Protein AF-A0A438M0E8-F1 (afdb_monomer)

Organism: NCBI:txid46176

Solvent-accessible surface area (backbone atoms only — not comparable to full-atom values): 34990 Å² total; per-residue (Å²): 133,82,90,84,87,80,88,85,82,85,85,87,90,79,85,89,84,90,87,81,90,87,91,83,86,88,83,90,83,87,83,81,90,84,86,83,81,85,85,90,82,91,85,81,89,84,82,94,84,82,87,83,80,81,88,82,72,80,78,76,78,75,78,83,73,73,77,76,74,76,78,77,66,95,75,76,71,76,74,88,83,77,76,70,82,75,74,72,55,97,69,57,57,37,76,45,75,80,34,91,56,68,47,74,46,80,45,88,57,69,82,40,67,82,70,52,55,55,62,56,74,54,65,74,49,78,40,77,68,61,96,48,29,26,39,25,48,35,38,32,30,87,41,48,47,34,54,75,42,32,35,41,28,40,44,34,26,32,30,36,31,51,36,65,59,55,51,63,68,60,50,88,88,49,70,86,57,59,61,25,57,76,45,15,60,63,42,23,48,74,69,40,37,68,85,40,57,77,44,101,75,16,61,70,58,29,52,49,25,36,49,51,5,48,51,49,15,45,70,22,31,74,14,24,39,58,44,36,80,47,81,42,78,49,59,32,38,32,74,39,30,34,42,34,38,37,40,28,36,39,31,28,42,33,41,34,42,38,41,31,30,54,98,38,56,82,46,38,38,40,38,42,32,41,40,34,43,39,36,39,38,39,36,42,30,37,31,51,29,80,80,10,34,40,37,36,33,28,44,60,21,39,76,74,44,74,41,60,42,53,38,31,34,35,33,41,36,39,39,38,40,32,38,32,32,46,38,36,36,37,35,31,41,67,81,80,55,82,67,68,88,69,67,74,91,63,88,79,69,56,97,74,78,63,50,45,70,75,45,76,48,72,52,73,76,43,79,75,52,75,51,74,51,65,47,69,69,38,37,46,42,45,50,44,83,91,52,67,74,48,68,77,47,76,51,74,54,80,61,68,68,53,66,66,56,50,54,40,71,76,60,75,71,63,82,69,88,71,83,63,74,70,62,63,90,78,58,82,60,69,96,40,21,45,5,78,40,83,92,36,34,26,62,41,68,37,26,76,38,80,73,55,39,42,70,42,42,30,26,69,46,45,100,84,64,46,68,44,79,44,45,50,62,62,50,44,76,54,99,89,41,70,42,17,31,54,93,44,67,83,50,58,51,44,71,42,41,31,64,56,54,83,88,77,55,25,53,58,51,48,40,49,54,39,55,76,49,57,31,36,36,49,39,65,88,74,72,47,78,40,70,82,55,73,62,30,46,39,52,63,28,42,37,52,46,60,29,62,64,39,47,54,23,38,45,58,35,57,42,71,61,48,58,38,12,56,51,47,46,33,60,40,72,31,64,30,6,92,45,86,93,41,75,56,42,77,40,36,46,62,75,49,68,74,66,28,20,28,22,28,69,45,66,37,77,55,124

Sequence (607 aa):
MHAHEHDSTAPHDQAGAARAVAHGRDGIASHGIDRAAMPRLQRLAGNRAVAGVVQRFQPTPAGGVAPPTAPVPPGAAVSPAEAAPVELPQAGPARITFSSAPRTWQLATPDLTALKIGKGSLSTGPVPAGKWLSVAAEVGADAPLRVAKTSLSILPINGEISASQVASARAPNTTAGAIGAAVGGIVGGGLATPALTAGPLGLPVVKWAAEQGGLAGGAVGEAVGGLFKGDTVLEAALTSGGVAGEILFAYSPWFALKLSATGFSWLADVEARLNTNLTLALTAAAKLADTAKVRLTFRDGRLLHTAFSVPLTLELSYIFDAMAQLIAGLTLLPVLDGSVFGAGDDPNLTREDKGVKAMEFVSAPFHLFDFRGGIRPFGVLDLAKGSPLEVRGSKFGLPDQFVQNMLPMALGGGTLPTRKDRPDSGGKGPANPTGLTPEDPIPMTWFKPLDMYPKAVTIPKDRKGNPITIRMFPHREVDGLDIGVDQYWPYVGRKIRKTQRPRGGGEKKFARDLEAHGCEVVFPTVGKRRQFDFTDIDHVLDLFWDGPDDETNLWPLERATNQLAGSRNLTQEVVWALRKGGQARPTPLGAVPRNRWFVIRDFQDPR

Nearest PDB structures (foldseek):
  6bpn-assembly1_A  TM=1.076E-01  e=3.286E-02  Escherichia coli K-12
  2grx-assembly2_B  TM=8.854E-02  e=4.999E+00  Escherichia coli
  6i97-assembly1_A  TM=7.140E-02  e=2.223E+00  Pseudomonas aeruginosa

Foldseek 3Di:
DDDDDDDDDDDDDDDDDDDDDDDDDDDDDDDDDDDDDDDDDDDDDDDDDDPPPPPPDDDDPDDDPDDPDDPDPPDPDPPLPDPDQQAADPFWKRKDWLFPAKDKDWDDWPFCVVVCAQADKDKPPWDDPDDWKTKMKIKGFPDAKTFPTKMKIKGTWMKIFGRVLVVVLVPPPQDDWFAAQFQLCPQQLAQQAPVCVVDPRRDVSNVVSNVSSCSRRVSRLVTQLRRDAAKDKTKMFTQWIWMKIKIKIKTKMKMKMKMATHVCNVFKIKIKMKIKIKMKMKMKMWMFDRRWMWMWIDHNSHTPDIWTFTWTFIKIKMKIWMKIKIKIWMFGAVPPPPPVVPDPDDPPPDPPPGGPRPDIDIDDIDTPDMDIDMDTGFWTFGADDDHSDDGPDIRGDGDPCCVVPPVCVVPPRDDDPDPPDQPPPPPCQDVFQALLDLSRAFEDAQQQDPLQFFQWKWQCQAPPGHIDTGGQPDFDADSNQGAHAHPQADDFFDKFFQAQDDAPCQLVVNLVSCVVSVIWTQGPVPRDIDRDDSQQKAFNRHSRGVGDSHRNRIGGGDNVQVVLSVVCQQQDWIWHANDPPGHTDTDRNVPRDGGGMYGHNYYDHSD

Mean predicted aligned error: 19.93 Å

Secondary structure (DSSP, 8-state):
-------------------------------------------------S-SSSSS--------PPPP-PPPPTT-PPPSTT----PPPSSSPEEEEEESS-EEEEPPPP--GGG-TT-SEEE---EE-SSSEEEEEEEEEEEEEEEEEEEEEEEEEEEEE-HHHHHHHT-TTS-------SSHHHHHTTS--HHHHTSTTSHHHHHHHHHHHHHHHHHHHHHHTTT--SEEEEEEEEEEEEEEEEEEEEEEEEEEEEEEETT-TTTEEEEEEEEEEEEEEEEEEEEEPTT-EEEEEEETTEEEEEEEE--EEEEEEEEEEEEEEEEEEEEE-S-SSTTGGG----TT--TTS--EEEEEEEPPPEEEEEEEEEE----EEEEETTSTTEEEEEE----HHHHHHHHHHHTTT-----------TTS---SS---SSTTSPEEEEESS-TTSS-SEEEESS-TTS--EEEESSS-EEETTEEE---TT---TT-EEE---PPP-SHHHHHHHHHHHTT-EEE-TTT--EEE--TTSEEESS-GGGT--SSGGGEEE--HHHHHHHHHHHHHSEEEE-SSTTSPPEEEEGGGSPSS-EEEEEEE----

Radius of gyration: 37.35 Å; Cα contacts (8 Å, |Δi|>4): 1157; chains: 1; bounding box: 128×69×107 Å

pLDDT: mean 70.05, std 23.03, range [24.8, 98.06]

Structure (mmCIF, N/CA/C/O backbone):
data_AF-A0A438M0E8-F1
#
_entry.id   AF-A0A438M0E8-F1
#
loop_
_atom_site.group_PDB
_atom_site.id
_atom_site.type_symbol
_atom_site.label_atom_id
_atom_site.label_alt_id
_atom_site.label_comp_id
_atom_site.label_asym_id
_atom_site.label_entity_id
_atom_site.label_seq_id
_atom_site.pdbx_PDB_ins_code
_atom_site.Cartn_x
_atom_site.Cartn_y
_atom_site.Cartn_z
_atom_site.occupancy
_atom_site.B_iso_or_equiv
_atom_site.auth_seq_id
_atom_site.auth_comp_id
_atom_site.auth_asym_id
_atom_site.auth_atom_id
_atom_site.pdbx_PDB_model_num
ATOM 1 N N . MET A 1 1 ? 73.812 27.202 7.488 1.00 36.34 1 MET A N 1
ATOM 2 C CA . MET A 1 1 ? 74.201 26.268 6.411 1.00 36.34 1 MET A CA 1
ATOM 3 C C . MET A 1 1 ? 73.019 26.165 5.454 1.00 36.34 1 MET A C 1
ATOM 5 O O . MET A 1 1 ? 71.985 25.699 5.901 1.00 36.34 1 MET A O 1
ATOM 9 N N . HIS A 1 2 ? 73.196 26.730 4.247 1.00 36.75 2 HIS A N 1
ATOM 10 C CA . HIS A 1 2 ? 72.394 26.709 2.995 1.00 36.75 2 HIS A CA 1
ATOM 11 C C . HIS A 1 2 ? 70.853 26.650 3.111 1.00 36.75 2 HIS A C 1
ATOM 13 O O . HIS A 1 2 ? 70.323 25.642 3.550 1.00 36.75 2 HIS A O 1
ATOM 19 N N . ALA A 1 3 ? 70.037 27.670 2.808 1.00 43.84 3 ALA A N 1
ATOM 20 C CA . ALA A 1 3 ? 69.984 28.666 1.718 1.00 43.84 3 ALA A CA 1
ATOM 21 C C . ALA A 1 3 ? 69.838 28.063 0.308 1.00 43.84 3 ALA A C 1
ATOM 23 O O . ALA A 1 3 ? 70.806 27.520 -0.215 1.00 43.84 3 ALA A O 1
ATOM 24 N N . HIS A 1 4 ? 68.654 28.232 -0.299 1.00 40.59 4 HIS A N 1
ATOM 25 C CA . HIS A 1 4 ? 68.533 28.763 -1.660 1.00 40.59 4 HIS A CA 1
ATOM 26 C C . HIS A 1 4 ? 67.139 29.354 -1.931 1.00 40.59 4 HIS A C 1
ATOM 28 O O . HIS A 1 4 ? 66.117 28.679 -1.834 1.00 40.59 4 HIS A O 1
ATOM 34 N N . GLU A 1 5 ? 67.165 30.643 -2.261 1.00 46.78 5 GLU A N 1
ATOM 35 C CA . GLU A 1 5 ? 66.161 31.429 -2.974 1.00 46.78 5 GLU A CA 1
ATOM 36 C C . GLU A 1 5 ? 66.120 31.040 -4.462 1.00 46.78 5 GLU A C 1
ATOM 38 O O . GLU A 1 5 ? 67.142 30.619 -5.008 1.00 46.78 5 GLU A O 1
ATOM 43 N N . HIS A 1 6 ? 64.977 31.266 -5.123 1.00 42.16 6 HIS A N 1
ATOM 44 C CA . HIS A 1 6 ? 64.915 32.131 -6.311 1.00 42.16 6 HIS A CA 1
ATOM 45 C C . HIS A 1 6 ? 63.459 32.497 -6.682 1.00 42.16 6 HIS A C 1
ATOM 47 O O . HIS A 1 6 ? 62.645 31.638 -7.014 1.00 42.16 6 HIS A O 1
ATOM 53 N N . ASP A 1 7 ? 63.179 33.803 -6.573 1.00 41.66 7 ASP A N 1
ATOM 54 C CA . ASP A 1 7 ? 62.447 34.706 -7.492 1.00 41.66 7 ASP A CA 1
ATOM 55 C C . ASP A 1 7 ? 62.250 34.195 -8.936 1.00 41.66 7 ASP A C 1
ATOM 57 O O . ASP A 1 7 ? 63.041 33.395 -9.417 1.00 41.66 7 ASP A O 1
ATOM 61 N N . SER A 1 8 ? 61.371 34.691 -9.809 1.00 37.56 8 SER A N 1
ATOM 62 C CA . SER A 1 8 ? 60.360 35.763 -9.904 1.00 37.56 8 SER A CA 1
ATOM 63 C C . SER A 1 8 ? 59.722 35.539 -11.301 1.00 37.56 8 SER A C 1
ATOM 65 O O . SER A 1 8 ? 60.349 34.953 -12.182 1.00 37.56 8 SER A O 1
ATOM 67 N N . THR A 1 9 ? 58.467 35.863 -11.607 1.00 34.53 9 THR A N 1
ATOM 68 C CA . THR A 1 9 ? 58.066 37.155 -12.190 1.00 34.53 9 THR A CA 1
ATOM 69 C C . THR A 1 9 ? 56.591 37.058 -12.615 1.00 34.53 9 THR A C 1
ATOM 71 O O . THR A 1 9 ? 56.174 36.100 -13.263 1.00 34.53 9 THR A O 1
ATOM 74 N N . ALA A 1 10 ? 55.803 38.068 -12.250 1.00 39.84 10 ALA A N 1
ATOM 75 C CA . ALA A 1 10 ? 54.567 38.460 -12.937 1.00 39.84 10 ALA A CA 1
ATOM 76 C C . ALA A 1 10 ? 54.946 39.338 -14.169 1.00 39.84 10 ALA A C 1
ATOM 78 O O . ALA A 1 10 ? 56.133 39.668 -14.274 1.00 39.84 10 ALA A O 1
ATOM 79 N N . PRO A 1 11 ? 54.030 39.788 -15.066 1.00 55.72 11 PRO A N 1
ATOM 80 C CA . PRO A 1 11 ? 53.051 40.807 -14.659 1.00 55.72 11 PRO A CA 1
ATOM 81 C C . PRO A 1 11 ? 51.716 40.918 -15.452 1.00 55.72 11 PRO A C 1
ATOM 83 O O . PRO A 1 11 ? 51.596 40.538 -16.608 1.00 55.72 11 PRO A O 1
ATOM 86 N N . HIS A 1 12 ? 50.759 41.542 -14.756 1.00 35.12 12 HIS A N 1
ATOM 87 C CA . HIS A 1 12 ? 49.868 42.645 -15.159 1.00 35.12 12 HIS A CA 1
ATOM 88 C C . HIS A 1 12 ? 48.741 42.546 -16.215 1.00 35.12 12 HIS A C 1
ATOM 90 O O . HIS A 1 12 ? 48.927 42.146 -17.357 1.00 35.12 12 HIS A O 1
ATOM 96 N N . ASP A 1 13 ? 47.636 43.179 -15.772 1.00 33.69 13 ASP A N 1
ATOM 97 C CA . ASP A 1 13 ? 46.674 44.038 -16.490 1.00 33.69 13 ASP A CA 1
ATOM 98 C C . ASP A 1 13 ? 45.566 43.400 -17.344 1.00 33.69 13 ASP A C 1
ATOM 100 O O . ASP A 1 13 ? 45.757 42.387 -17.997 1.00 33.69 13 ASP A O 1
ATOM 104 N N . GLN A 1 14 ? 44.357 43.957 -17.483 1.00 32.09 14 GLN A N 1
ATOM 105 C CA . GLN A 1 14 ? 43.500 44.926 -16.765 1.00 32.09 14 GLN A CA 1
ATOM 106 C C . GLN A 1 14 ? 42.148 44.853 -17.529 1.00 32.09 14 GLN A C 1
ATOM 108 O O . GLN A 1 14 ? 42.134 44.747 -18.749 1.00 32.09 14 GLN A O 1
ATOM 113 N N . ALA A 1 15 ? 41.010 44.661 -16.861 1.00 32.88 15 ALA A N 1
ATOM 114 C CA . ALA A 1 15 ? 39.987 45.687 -16.617 1.00 32.88 15 ALA A CA 1
ATOM 115 C C . ALA A 1 15 ? 39.126 46.118 -17.834 1.00 32.88 15 ALA A C 1
ATOM 117 O O . ALA A 1 15 ? 39.584 46.810 -18.730 1.00 32.88 15 ALA A O 1
ATOM 118 N N . GLY A 1 16 ? 37.821 45.814 -17.738 1.00 32.22 16 GLY A N 1
ATOM 119 C CA . GLY A 1 16 ? 36.721 46.751 -18.020 1.00 32.22 16 GLY A CA 1
ATOM 120 C C . GLY A 1 16 ? 36.246 46.954 -19.467 1.00 32.22 16 GLY A C 1
ATOM 121 O O . GLY A 1 16 ? 36.966 47.486 -20.296 1.00 32.22 16 GLY A O 1
ATOM 122 N N . ALA A 1 17 ? 34.958 46.691 -19.724 1.00 30.61 17 ALA A N 1
ATOM 123 C CA . ALA A 1 17 ? 33.948 47.739 -19.964 1.00 30.61 17 ALA A CA 1
ATOM 124 C C . ALA A 1 17 ? 32.652 47.171 -20.575 1.00 30.61 17 ALA A C 1
ATOM 126 O O . ALA A 1 17 ? 32.655 46.359 -21.495 1.00 30.61 17 ALA A O 1
ATOM 127 N N . ALA A 1 18 ? 31.527 47.669 -20.065 1.00 36.53 18 ALA A N 1
ATOM 128 C CA . ALA A 1 18 ? 30.189 47.505 -20.614 1.00 36.53 18 ALA A CA 1
ATOM 129 C C . ALA A 1 18 ? 29.953 48.410 -21.837 1.00 36.53 18 ALA A C 1
ATOM 131 O O . ALA A 1 18 ? 30.428 49.545 -21.844 1.00 36.53 18 ALA A O 1
ATOM 132 N N . ARG A 1 19 ? 29.103 47.983 -22.785 1.00 30.12 19 ARG A N 1
ATOM 133 C CA . ARG A 1 19 ? 28.069 48.831 -23.420 1.00 30.12 19 ARG A CA 1
ATOM 134 C C . ARG A 1 19 ? 27.137 48.033 -24.332 1.00 30.12 19 ARG A C 1
ATOM 136 O O . ARG A 1 19 ? 27.466 46.957 -24.811 1.00 30.12 19 ARG A O 1
ATOM 143 N N . ALA A 1 20 ? 25.949 48.597 -24.507 1.00 32.22 20 ALA A N 1
ATOM 144 C CA . ALA A 1 20 ? 24.751 47.992 -25.056 1.00 32.22 20 ALA A CA 1
ATOM 145 C C . ALA A 1 20 ? 24.350 48.587 -26.429 1.00 32.22 20 ALA A C 1
ATOM 147 O O . ALA A 1 20 ? 24.809 49.670 -26.775 1.00 32.22 20 ALA A O 1
ATOM 148 N N . VAL A 1 21 ? 23.392 47.908 -27.087 1.00 32.22 21 VAL A N 1
ATOM 149 C CA . VAL A 1 21 ? 22.385 48.402 -28.068 1.00 32.22 21 VAL A CA 1
ATOM 150 C C . VAL A 1 21 ? 22.866 48.747 -29.496 1.00 32.22 21 VAL A C 1
ATOM 152 O O . VAL A 1 21 ? 23.516 49.762 -29.700 1.00 32.22 21 VAL A O 1
ATOM 155 N N . ALA A 1 22 ? 22.439 47.969 -30.512 1.00 29.45 22 ALA A N 1
ATOM 156 C CA . ALA A 1 22 ? 21.348 48.322 -31.455 1.00 29.45 22 ALA A CA 1
ATOM 157 C C . ALA A 1 22 ? 21.352 47.529 -32.794 1.00 29.45 22 ALA A C 1
ATOM 159 O O . ALA A 1 22 ? 22.388 47.350 -33.417 1.00 29.45 22 ALA A O 1
ATOM 160 N N . HIS A 1 23 ? 20.129 47.229 -33.259 1.00 32.19 23 HIS A N 1
ATOM 161 C CA . HIS A 1 23 ? 19.636 47.056 -34.642 1.00 32.19 23 HIS A CA 1
ATOM 162 C C . HIS A 1 23 ? 19.993 45.834 -35.518 1.00 32.19 23 HIS A C 1
ATOM 164 O O . HIS A 1 23 ? 21.110 45.652 -35.978 1.00 32.19 23 HIS A O 1
ATOM 170 N N . GLY A 1 24 ? 18.926 45.117 -35.900 1.00 28.11 24 GLY A N 1
ATOM 171 C CA . GLY A 1 24 ? 18.826 44.268 -37.091 1.00 28.11 24 GLY A CA 1
ATOM 172 C C . GLY A 1 24 ? 17.390 43.757 -37.257 1.00 28.11 24 GLY A C 1
ATOM 173 O O . GLY A 1 24 ? 16.999 42.807 -36.589 1.00 28.11 24 GLY A O 1
ATOM 174 N N . ARG A 1 25 ? 16.587 44.470 -38.059 1.00 33.00 25 ARG A N 1
ATOM 175 C CA . ARG A 1 25 ? 15.234 44.099 -38.521 1.00 33.00 25 ARG A CA 1
ATOM 176 C C . ARG A 1 25 ? 15.330 43.097 -39.688 1.00 33.00 25 ARG A C 1
ATOM 178 O O . ARG A 1 25 ? 16.412 42.916 -40.228 1.00 33.00 25 ARG A O 1
ATOM 185 N N . ASP A 1 26 ? 14.159 42.567 -40.062 1.00 31.31 26 ASP A N 1
ATOM 186 C CA . ASP A 1 26 ? 13.789 41.802 -41.273 1.00 31.31 26 ASP A CA 1
ATOM 187 C C . ASP A 1 26 ? 13.576 40.307 -40.983 1.00 31.31 26 ASP A C 1
ATOM 189 O O . ASP A 1 26 ? 14.418 39.649 -40.393 1.00 31.31 26 ASP A O 1
ATOM 193 N N . GLY A 1 27 ? 12.462 39.662 -41.319 1.00 29.33 27 GLY A N 1
ATOM 194 C CA . GLY A 1 27 ? 11.243 40.065 -42.009 1.00 29.33 27 GLY A CA 1
ATOM 195 C C . GLY A 1 27 ? 10.336 38.830 -42.060 1.00 29.33 27 GLY A C 1
ATOM 196 O O . GLY A 1 27 ? 10.772 37.746 -42.436 1.00 29.33 27 GLY A O 1
ATOM 197 N N . ILE A 1 28 ? 9.093 38.981 -41.608 1.00 32.03 28 ILE A N 1
ATOM 198 C CA . ILE A 1 28 ? 8.049 37.952 -41.608 1.00 32.03 28 ILE A CA 1
ATOM 199 C C . ILE A 1 28 ? 7.387 37.958 -42.989 1.00 32.03 28 ILE A C 1
ATOM 201 O O . ILE A 1 28 ? 6.889 39.000 -43.411 1.00 32.03 28 ILE A O 1
ATOM 205 N N . ALA A 1 29 ? 7.319 36.805 -43.656 1.00 30.69 29 ALA A N 1
ATOM 206 C CA . ALA A 1 29 ? 6.419 36.584 -44.785 1.00 30.69 29 ALA A CA 1
ATOM 207 C C . ALA A 1 29 ? 5.498 35.398 -44.476 1.00 30.69 29 ALA A C 1
ATOM 209 O O . ALA A 1 29 ? 5.902 34.237 -44.457 1.00 30.69 29 ALA A O 1
ATOM 210 N N . SER A 1 30 ? 4.246 35.737 -44.192 1.00 32.16 30 SER A N 1
ATOM 211 C CA . SER A 1 30 ? 3.088 34.859 -44.133 1.00 32.16 30 SER A CA 1
ATOM 212 C C . SER A 1 30 ? 2.681 34.432 -45.546 1.00 32.16 30 SER A C 1
ATOM 214 O O . SER A 1 30 ? 2.563 35.266 -46.445 1.00 32.16 30 SER A O 1
ATOM 216 N N . HIS A 1 31 ? 2.407 33.144 -45.751 1.00 30.41 31 HIS A N 1
ATOM 217 C CA . HIS A 1 31 ? 1.640 32.678 -46.907 1.00 30.41 31 HIS A CA 1
ATOM 218 C C . HIS A 1 31 ? 0.298 32.118 -46.458 1.00 30.41 31 HIS A C 1
ATOM 220 O O . HIS A 1 31 ? 0.202 31.290 -45.553 1.00 30.41 31 HIS A O 1
ATOM 226 N N . GLY A 1 32 ? -0.730 32.726 -47.047 1.00 27.80 32 GLY A N 1
ATOM 227 C CA . GLY A 1 32 ? -2.123 32.605 -46.690 1.00 27.80 32 GLY A CA 1
ATOM 228 C C . GLY A 1 32 ? -2.749 31.294 -47.133 1.00 27.80 32 GLY A C 1
ATOM 229 O O . GLY A 1 32 ? -2.334 30.637 -48.083 1.00 27.80 32 GLY A O 1
ATOM 230 N N . ILE A 1 33 ? -3.793 30.968 -46.387 1.00 31.27 33 ILE A N 1
ATOM 231 C CA . ILE A 1 33 ? -4.796 29.962 -46.685 1.00 31.27 33 ILE A CA 1
ATOM 232 C C . ILE A 1 33 ? -5.715 30.568 -47.740 1.00 31.27 33 ILE A C 1
ATOM 234 O O . ILE A 1 33 ? -6.347 31.587 -47.460 1.00 31.27 33 ILE A O 1
ATOM 238 N N . ASP A 1 34 ? -5.827 29.925 -48.900 1.00 27.86 34 ASP A N 1
ATOM 239 C CA . ASP A 1 34 ? -6.895 30.224 -49.847 1.00 27.86 34 ASP A CA 1
ATOM 240 C C . ASP A 1 34 ? -7.899 29.066 -49.891 1.00 27.86 34 ASP A C 1
ATOM 242 O O . ASP A 1 34 ? -7.554 27.898 -50.094 1.00 27.86 34 ASP A O 1
ATOM 246 N N . ARG A 1 35 ? -9.158 29.407 -49.612 1.00 32.38 35 ARG A N 1
ATOM 247 C CA . ARG A 1 35 ? -10.333 28.534 -49.665 1.00 32.38 35 ARG A CA 1
ATOM 248 C C . ARG A 1 35 ? -11.103 28.907 -50.924 1.00 32.38 35 ARG A C 1
ATOM 250 O O . ARG A 1 35 ? -11.790 29.922 -50.904 1.00 32.38 35 ARG A O 1
ATOM 257 N N . ALA A 1 36 ? -11.130 28.040 -51.933 1.00 31.08 36 ALA A N 1
ATOM 258 C CA . ALA A 1 36 ? -12.243 28.007 -52.879 1.00 31.08 36 ALA A CA 1
ATOM 259 C C . ALA A 1 36 ? -12.303 26.702 -53.693 1.00 31.08 36 ALA A C 1
ATOM 261 O O . ALA A 1 36 ? -11.317 26.271 -54.275 1.00 31.08 36 ALA A O 1
ATOM 262 N N . ALA A 1 37 ? -13.529 26.176 -53.786 1.00 27.59 37 ALA A N 1
ATOM 263 C CA . ALA A 1 37 ? -14.099 25.405 -54.897 1.00 27.59 37 ALA A CA 1
ATOM 264 C C . ALA A 1 37 ? -13.776 23.896 -55.056 1.00 27.59 37 ALA A C 1
ATOM 266 O O . ALA A 1 37 ? -12.874 23.480 -55.771 1.00 27.59 37 ALA A O 1
ATOM 267 N N . MET A 1 38 ? -14.685 23.065 -54.530 1.00 27.27 38 MET A N 1
ATOM 268 C CA . MET A 1 38 ? -15.329 21.989 -55.316 1.00 27.27 38 MET A CA 1
ATOM 269 C C . MET A 1 38 ? -16.497 22.610 -56.125 1.00 27.27 38 MET A C 1
ATOM 271 O O . MET A 1 38 ? -17.032 23.601 -55.616 1.00 27.27 38 MET A O 1
ATOM 275 N N . PRO A 1 39 ? -16.975 22.080 -57.289 1.00 42.16 39 PRO A N 1
ATOM 276 C CA . PRO A 1 39 ? -17.263 20.648 -57.516 1.00 42.16 39 PRO A CA 1
ATOM 277 C C . PRO A 1 39 ? -17.142 20.090 -58.973 1.00 42.16 39 PRO A C 1
ATOM 279 O O . PRO A 1 39 ? -17.010 20.830 -59.939 1.00 42.16 39 PRO A O 1
ATOM 282 N N . ARG A 1 40 ? -17.380 18.764 -59.092 1.00 28.80 40 ARG A N 1
ATOM 283 C CA . ARG A 1 40 ? -17.756 17.938 -60.278 1.00 28.80 40 ARG A CA 1
ATOM 284 C C . ARG A 1 40 ? -16.640 17.388 -61.189 1.00 28.80 40 ARG A C 1
ATOM 286 O O . ARG A 1 40 ? -16.134 18.096 -62.042 1.00 28.80 40 ARG A O 1
ATOM 293 N N . LEU A 1 41 ? -16.467 16.057 -61.171 1.00 25.19 41 LEU A N 1
ATOM 294 C CA . LEU A 1 41 ? -16.991 15.156 -62.220 1.00 25.19 41 LEU A CA 1
ATOM 295 C C . LEU A 1 41 ? -16.766 13.670 -61.873 1.00 25.19 41 LEU A C 1
ATOM 297 O O . LEU A 1 41 ? -15.649 13.173 -61.819 1.00 25.19 41 LEU A O 1
ATOM 301 N N . GLN A 1 42 ? -17.879 12.959 -61.679 1.00 30.08 42 GLN A N 1
ATOM 302 C CA . GLN A 1 42 ? -17.990 11.516 -61.888 1.00 30.08 42 GLN A CA 1
ATOM 303 C C . GLN A 1 42 ? -17.907 11.220 -63.395 1.00 30.08 42 GLN A C 1
ATOM 305 O O . GLN A 1 42 ? -18.680 11.819 -64.143 1.00 30.08 42 GLN A O 1
ATOM 310 N N . ARG A 1 43 ? -17.073 10.254 -63.814 1.00 29.22 43 ARG A N 1
ATOM 311 C CA . ARG A 1 43 ? -17.379 9.122 -64.733 1.00 29.22 43 ARG A CA 1
ATOM 312 C C . ARG A 1 43 ? -16.108 8.529 -65.365 1.00 29.22 43 ARG A C 1
ATOM 314 O O . ARG A 1 43 ? -15.183 9.265 -65.668 1.00 29.22 43 ARG A O 1
ATOM 321 N N . LEU A 1 44 ? -16.215 7.221 -65.662 1.00 28.42 44 LEU A N 1
ATOM 322 C CA . LEU A 1 44 ? -15.300 6.279 -66.349 1.00 28.42 44 LEU A CA 1
ATOM 323 C C . LEU A 1 44 ? -14.385 5.515 -65.366 1.00 28.42 44 LEU A C 1
ATOM 325 O O . LEU A 1 44 ? -13.447 6.081 -64.832 1.00 28.42 44 LEU A O 1
ATOM 329 N N . ALA A 1 45 ? -14.751 4.318 -64.874 1.00 28.36 45 ALA A N 1
ATOM 330 C CA . ALA A 1 45 ? -14.797 2.999 -65.548 1.00 28.36 45 ALA A CA 1
ATOM 331 C C . ALA A 1 45 ? -13.426 2.613 -66.149 1.00 28.36 45 ALA A C 1
ATOM 333 O O . ALA A 1 45 ? -12.901 3.374 -66.944 1.00 28.36 45 ALA A O 1
ATOM 334 N N . GLY A 1 46 ? -12.791 1.473 -65.863 1.00 26.77 46 GLY A N 1
ATOM 335 C CA . GLY A 1 46 ? -13.169 0.258 -65.142 1.00 26.77 46 GLY A CA 1
ATOM 336 C C . GLY A 1 46 ? -11.992 -0.741 -65.137 1.00 26.77 46 GLY A C 1
ATOM 337 O O . GLY A 1 46 ? -10.858 -0.337 -65.367 1.00 26.77 46 GLY A O 1
ATOM 338 N N . ASN A 1 47 ? -12.317 -2.028 -64.935 1.00 30.06 47 ASN A N 1
ATOM 339 C CA . ASN A 1 47 ? -11.492 -3.263 -64.960 1.00 30.06 47 ASN A CA 1
ATOM 340 C C . ASN A 1 47 ? -11.253 -3.850 -63.553 1.00 30.06 47 ASN A C 1
ATOM 342 O O . ASN A 1 47 ? -10.444 -3.354 -62.787 1.00 30.06 47 ASN A O 1
ATOM 346 N N . ARG A 1 48 ? -12.066 -4.802 -63.054 1.00 35.78 48 ARG A N 1
ATOM 347 C CA . ARG A 1 48 ? -12.213 -6.228 -63.456 1.00 35.78 48 ARG A CA 1
ATOM 348 C C . ARG A 1 48 ? -10.871 -6.961 -63.594 1.00 35.78 48 ARG A C 1
ATOM 350 O O . ARG A 1 48 ? -10.498 -7.314 -64.701 1.00 35.78 48 ARG A O 1
ATOM 357 N N . ALA A 1 49 ? -10.206 -7.246 -62.467 1.00 31.62 49 ALA A N 1
ATOM 358 C CA . ALA A 1 49 ? -9.204 -8.320 -62.388 1.00 31.62 49 ALA A CA 1
ATOM 359 C C . ALA A 1 49 ? -8.833 -8.801 -60.959 1.00 31.62 49 ALA A C 1
ATOM 361 O O . ALA A 1 49 ? -7.716 -9.242 -60.775 1.00 31.62 49 ALA A O 1
ATOM 362 N N . VAL A 1 50 ? -9.699 -8.767 -59.928 1.00 33.56 50 VAL A N 1
ATOM 363 C CA . VAL A 1 50 ? -9.399 -9.469 -58.640 1.00 33.56 50 VAL A CA 1
ATOM 364 C C . VAL A 1 50 ? -10.663 -10.011 -57.945 1.00 33.56 50 VAL A C 1
ATOM 366 O O . VAL A 1 50 ? -10.801 -9.992 -56.728 1.00 33.56 50 VAL A O 1
ATOM 369 N N . ALA A 1 51 ? -11.640 -10.495 -58.716 1.00 29.50 51 ALA A N 1
ATOM 370 C CA . ALA A 1 51 ? -12.890 -11.051 -58.171 1.00 29.50 51 ALA A CA 1
ATOM 371 C C . ALA A 1 51 ? -12.897 -12.595 -58.066 1.00 29.50 51 ALA A C 1
ATOM 373 O O . ALA A 1 51 ? -13.953 -13.188 -57.878 1.00 29.50 51 ALA A O 1
ATOM 374 N N . GLY A 1 52 ? -11.744 -13.263 -58.204 1.00 32.28 52 GLY A N 1
ATOM 375 C CA . GLY A 1 52 ? -11.692 -14.718 -58.418 1.00 32.28 52 GLY A CA 1
ATOM 376 C C . GLY A 1 52 ? -11.350 -15.615 -57.222 1.00 32.28 52 GLY A C 1
ATOM 377 O O . GLY A 1 52 ? -11.567 -16.816 -57.328 1.00 32.28 52 GLY A O 1
ATOM 378 N N . VAL A 1 53 ? -10.815 -15.103 -56.102 1.00 32.84 53 VAL A N 1
ATOM 379 C CA . VAL A 1 53 ? -10.248 -15.982 -55.041 1.00 32.84 53 VAL A CA 1
ATOM 380 C C . VAL A 1 53 ? -10.730 -15.663 -53.611 1.00 32.84 53 VAL A C 1
ATOM 382 O O . VAL A 1 53 ? -10.503 -16.445 -52.697 1.00 32.84 53 VAL A O 1
ATOM 385 N N . VAL A 1 54 ? -11.517 -14.602 -53.393 1.00 31.53 54 VAL A N 1
ATOM 386 C CA . VAL A 1 54 ? -11.974 -14.201 -52.035 1.00 31.53 54 VAL A CA 1
ATOM 387 C C . VAL A 1 54 ? -13.396 -14.693 -51.686 1.00 31.53 54 VAL A C 1
ATOM 389 O O . VAL A 1 54 ? -13.940 -14.368 -50.638 1.00 31.53 54 VAL A O 1
ATOM 392 N N . GLN A 1 55 ? -14.021 -15.541 -52.511 1.00 31.22 55 GLN A N 1
ATOM 393 C CA . GLN A 1 55 ? -15.419 -15.966 -52.305 1.00 31.22 55 GLN A CA 1
ATOM 394 C C . GLN A 1 55 ? -15.615 -17.370 -51.698 1.00 31.22 55 GLN A C 1
ATOM 396 O O . GLN A 1 55 ? -16.670 -17.976 -51.875 1.00 31.22 55 GLN A O 1
ATOM 401 N N . ARG A 1 56 ? -14.633 -17.903 -50.956 1.00 31.97 56 ARG A N 1
ATOM 402 C CA . ARG A 1 56 ? -14.763 -19.210 -50.278 1.00 31.97 56 ARG A CA 1
ATOM 403 C C . ARG A 1 56 ? -14.346 -19.257 -48.811 1.00 31.97 56 ARG A C 1
ATOM 405 O O . ARG A 1 56 ? -14.059 -20.333 -48.331 1.00 31.97 56 ARG A O 1
ATOM 412 N N . PHE A 1 57 ? -14.398 -18.156 -48.070 1.00 31.20 57 PHE A N 1
ATOM 413 C CA . PHE A 1 57 ? -14.432 -18.222 -46.603 1.00 31.20 57 PHE A CA 1
ATOM 414 C C . PHE A 1 57 ? -15.246 -17.044 -46.065 1.00 31.20 57 PHE A C 1
ATOM 416 O O . PHE A 1 57 ? -14.699 -16.029 -45.651 1.00 31.20 57 PHE A O 1
ATOM 423 N N . GLN A 1 58 ? -16.577 -17.162 -46.100 1.00 28.72 58 GLN A N 1
ATOM 424 C CA . GLN A 1 58 ? -17.400 -16.406 -45.160 1.00 28.72 58 GLN A CA 1
ATOM 425 C C . GLN A 1 58 ? -17.283 -17.121 -43.808 1.00 28.72 58 GLN A C 1
ATOM 427 O O . GLN A 1 58 ? -17.721 -18.270 -43.715 1.00 28.72 58 GLN A O 1
ATOM 432 N N . PRO A 1 59 ? -16.677 -16.514 -42.774 1.00 30.31 59 PRO A N 1
ATOM 433 C CA . PRO A 1 59 ? -16.801 -17.051 -41.433 1.00 30.31 59 PRO A CA 1
ATOM 434 C C . PRO A 1 59 ? -18.282 -17.031 -41.052 1.00 30.31 59 PRO A C 1
ATOM 436 O O . PRO A 1 59 ? -18.970 -16.020 -41.211 1.00 30.31 59 PRO A O 1
ATOM 439 N N . THR A 1 60 ? -18.771 -18.170 -40.575 1.00 30.36 60 THR A N 1
ATOM 440 C CA . THR A 1 60 ? -20.075 -18.309 -39.931 1.00 30.36 60 THR A CA 1
ATOM 441 C C . THR A 1 60 ? -20.253 -17.167 -38.922 1.00 30.36 60 THR A C 1
ATOM 443 O O . THR A 1 60 ? -19.342 -16.953 -38.114 1.00 30.36 60 THR A O 1
ATOM 446 N N . PRO A 1 61 ? -21.375 -16.422 -38.927 1.00 28.42 61 PRO A N 1
ATOM 447 C CA . PRO A 1 61 ? -21.615 -15.435 -37.889 1.00 28.42 61 PRO A CA 1
ATOM 448 C C . PRO A 1 61 ? -21.632 -16.164 -36.546 1.00 28.42 61 PRO A C 1
ATOM 450 O O . PRO A 1 61 ? -22.426 -17.085 -36.342 1.00 28.42 61 PRO A O 1
ATOM 453 N N . ALA A 1 62 ? -20.741 -15.764 -35.637 1.00 31.22 62 ALA A N 1
ATOM 454 C CA . ALA A 1 62 ? -20.887 -16.091 -34.230 1.00 31.22 62 ALA A CA 1
ATOM 455 C C . ALA A 1 62 ? -22.298 -15.663 -33.800 1.00 31.22 62 ALA A C 1
ATOM 457 O O . ALA A 1 62 ? -22.751 -14.574 -34.161 1.00 31.22 62 ALA A O 1
ATOM 458 N N . GLY A 1 63 ? -23.001 -16.562 -33.106 1.00 27.62 63 GLY A N 1
ATOM 459 C CA . GLY A 1 63 ? -24.399 -16.406 -32.724 1.00 27.62 63 GLY A CA 1
ATOM 460 C C . GLY A 1 63 ? -24.707 -15.003 -32.209 1.00 27.62 63 GLY A C 1
ATOM 461 O O . GLY A 1 63 ? -23.980 -14.459 -31.378 1.00 27.62 63 GLY A O 1
ATOM 462 N N . GLY A 1 64 ? -25.784 -14.423 -32.740 1.00 24.80 64 GLY A N 1
ATOM 463 C CA . GLY A 1 64 ? -26.257 -13.103 -32.363 1.00 24.80 64 GLY A CA 1
ATOM 464 C C . GLY A 1 64 ? -26.484 -13.013 -30.860 1.00 24.80 64 GLY A C 1
ATOM 465 O O . GLY A 1 64 ? -27.464 -13.534 -30.333 1.00 24.80 64 GLY A O 1
ATOM 466 N N . VAL A 1 65 ? -25.596 -12.300 -30.175 1.00 29.28 65 VAL A N 1
ATOM 467 C CA . VAL A 1 65 ? -25.965 -11.590 -28.958 1.00 29.28 65 VAL A CA 1
ATOM 468 C C . VAL A 1 65 ? -26.863 -10.455 -29.432 1.00 29.28 65 VAL A C 1
ATOM 470 O O . VAL A 1 65 ? -26.442 -9.629 -30.245 1.00 29.28 65 VAL A O 1
ATOM 473 N N . ALA A 1 66 ? -28.123 -10.460 -28.992 1.00 29.59 66 ALA A N 1
ATOM 474 C CA . ALA A 1 66 ? -29.033 -9.350 -29.236 1.00 29.59 66 ALA A CA 1
ATOM 475 C C . ALA A 1 66 ? -28.330 -8.032 -28.862 1.00 29.59 66 ALA A C 1
ATOM 477 O O . ALA A 1 66 ? -27.594 -8.011 -27.868 1.00 29.59 66 ALA A O 1
ATOM 478 N N . PRO A 1 67 ? -28.516 -6.943 -29.632 1.00 30.45 67 PRO A N 1
ATOM 479 C CA . PRO A 1 67 ? -27.954 -5.655 -29.255 1.00 30.45 67 PRO A CA 1
ATOM 480 C C . PRO A 1 67 ? -28.356 -5.355 -27.805 1.00 30.45 67 PRO A C 1
ATOM 482 O O . PRO A 1 67 ? -29.503 -5.633 -27.435 1.00 30.45 67 PRO A O 1
ATOM 485 N N . PRO A 1 68 ? -27.441 -4.836 -26.964 1.00 34.22 68 PRO A N 1
ATOM 486 C CA . PRO A 1 68 ? -27.798 -4.453 -25.610 1.00 34.22 68 PRO A CA 1
ATOM 487 C C . PRO A 1 68 ? -29.005 -3.523 -25.691 1.00 34.22 68 PRO A C 1
ATOM 489 O O . PRO A 1 68 ? -28.991 -2.542 -26.439 1.00 34.22 68 PRO A O 1
ATOM 492 N N . THR A 1 69 ? -30.064 -3.863 -24.953 1.00 37.72 69 THR A N 1
ATOM 493 C CA . THR A 1 69 ? -31.199 -2.968 -24.721 1.00 37.72 69 THR A CA 1
ATOM 494 C C . THR A 1 69 ? -30.649 -1.582 -24.420 1.00 37.72 69 THR A C 1
ATOM 496 O O . THR A 1 69 ? -29.742 -1.455 -23.592 1.00 37.72 69 THR A O 1
ATOM 499 N N . ALA A 1 70 ? -31.158 -0.570 -25.129 1.00 37.34 70 ALA A N 1
ATOM 500 C CA . ALA A 1 70 ? -30.734 0.810 -24.948 1.00 37.34 70 ALA A CA 1
ATOM 501 C C . ALA A 1 70 ? -30.688 1.137 -23.443 1.00 37.34 70 ALA A C 1
ATOM 503 O O . ALA A 1 70 ? -31.606 0.736 -22.718 1.00 37.34 70 ALA A O 1
ATOM 504 N N . PRO A 1 71 ? -29.628 1.805 -22.953 1.00 38.28 71 PRO A N 1
ATOM 505 C CA . PRO A 1 71 ? -29.529 2.148 -21.545 1.00 38.28 71 PRO A CA 1
ATOM 506 C C . PRO A 1 71 ? -30.794 2.898 -21.135 1.00 38.28 71 PRO A C 1
ATOM 508 O O . PRO A 1 71 ? -31.164 3.892 -21.764 1.00 38.28 71 PRO A O 1
ATOM 511 N N . VAL A 1 72 ? -31.467 2.395 -20.097 1.00 40.47 72 VAL A N 1
ATOM 512 C CA . VAL A 1 72 ? -32.573 3.110 -19.460 1.00 40.47 72 VAL A CA 1
ATOM 513 C C . VAL A 1 72 ? -32.042 4.503 -19.111 1.00 40.47 72 VAL A C 1
ATOM 515 O O . VAL A 1 72 ? -31.006 4.588 -18.442 1.00 40.47 72 VAL A O 1
ATOM 518 N N . PRO A 1 73 ? -32.675 5.589 -19.591 1.00 42.03 73 PRO A N 1
ATOM 519 C CA . PRO A 1 73 ? -32.174 6.927 -19.342 1.00 42.03 73 PRO A CA 1
ATOM 520 C C . PRO A 1 73 ? -32.027 7.150 -17.830 1.00 42.03 73 PRO A C 1
ATOM 522 O O . PRO A 1 73 ? -32.925 6.770 -17.067 1.00 42.03 73 PRO A O 1
ATOM 525 N N . PRO A 1 74 ? -30.913 7.746 -17.369 1.00 35.97 74 PRO A N 1
ATOM 526 C CA . PRO A 1 74 ? -30.730 8.073 -15.964 1.00 35.97 74 PRO A CA 1
ATOM 527 C C . PRO A 1 74 ? -31.776 9.128 -15.594 1.00 35.97 74 PRO A C 1
ATOM 529 O O . PRO A 1 74 ? -31.614 10.304 -15.903 1.00 35.97 74 PRO A O 1
ATOM 532 N N . GLY A 1 75 ? -32.890 8.701 -14.997 1.00 42.41 75 GLY A N 1
ATOM 533 C CA . GLY A 1 75 ? -33.981 9.616 -14.656 1.00 42.41 75 GLY A CA 1
ATOM 534 C C . GLY A 1 75 ? -35.395 9.044 -14.656 1.00 42.41 75 GLY A C 1
ATOM 535 O O . GLY A 1 75 ? -36.303 9.764 -14.252 1.00 42.41 75 GLY A O 1
ATOM 536 N N . ALA A 1 76 ? -35.625 7.783 -15.043 1.00 38.81 76 ALA A N 1
ATOM 537 C CA . ALA A 1 76 ? -36.916 7.153 -14.766 1.00 38.81 76 ALA A CA 1
ATOM 538 C C . ALA A 1 76 ? -37.033 6.916 -13.250 1.00 38.81 76 ALA A C 1
ATOM 540 O O . ALA A 1 76 ? -36.578 5.899 -12.723 1.00 38.81 76 ALA A O 1
ATOM 541 N N . ALA A 1 77 ? -37.578 7.904 -12.537 1.00 41.53 77 ALA A N 1
ATOM 542 C CA . ALA A 1 77 ? -37.992 7.746 -11.156 1.00 41.53 77 ALA A CA 1
ATOM 543 C C . ALA A 1 77 ? -38.905 6.520 -11.091 1.00 41.53 77 ALA A C 1
ATOM 545 O O . ALA A 1 77 ? -39.922 6.453 -11.782 1.00 41.53 77 ALA A O 1
ATOM 546 N N . VAL A 1 78 ? -38.510 5.525 -10.298 1.00 41.12 78 VAL A N 1
ATOM 547 C CA . VAL A 1 78 ? -39.406 4.426 -9.951 1.00 41.12 78 VAL A CA 1
ATOM 548 C C . VAL A 1 78 ? -40.619 5.085 -9.304 1.00 41.12 78 VAL A C 1
ATOM 550 O O . VAL A 1 78 ? -40.461 5.807 -8.318 1.00 41.12 78 VAL A O 1
ATOM 553 N N . SER A 1 79 ? -41.796 4.918 -9.910 1.00 41.09 79 SER A N 1
ATOM 554 C CA . SER A 1 79 ? -43.037 5.457 -9.361 1.00 41.09 79 SER A CA 1
ATOM 555 C C . SER A 1 79 ? -43.154 4.999 -7.896 1.00 41.09 79 SER A C 1
ATOM 557 O O . SER A 1 79 ? -42.917 3.815 -7.647 1.00 41.09 79 SER A O 1
ATOM 559 N N . PRO A 1 80 ? -43.498 5.865 -6.920 1.00 43.69 80 PRO A N 1
ATOM 560 C CA . PRO A 1 80 ? -43.586 5.519 -5.489 1.00 43.69 80 PRO A CA 1
ATOM 561 C C . PRO A 1 80 ? -44.647 4.455 -5.138 1.00 43.69 80 PRO A C 1
ATOM 563 O O . PRO A 1 80 ? -44.995 4.279 -3.976 1.00 43.69 80 PRO A O 1
ATOM 566 N N . ALA A 1 81 ? -45.214 3.781 -6.133 1.00 37.84 81 ALA A N 1
ATOM 567 C CA . ALA A 1 81 ? -46.520 3.152 -6.086 1.00 37.84 81 ALA A CA 1
ATOM 568 C C . ALA A 1 81 ? -46.549 1.721 -5.523 1.00 37.84 81 ALA A C 1
ATOM 570 O O . ALA A 1 81 ? -47.559 1.052 -5.696 1.00 37.84 81 ALA A O 1
ATOM 571 N N . GLU A 1 82 ? -45.507 1.222 -4.851 1.00 40.81 82 GLU A N 1
ATOM 572 C CA . GLU A 1 82 ? -45.526 -0.190 -4.429 1.00 40.81 82 GLU A CA 1
ATOM 573 C C . GLU A 1 82 ? -44.796 -0.507 -3.117 1.00 40.81 82 GLU A C 1
ATOM 575 O O . GLU A 1 82 ? -44.226 -1.580 -2.947 1.00 40.81 82 GLU A O 1
ATOM 580 N N . ALA A 1 83 ? -44.840 0.399 -2.141 1.00 48.12 83 ALA A N 1
ATOM 581 C CA . ALA A 1 83 ? -44.621 0.003 -0.752 1.00 48.12 83 ALA A CA 1
ATOM 582 C C . ALA A 1 83 ? -45.989 -0.154 -0.080 1.00 48.12 83 ALA A C 1
ATOM 584 O O . ALA A 1 83 ? -46.472 0.759 0.587 1.00 48.12 83 ALA A O 1
ATOM 585 N N . ALA A 1 84 ? -46.642 -1.303 -0.288 1.00 50.72 84 ALA A N 1
ATOM 586 C CA . ALA A 1 84 ? -47.740 -1.697 0.588 1.00 50.72 84 ALA A CA 1
ATOM 587 C C . ALA A 1 84 ? -47.248 -1.620 2.050 1.00 50.72 84 ALA A C 1
ATOM 589 O O . ALA A 1 84 ? -46.084 -1.958 2.308 1.00 50.72 84 ALA A O 1
ATOM 590 N N . PRO A 1 85 ? -48.077 -1.152 3.000 1.00 54.03 85 PRO A N 1
ATOM 591 C CA . PRO A 1 85 ? -47.682 -1.088 4.400 1.00 54.03 85 PRO A CA 1
ATOM 592 C C . PRO A 1 85 ? -47.195 -2.469 4.851 1.00 54.03 85 PRO A C 1
ATOM 594 O O . PRO A 1 85 ? -47.856 -3.481 4.625 1.00 54.03 85 PRO A O 1
ATOM 597 N N . VAL A 1 86 ? -46.003 -2.517 5.446 1.00 56.25 86 VAL A N 1
ATOM 598 C CA . VAL A 1 86 ? -45.414 -3.769 5.930 1.00 56.25 86 VAL A CA 1
ATOM 599 C C . VAL A 1 86 ? -46.209 -4.218 7.155 1.00 56.25 86 VAL A C 1
ATOM 601 O O . VAL A 1 86 ? -45.985 -3.736 8.266 1.00 56.25 86 VAL A O 1
ATOM 604 N N . GLU A 1 87 ? -47.159 -5.131 6.965 1.00 61.09 87 GLU A N 1
ATOM 605 C CA . GLU A 1 87 ? -47.881 -5.741 8.078 1.00 61.09 87 GLU A CA 1
ATOM 606 C C . GLU A 1 87 ? -46.957 -6.699 8.843 1.00 61.09 87 GLU A C 1
ATOM 608 O O . GLU A 1 87 ? -46.392 -7.640 8.281 1.00 61.09 87 GLU A O 1
ATOM 613 N N . LEU A 1 88 ? -46.797 -6.478 10.155 1.00 63.66 88 LEU A N 1
ATOM 614 C CA . LEU A 1 88 ? -46.110 -7.448 11.006 1.00 63.66 88 LEU A CA 1
ATOM 615 C C . LEU A 1 88 ? -46.954 -8.733 11.065 1.00 63.66 88 LEU A C 1
ATOM 617 O O . LEU A 1 88 ? -48.138 -8.660 11.411 1.00 63.66 88 LEU A O 1
ATOM 621 N N . PRO A 1 89 ? -46.370 -9.916 10.825 1.00 76.94 89 PRO A N 1
ATOM 622 C CA . PRO A 1 89 ? -47.123 -11.165 10.824 1.00 76.94 89 PRO A CA 1
ATOM 623 C C . PRO A 1 89 ? -47.762 -11.414 12.197 1.00 76.94 89 PRO A C 1
ATOM 625 O O . PRO A 1 89 ? -47.202 -11.031 13.226 1.00 76.94 89 PRO A O 1
ATOM 628 N N . GLN A 1 90 ? -48.950 -12.029 12.248 1.00 75.62 90 GLN A N 1
ATOM 629 C CA . GLN A 1 90 ? -49.629 -12.335 13.521 1.00 75.62 90 GLN A CA 1
ATOM 630 C C . GLN A 1 90 ? -48.799 -13.258 14.432 1.00 75.62 90 GLN A C 1
ATOM 632 O O . GLN A 1 90 ? -48.812 -13.091 15.650 1.00 75.62 90 GLN A O 1
ATOM 637 N N . ALA A 1 91 ? -48.009 -14.152 13.839 1.00 81.19 91 ALA A N 1
ATOM 638 C CA . ALA A 1 91 ? -47.031 -14.990 14.518 1.00 81.19 91 ALA A CA 1
ATOM 639 C C . ALA A 1 91 ? -45.766 -15.144 13.657 1.00 81.19 91 ALA A C 1
ATOM 641 O O . ALA A 1 91 ? -45.840 -15.100 12.430 1.00 81.19 91 ALA A O 1
ATOM 642 N N . GLY A 1 92 ? -44.617 -15.363 14.301 1.00 87.06 92 GLY A N 1
ATOM 643 C CA . GLY A 1 92 ? -43.334 -15.571 13.624 1.00 87.06 92 GLY A CA 1
ATOM 644 C C . GLY A 1 92 ? -42.492 -14.298 13.448 1.00 87.06 92 GLY A C 1
ATOM 645 O O . GLY A 1 92 ? -42.886 -13.218 13.896 1.00 87.06 92 GLY A O 1
ATOM 646 N N . PRO A 1 93 ? -41.286 -14.430 12.869 1.00 85.62 93 PRO A N 1
ATOM 647 C CA . PRO A 1 93 ? -40.390 -13.304 12.652 1.00 85.62 93 PRO A CA 1
ATOM 648 C C . PRO A 1 93 ? -40.908 -12.385 11.544 1.00 85.62 93 PRO A C 1
ATOM 650 O O . PRO A 1 93 ? -41.476 -12.841 10.551 1.00 85.62 93 PRO A O 1
ATOM 653 N N . ALA A 1 94 ? -40.675 -11.083 11.689 1.00 83.94 94 ALA A N 1
ATOM 654 C CA . ALA A 1 94 ? -41.018 -10.109 10.662 1.00 83.94 94 ALA A CA 1
ATOM 655 C C . ALA A 1 94 ? -39.839 -9.910 9.712 1.00 83.94 94 ALA A C 1
ATOM 657 O O . ALA A 1 94 ? -38.781 -9.434 10.126 1.00 83.94 94 ALA A O 1
ATOM 658 N N . ARG A 1 95 ? -40.023 -10.266 8.440 1.00 84.19 95 ARG A N 1
ATOM 659 C CA . ARG A 1 95 ? -39.013 -10.085 7.394 1.00 84.19 95 ARG A CA 1
ATOM 660 C C . ARG A 1 95 ? -39.212 -8.746 6.702 1.00 84.19 95 ARG A C 1
ATOM 662 O O . ARG A 1 95 ? -40.328 -8.395 6.335 1.00 84.19 95 ARG A O 1
ATOM 669 N N . ILE A 1 96 ? -38.122 -8.016 6.525 1.00 79.06 96 ILE A N 1
ATOM 670 C CA . ILE A 1 96 ? -38.106 -6.681 5.93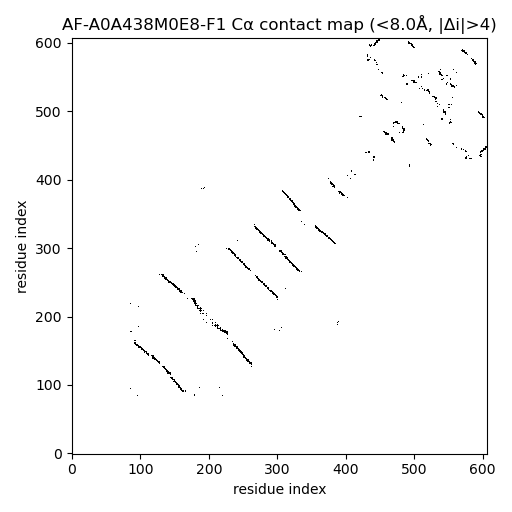8 1.00 79.06 96 ILE A CA 1
ATOM 671 C C . ILE A 1 96 ? -37.137 -6.706 4.763 1.00 79.06 96 ILE A C 1
ATOM 673 O O . ILE A 1 96 ? -35.942 -6.950 4.939 1.00 79.06 96 ILE A O 1
ATOM 677 N N . THR A 1 97 ? -37.642 -6.432 3.565 1.00 78.38 97 THR A N 1
ATOM 678 C CA . THR A 1 97 ? -36.813 -6.244 2.373 1.00 78.38 97 THR A CA 1
ATOM 679 C C . THR A 1 97 ? -36.597 -4.754 2.160 1.00 78.38 97 THR A C 1
ATOM 681 O O . THR A 1 97 ? -37.532 -4.012 1.880 1.00 78.38 97 THR A O 1
ATOM 684 N N . PHE A 1 98 ? -35.351 -4.316 2.305 1.00 73.12 98 PHE A N 1
ATOM 685 C CA . PHE A 1 98 ? -34.941 -2.921 2.131 1.00 73.12 98 PHE A CA 1
ATOM 686 C C . PHE A 1 98 ? -34.617 -2.614 0.668 1.00 73.12 98 PHE A C 1
ATOM 688 O O . PHE A 1 98 ? -34.855 -1.513 0.185 1.00 73.12 98 PHE A O 1
ATOM 695 N N . SER A 1 99 ? -34.058 -3.600 -0.036 1.00 80.62 99 SER A N 1
ATOM 696 C CA . SER A 1 99 ? -33.844 -3.569 -1.480 1.00 80.62 99 SER A CA 1
ATOM 697 C C . SER A 1 99 ? -33.985 -4.984 -2.013 1.00 80.62 99 SER A C 1
ATOM 699 O O . SER A 1 99 ? -33.253 -5.873 -1.580 1.00 80.62 99 SER A O 1
ATOM 701 N N . SER A 1 100 ? -34.914 -5.198 -2.942 1.00 82.50 100 SER A N 1
ATOM 702 C CA . SER A 1 100 ? -35.213 -6.516 -3.516 1.00 82.50 100 SER A CA 1
ATOM 703 C C . SER A 1 100 ? -34.277 -6.908 -4.661 1.00 82.50 100 SER A C 1
ATOM 705 O O . SER A 1 100 ? -34.099 -8.093 -4.932 1.00 82.50 100 SER A O 1
ATOM 707 N N . ALA A 1 101 ? -33.646 -5.929 -5.310 1.00 85.50 101 ALA A N 1
ATOM 708 C CA . ALA A 1 101 ? -32.748 -6.139 -6.439 1.00 85.50 101 ALA A CA 1
ATOM 709 C C . ALA A 1 101 ? -31.397 -5.439 -6.218 1.00 85.50 101 ALA A C 1
ATOM 711 O O . ALA A 1 101 ? -31.345 -4.415 -5.522 1.00 85.50 101 ALA A O 1
ATOM 712 N N . PRO A 1 102 ? -30.302 -5.961 -6.806 1.00 86.19 102 PRO A N 1
ATOM 713 C CA . PRO A 1 102 ? -29.051 -5.230 -6.866 1.00 86.19 102 PRO A CA 1
ATOM 714 C C . PRO A 1 102 ? -29.243 -3.913 -7.620 1.00 86.19 102 PRO A C 1
ATOM 716 O O . PRO A 1 102 ? -29.918 -3.871 -8.651 1.00 86.19 102 PRO A O 1
ATOM 719 N N . ARG A 1 103 ? -28.611 -2.842 -7.144 1.00 84.06 103 ARG A N 1
ATOM 720 C CA . ARG A 1 103 ? -28.491 -1.595 -7.908 1.00 84.06 103 ARG A CA 1
ATOM 721 C C . ARG A 1 103 ? -27.046 -1.361 -8.269 1.00 84.06 103 ARG A C 1
ATOM 723 O O . ARG A 1 103 ? -26.215 -1.312 -7.371 1.00 84.06 103 ARG A O 1
ATOM 730 N N . THR A 1 104 ? -26.773 -1.196 -9.557 1.00 86.88 104 THR A N 1
ATOM 731 C CA . THR A 1 104 ? -25.421 -1.015 -10.088 1.00 86.88 104 THR A CA 1
ATOM 732 C C . TH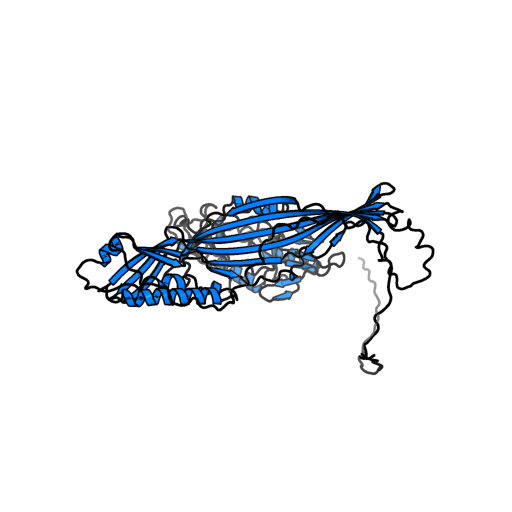R A 1 104 ? -25.266 0.374 -10.689 1.00 86.88 104 THR A C 1
ATOM 734 O O . THR A 1 104 ? -26.043 0.782 -11.550 1.00 86.88 104 THR A O 1
ATOM 737 N N . TRP A 1 105 ? -24.222 1.077 -10.274 1.00 88.19 105 TRP A N 1
ATOM 738 C CA . TRP A 1 105 ? -23.764 2.328 -10.857 1.00 88.19 105 TRP A CA 1
ATOM 739 C C . TRP A 1 105 ? -22.502 2.060 -11.666 1.00 88.19 105 TRP A C 1
ATOM 741 O O . TRP A 1 105 ? -21.556 1.455 -11.161 1.00 88.19 105 TRP A O 1
ATOM 751 N N . GLN A 1 106 ? -22.473 2.522 -12.915 1.00 88.44 106 GLN A N 1
ATOM 752 C CA . GLN A 1 106 ? -21.225 2.597 -13.670 1.00 88.44 106 GLN A CA 1
ATOM 753 C C . GLN A 1 106 ? -20.445 3.812 -13.176 1.00 88.44 106 GLN A C 1
ATOM 755 O O . GLN A 1 106 ? -20.984 4.918 -13.103 1.00 88.44 106 GLN A O 1
ATOM 760 N N . LEU A 1 107 ? -19.193 3.596 -12.796 1.00 82.31 107 LEU A N 1
ATOM 761 C CA . LEU A 1 107 ? -18.302 4.647 -12.328 1.00 82.31 107 LEU A CA 1
ATOM 762 C C . LEU A 1 107 ? -17.461 5.146 -13.501 1.00 82.31 107 LEU A C 1
ATOM 764 O O . LEU A 1 107 ? -17.091 4.370 -14.382 1.00 82.31 107 LEU A O 1
ATOM 768 N N . ALA A 1 108 ? -17.127 6.436 -13.493 1.00 82.94 108 ALA A N 1
ATOM 769 C CA . ALA A 1 108 ? -16.201 6.984 -14.473 1.00 82.94 108 ALA A CA 1
ATOM 770 C C . ALA A 1 108 ? -14.857 6.245 -14.376 1.00 82.94 108 ALA A C 1
ATOM 772 O O . ALA A 1 108 ? -14.240 6.168 -13.311 1.00 82.94 108 ALA A O 1
ATOM 773 N N . THR A 1 109 ? -14.421 5.671 -15.492 1.00 80.81 109 THR A N 1
ATOM 774 C CA . THR A 1 109 ? -13.139 4.981 -15.598 1.00 80.81 109 THR A CA 1
ATOM 775 C C . THR A 1 109 ? -12.027 6.025 -15.688 1.00 80.81 109 THR A C 1
ATOM 777 O O . THR A 1 109 ? -12.104 6.890 -16.565 1.00 80.81 109 THR A O 1
ATOM 780 N N . PRO A 1 110 ? -10.994 5.979 -14.829 1.00 76.94 110 PRO A N 1
ATOM 781 C CA . PRO A 1 110 ? -9.845 6.853 -15.003 1.00 76.94 110 PRO A CA 1
ATOM 782 C C . PRO A 1 110 ? -9.182 6.557 -16.351 1.00 76.94 110 PRO A C 1
ATOM 784 O O . PRO A 1 110 ? -9.032 5.395 -16.739 1.00 76.94 110 PRO A O 1
ATOM 787 N N . ASP A 1 111 ? -8.783 7.610 -17.059 1.00 78.81 111 ASP A N 1
ATOM 788 C CA . ASP A 1 111 ? -8.040 7.459 -18.302 1.00 78.81 111 ASP A CA 1
ATOM 789 C C . ASP A 1 111 ? -6.604 7.015 -17.990 1.00 78.81 111 ASP A C 1
ATOM 791 O O . ASP A 1 111 ? -5.766 7.792 -17.529 1.00 78.81 111 ASP A O 1
ATOM 795 N N . LEU A 1 112 ? -6.328 5.732 -18.222 1.00 78.38 112 LEU A N 1
ATOM 796 C CA . LEU A 1 112 ? -5.000 5.151 -18.041 1.00 78.38 112 LEU A CA 1
ATOM 797 C C . LEU A 1 112 ? -4.115 5.286 -19.284 1.00 78.38 112 LEU A C 1
ATOM 799 O O . LEU A 1 112 ? -2.961 4.855 -19.249 1.00 78.38 112 LEU A O 1
ATOM 803 N N . THR A 1 113 ? -4.588 5.902 -20.371 1.00 69.81 113 THR A N 1
ATOM 804 C CA . THR A 1 113 ? -3.788 6.049 -21.600 1.00 69.81 113 THR A CA 1
ATOM 805 C C . THR A 1 113 ? -2.499 6.844 -21.368 1.00 69.81 113 THR A C 1
ATOM 807 O O . THR A 1 113 ? -1.499 6.616 -22.057 1.00 69.81 113 THR A O 1
ATOM 810 N N . ALA A 1 114 ? -2.475 7.707 -20.346 1.00 72.06 114 ALA A N 1
ATOM 811 C CA . ALA A 1 114 ? -1.294 8.453 -19.919 1.00 72.06 114 ALA A CA 1
ATOM 812 C C . ALA A 1 114 ? -0.167 7.565 -19.365 1.00 72.06 114 ALA A C 1
ATOM 814 O O . ALA A 1 114 ? 1.000 7.948 -19.461 1.00 72.06 114 ALA A O 1
ATOM 815 N N . LEU A 1 115 ? -0.473 6.376 -18.829 1.00 65.25 115 LEU A N 1
ATOM 816 C CA . LEU A 1 115 ? 0.539 5.497 -18.235 1.00 65.25 115 LEU A CA 1
ATOM 817 C C . LEU A 1 115 ? 1.529 4.944 -19.273 1.00 65.25 115 LEU A C 1
ATOM 819 O O . LEU A 1 115 ? 2.567 4.427 -18.876 1.00 65.25 115 LEU A O 1
ATOM 823 N N . LYS A 1 116 ? 1.255 5.065 -20.586 1.00 64.94 116 LYS A N 1
ATOM 824 C CA . LYS A 1 116 ? 2.087 4.556 -21.702 1.00 64.94 116 LYS A CA 1
ATOM 825 C C . LYS A 1 116 ? 2.579 3.107 -21.524 1.00 64.94 116 LYS A C 1
ATOM 827 O O . LYS A 1 116 ? 3.478 2.675 -22.241 1.00 64.94 116 LYS A O 1
ATOM 832 N N . ILE A 1 117 ? 1.983 2.336 -20.615 1.00 62.19 117 ILE A N 1
ATOM 833 C CA . ILE A 1 117 ? 2.318 0.931 -20.405 1.00 62.19 117 ILE A CA 1
ATOM 834 C C . ILE A 1 117 ? 1.916 0.196 -21.683 1.00 62.19 117 ILE A C 1
ATOM 836 O O . ILE A 1 117 ? 0.742 0.189 -22.056 1.00 62.19 117 ILE A O 1
ATOM 840 N N . GLY A 1 118 ? 2.910 -0.357 -22.378 1.00 58.97 118 GLY A N 1
ATOM 841 C CA . GLY A 1 118 ? 2.706 -1.106 -23.617 1.00 58.97 118 GLY A CA 1
ATOM 842 C C . GLY A 1 118 ? 2.504 -0.268 -24.881 1.00 58.97 118 GLY A C 1
ATOM 843 O O . GLY A 1 118 ? 2.250 -0.841 -25.933 1.00 58.97 118 GLY A O 1
ATOM 844 N N . LYS A 1 119 ? 2.609 1.070 -24.835 1.00 57.69 119 LYS A N 1
ATOM 845 C CA . LYS A 1 119 ? 2.477 1.888 -26.053 1.00 57.69 119 LYS A CA 1
ATOM 846 C C . LYS A 1 119 ? 3.816 1.973 -26.789 1.00 57.69 119 LYS A C 1
ATOM 848 O O . LYS A 1 119 ? 4.705 2.708 -26.367 1.00 57.69 119 LYS A O 1
ATOM 853 N N . GLY A 1 120 ? 3.918 1.263 -27.908 1.00 65.31 120 GLY A N 1
ATOM 854 C CA . GLY A 1 120 ? 5.091 1.231 -28.783 1.00 65.31 120 GLY A CA 1
ATOM 855 C C . GLY A 1 120 ? 5.444 -0.195 -29.194 1.00 65.31 120 GLY A C 1
ATOM 856 O O . GLY A 1 120 ? 4.835 -1.148 -28.715 1.00 65.31 120 GLY A O 1
ATOM 857 N N . SER A 1 121 ? 6.423 -0.329 -30.081 1.00 80.12 121 SER A N 1
ATOM 858 C CA . SER A 1 121 ? 7.018 -1.613 -30.441 1.00 80.12 121 SER A CA 1
ATOM 859 C C . SER A 1 121 ? 8.480 -1.631 -30.015 1.00 80.12 121 SER A C 1
ATOM 861 O O . SER A 1 121 ? 9.219 -0.688 -30.304 1.00 80.12 121 SER A O 1
ATOM 863 N N . LEU A 1 122 ? 8.911 -2.701 -29.360 1.00 80.19 122 LEU A N 1
ATOM 864 C CA . LEU A 1 122 ? 10.324 -3.018 -29.193 1.00 80.19 122 LEU A CA 1
ATOM 865 C C . LEU A 1 122 ? 10.672 -4.080 -30.225 1.00 80.19 122 LEU A C 1
ATOM 867 O O . LEU A 1 122 ? 10.001 -5.105 -30.294 1.00 80.19 122 LEU A O 1
ATOM 871 N N . SER A 1 123 ? 11.703 -3.822 -31.021 1.00 84.50 123 SER A N 1
ATOM 872 C CA . SER A 1 123 ? 12.218 -4.761 -32.013 1.00 84.50 123 SER A CA 1
ATOM 873 C C . SER A 1 123 ? 13.634 -5.157 -31.633 1.00 84.50 123 SER A C 1
ATOM 875 O O . SER A 1 123 ? 14.423 -4.307 -31.217 1.00 84.50 123 SER A O 1
ATOM 877 N N . THR A 1 124 ? 13.982 -6.424 -31.821 1.00 83.69 124 THR A N 1
ATOM 878 C CA . THR A 1 124 ? 15.382 -6.867 -31.763 1.00 83.69 124 THR A CA 1
ATOM 879 C C . THR A 1 124 ? 16.205 -6.335 -32.938 1.00 83.69 124 THR A C 1
ATOM 881 O O . THR A 1 124 ? 17.428 -6.453 -32.926 1.00 83.69 124 THR A O 1
ATOM 884 N N . GLY A 1 125 ? 15.548 -5.797 -33.974 1.00 86.00 125 GLY A N 1
ATOM 885 C CA . GLY A 1 125 ? 16.138 -5.666 -35.300 1.00 86.00 125 GLY A CA 1
ATOM 886 C C . GLY A 1 125 ? 16.381 -7.040 -35.947 1.00 86.00 125 GLY A C 1
ATOM 887 O O . GLY A 1 125 ? 16.131 -8.077 -35.321 1.00 86.00 125 GLY A O 1
ATOM 888 N N . PRO A 1 126 ? 16.840 -7.070 -37.209 1.00 84.06 126 PRO A N 1
ATOM 889 C CA . PRO A 1 126 ? 17.169 -8.312 -37.893 1.00 84.06 126 PRO A CA 1
ATOM 890 C C . PRO A 1 126 ? 18.426 -8.948 -37.286 1.00 84.06 126 PRO A C 1
ATOM 892 O O . PRO A 1 126 ? 19.512 -8.370 -37.304 1.00 84.06 126 PRO A O 1
ATOM 895 N N . VAL A 1 127 ? 18.280 -10.170 -36.784 1.00 85.56 127 VAL A N 1
ATOM 896 C CA . VAL A 1 127 ? 19.362 -11.019 -36.284 1.00 85.56 127 VAL A CA 1
ATOM 897 C C . VAL A 1 127 ? 19.629 -12.121 -37.313 1.00 85.56 127 VAL A C 1
ATOM 899 O O . VAL A 1 127 ? 18.695 -12.832 -37.688 1.00 85.56 127 VAL A O 1
ATOM 902 N N . PRO A 1 128 ? 20.870 -12.302 -37.796 1.00 85.50 128 PRO A N 1
ATOM 903 C CA . PRO A 1 128 ? 21.192 -13.388 -38.718 1.00 85.50 128 PRO A CA 1
ATOM 904 C C . PRO A 1 128 ? 20.894 -14.765 -38.102 1.00 85.50 128 PRO A C 1
ATOM 906 O O . PRO A 1 128 ? 21.400 -15.093 -37.032 1.00 85.50 128 PRO A O 1
ATOM 909 N N . ALA A 1 129 ? 20.123 -15.594 -38.804 1.00 83.69 129 ALA A N 1
ATOM 910 C CA . ALA A 1 129 ? 19.798 -16.976 -38.438 1.00 83.69 129 ALA A CA 1
ATOM 911 C C . ALA A 1 129 ? 20.271 -17.946 -39.531 1.00 83.69 129 ALA A C 1
ATOM 913 O O . ALA A 1 129 ? 19.522 -18.774 -40.046 1.00 83.69 129 ALA A O 1
ATOM 914 N N . GLY A 1 130 ? 21.534 -17.794 -39.926 1.00 86.56 130 GLY A N 1
ATOM 915 C CA . GLY A 1 130 ? 22.156 -18.523 -41.026 1.00 86.56 130 GLY A CA 1
ATOM 916 C C . GLY A 1 130 ? 22.619 -17.596 -42.148 1.00 86.56 130 GLY A C 1
ATOM 917 O O . GLY A 1 130 ? 22.556 -16.374 -42.045 1.00 86.56 130 GLY A O 1
ATOM 918 N N . LYS A 1 131 ? 23.115 -18.192 -43.237 1.00 86.62 131 LYS A N 1
ATOM 919 C CA . LYS A 1 131 ? 23.750 -17.452 -44.341 1.00 86.62 131 LYS A CA 1
ATOM 920 C C . LYS A 1 131 ? 22.769 -16.582 -45.140 1.00 86.62 131 LYS A C 1
ATOM 922 O O . LYS A 1 131 ? 23.167 -15.557 -45.677 1.00 86.62 131 LYS A O 1
ATOM 927 N N . TRP A 1 132 ? 21.505 -16.993 -45.203 1.00 84.56 132 TRP A N 1
ATOM 928 C CA . TRP A 1 132 ? 20.483 -16.396 -46.071 1.00 84.56 132 TRP A CA 1
ATOM 929 C C . TRP A 1 132 ? 19.188 -16.075 -45.335 1.00 84.56 132 TRP A C 1
ATOM 931 O O . TRP A 1 132 ? 18.164 -15.882 -45.974 1.00 84.56 132 TRP A O 1
ATOM 941 N N . LEU A 1 133 ? 19.199 -16.066 -44.005 1.00 82.94 133 LEU A N 1
ATOM 942 C CA . LEU A 1 133 ? 18.002 -15.867 -43.198 1.00 82.94 133 LEU A CA 1
ATOM 943 C C . LEU A 1 133 ? 18.305 -14.865 -42.095 1.00 82.94 133 LEU A C 1
ATOM 945 O O . LEU A 1 133 ? 19.341 -14.956 -41.433 1.00 82.94 133 LEU A O 1
ATOM 949 N N . SER A 1 134 ? 17.385 -13.938 -41.881 1.00 85.62 134 SER A N 1
ATOM 950 C CA . SER A 1 134 ? 17.370 -13.057 -40.729 1.00 85.62 134 SER A CA 1
ATOM 951 C C . SER A 1 134 ? 16.025 -13.146 -40.020 1.00 85.62 134 SER A C 1
ATOM 953 O O . SER A 1 134 ? 14.990 -13.421 -40.631 1.00 85.62 134 SER A O 1
ATOM 955 N N . VAL A 1 135 ? 16.069 -12.970 -38.707 1.00 85.56 135 VAL A N 1
ATOM 956 C CA . VAL A 1 135 ? 14.931 -13.090 -37.805 1.00 85.56 135 VAL A CA 1
ATOM 957 C C . VAL A 1 135 ? 14.846 -11.806 -37.004 1.00 85.56 135 VAL A C 1
ATOM 959 O O . VAL A 1 135 ? 15.830 -11.404 -36.391 1.00 85.56 135 VAL A O 1
ATOM 962 N N . ALA A 1 136 ? 13.682 -11.176 -36.970 1.00 87.19 136 ALA A N 1
ATOM 963 C CA . ALA A 1 136 ? 13.397 -10.095 -36.041 1.00 87.19 136 ALA A CA 1
ATOM 964 C C . ALA A 1 136 ? 12.224 -10.497 -35.151 1.00 87.19 136 ALA A C 1
ATOM 966 O O . ALA A 1 136 ? 11.215 -11.009 -35.635 1.00 87.19 136 ALA A O 1
ATOM 967 N N . ALA A 1 137 ? 12.357 -10.265 -33.850 1.00 86.12 137 ALA A N 1
ATOM 968 C CA . ALA A 1 137 ? 11.250 -10.363 -32.916 1.00 86.12 137 ALA A CA 1
ATOM 969 C C . ALA A 1 137 ? 10.792 -8.953 -32.548 1.00 86.12 137 ALA A C 1
ATOM 971 O O . ALA A 1 137 ? 11.606 -8.077 -32.248 1.00 86.12 137 ALA A O 1
ATOM 972 N N . GLU A 1 138 ? 9.485 -8.745 -32.564 1.00 87.94 138 GLU A N 1
ATOM 973 C CA . GLU A 1 138 ? 8.840 -7.507 -32.171 1.00 87.94 138 GLU A CA 1
ATOM 974 C C . GLU A 1 138 ? 7.803 -7.785 -31.090 1.00 87.94 138 GLU A C 1
ATOM 976 O O . GLU A 1 138 ? 7.049 -8.753 -31.157 1.00 87.94 138 GLU A O 1
ATOM 981 N N . VAL A 1 139 ? 7.749 -6.918 -30.089 1.00 85.75 139 VAL A N 1
ATOM 982 C CA . VAL A 1 139 ? 6.692 -6.915 -29.078 1.00 85.75 139 VAL A CA 1
ATOM 983 C C . VAL A 1 139 ? 6.073 -5.539 -29.009 1.00 85.75 139 VAL A C 1
ATOM 985 O O . VAL A 1 139 ? 6.784 -4.535 -29.042 1.00 85.75 139 VAL A O 1
ATOM 988 N N . GLY A 1 140 ? 4.759 -5.480 -28.870 1.00 87.56 140 GLY A N 1
ATOM 989 C CA . GLY A 1 140 ? 4.046 -4.225 -28.692 1.00 87.56 140 GLY A CA 1
ATOM 990 C C . GLY A 1 140 ? 2.644 -4.441 -28.150 1.00 87.56 140 GLY A C 1
ATOM 991 O O . GLY A 1 140 ? 2.324 -5.509 -27.629 1.00 87.56 140 GLY A O 1
ATOM 992 N N . ALA A 1 141 ? 1.803 -3.419 -28.261 1.00 85.69 141 ALA A N 1
ATOM 993 C CA . ALA A 1 141 ? 0.376 -3.543 -27.999 1.00 85.69 141 ALA A CA 1
ATOM 994 C C . ALA A 1 141 ? -0.437 -2.703 -28.978 1.00 85.69 141 ALA A C 1
ATOM 996 O O . ALA A 1 141 ? -0.050 -1.586 -29.326 1.00 85.69 141 ALA A O 1
ATOM 997 N N . ASP A 1 142 ? -1.582 -3.238 -29.399 1.00 81.75 142 ASP A N 1
ATOM 998 C CA . ASP A 1 142 ? -2.521 -2.525 -30.274 1.00 81.75 142 ASP A CA 1
ATOM 999 C C . ASP A 1 142 ? -3.360 -1.520 -29.487 1.00 81.75 142 ASP A C 1
ATOM 1001 O O . ASP A 1 142 ? -3.779 -0.485 -30.005 1.00 81.75 142 ASP A O 1
ATOM 1005 N N . ALA A 1 143 ? -3.575 -1.808 -28.203 1.00 81.50 143 ALA A N 1
ATOM 1006 C CA . ALA A 1 143 ? -4.254 -0.924 -27.277 1.00 81.50 143 ALA A CA 1
ATOM 1007 C C . ALA A 1 143 ? -3.462 -0.827 -25.966 1.00 81.50 143 ALA A C 1
ATOM 1009 O O . ALA A 1 143 ? -3.039 -1.859 -25.433 1.00 81.50 143 ALA A O 1
ATOM 1010 N N . PRO A 1 144 ? -3.290 0.387 -25.410 1.00 81.88 144 PRO A N 1
ATOM 1011 C CA . PRO A 1 144 ? -2.712 0.536 -24.084 1.00 81.88 144 PRO A CA 1
ATOM 1012 C C . PRO A 1 144 ? -3.622 -0.117 -23.040 1.00 81.88 144 PRO A C 1
ATOM 1014 O O . PRO A 1 144 ? -4.827 -0.288 -23.258 1.00 81.88 144 PRO A O 1
ATOM 1017 N N . LEU A 1 145 ? -3.042 -0.435 -21.883 1.00 85.44 145 LEU A N 1
ATOM 1018 C CA . LEU A 1 145 ? -3.805 -0.857 -20.714 1.00 85.44 145 LEU A CA 1
ATOM 1019 C C . LEU A 1 145 ? -4.898 0.176 -20.410 1.00 85.44 145 LEU A C 1
ATOM 1021 O O . LEU A 1 145 ? -4.611 1.363 -20.238 1.00 85.44 145 LEU A O 1
ATOM 1025 N N . ARG A 1 146 ? -6.146 -0.281 -20.318 1.00 87.12 146 ARG A N 1
ATOM 1026 C CA . ARG A 1 146 ? -7.293 0.567 -19.979 1.00 87.12 146 ARG A CA 1
ATOM 1027 C C . ARG A 1 146 ? -8.168 -0.078 -18.918 1.00 87.12 146 ARG A C 1
ATOM 1029 O O . ARG A 1 146 ? -8.246 -1.302 -18.830 1.00 87.12 146 ARG A O 1
ATOM 1036 N N . VAL A 1 147 ? -8.884 0.755 -18.167 1.00 88.56 147 VAL A N 1
ATOM 1037 C CA . VAL A 1 147 ? -10.021 0.295 -17.366 1.00 88.56 147 VAL A CA 1
ATOM 1038 C C . VAL A 1 147 ? -11.229 0.232 -18.293 1.00 88.56 147 VAL A C 1
ATOM 1040 O O . VAL A 1 147 ? -11.751 1.260 -18.710 1.00 88.56 147 VAL A O 1
ATOM 1043 N N . ALA A 1 148 ? -11.624 -0.975 -18.682 1.00 87.31 148 ALA A N 1
ATOM 1044 C CA . ALA A 1 148 ? -12.729 -1.215 -19.604 1.00 87.31 148 ALA A CA 1
ATOM 1045 C C . ALA A 1 148 ? -14.098 -1.038 -18.936 1.00 87.31 148 ALA A C 1
ATOM 1047 O O . ALA A 1 148 ? -15.061 -0.660 -19.600 1.00 87.31 148 ALA A O 1
ATOM 1048 N N . LYS A 1 149 ? -14.191 -1.318 -17.633 1.00 90.81 149 LYS A N 1
ATOM 1049 C CA . LYS A 1 149 ? -15.428 -1.200 -16.859 1.00 90.81 149 LYS A CA 1
ATOM 1050 C C . LYS A 1 149 ? -15.091 -0.921 -15.403 1.00 90.81 149 LYS A C 1
ATOM 1052 O O . LYS A 1 149 ? -14.220 -1.577 -14.841 1.00 90.81 149 LYS A O 1
ATOM 1057 N N . THR A 1 150 ? -15.827 -0.007 -14.788 1.00 88.75 150 THR A N 1
ATOM 1058 C CA . THR A 1 150 ? -15.818 0.182 -13.339 1.00 88.75 150 THR A CA 1
ATOM 1059 C C . THR A 1 150 ? -17.261 0.254 -12.888 1.00 88.75 150 THR A C 1
ATOM 1061 O O . THR A 1 150 ? -18.019 1.080 -13.392 1.00 88.75 150 THR A O 1
ATOM 1064 N N . SER A 1 151 ? -17.665 -0.586 -11.946 1.00 90.12 151 SER A N 1
ATOM 1065 C CA . SER A 1 151 ? -19.016 -0.533 -11.405 1.00 90.12 151 SER A CA 1
ATOM 1066 C C . SER A 1 151 ? -19.030 -0.698 -9.898 1.00 90.12 151 SER A C 1
ATOM 1068 O O . SER A 1 151 ? -18.134 -1.304 -9.316 1.00 90.12 151 SER A O 1
ATOM 1070 N N . LEU A 1 152 ? -20.053 -0.134 -9.272 1.00 88.44 152 LEU A N 1
ATOM 1071 C CA . LEU A 1 152 ? -20.364 -0.303 -7.863 1.00 88.44 152 LEU A CA 1
ATOM 1072 C C . LEU A 1 152 ? -21.793 -0.804 -7.769 1.00 88.44 152 LEU A C 1
ATOM 1074 O O . LEU A 1 152 ? -22.680 -0.233 -8.390 1.00 88.44 152 LEU A O 1
ATOM 1078 N N . SER A 1 153 ? -22.024 -1.850 -6.997 1.00 86.56 153 SER A N 1
ATOM 1079 C CA . SER A 1 153 ? -23.325 -2.471 -6.825 1.00 86.56 153 SER A CA 1
ATOM 1080 C C . SER A 1 153 ? -23.677 -2.551 -5.352 1.00 86.56 153 SER A C 1
ATOM 1082 O O . SER A 1 153 ? -22.879 -3.036 -4.556 1.00 86.56 153 SER A O 1
ATOM 1084 N N . ILE A 1 154 ? -24.874 -2.118 -4.980 1.00 84.88 154 ILE A N 1
ATOM 1085 C CA . ILE A 1 154 ? -25.455 -2.445 -3.677 1.00 84.88 154 ILE A CA 1
ATOM 1086 C C . ILE A 1 154 ? -26.260 -3.725 -3.863 1.00 84.88 154 ILE A C 1
ATOM 1088 O O . ILE A 1 154 ? -27.134 -3.787 -4.727 1.00 84.88 154 ILE A O 1
ATOM 1092 N N . LEU A 1 155 ? -25.922 -4.755 -3.092 1.00 88.31 155 LEU A N 1
ATOM 1093 C CA . LEU A 1 155 ? -26.609 -6.043 -3.107 1.00 88.31 155 LEU A CA 1
ATOM 1094 C C . LEU A 1 155 ? -27.957 -5.929 -2.374 1.00 88.31 155 LEU A C 1
ATOM 1096 O O . LEU A 1 155 ? -28.084 -5.070 -1.500 1.00 88.31 155 LEU A O 1
ATOM 1100 N N . PRO A 1 156 ? -28.947 -6.788 -2.689 1.00 87.50 156 PRO A N 1
ATOM 1101 C CA . PRO A 1 156 ? -30.223 -6.829 -1.981 1.00 87.50 156 PRO A CA 1
ATOM 1102 C C . PRO A 1 156 ? -30.024 -6.873 -0.468 1.00 87.50 156 PRO A C 1
ATOM 1104 O O . PRO A 1 156 ? -29.251 -7.692 0.028 1.00 87.50 156 PRO A O 1
ATOM 1107 N N . ILE A 1 157 ? -30.714 -5.987 0.248 1.00 83.38 157 ILE A N 1
ATOM 1108 C CA . ILE A 1 157 ? -30.613 -5.879 1.703 1.00 83.38 157 ILE A CA 1
ATOM 1109 C C . ILE A 1 157 ? -31.908 -6.421 2.293 1.00 83.38 157 ILE A C 1
ATOM 1111 O O . ILE A 1 157 ? -32.988 -5.891 2.018 1.00 83.38 157 ILE A O 1
ATOM 1115 N N . ASN A 1 158 ? -31.796 -7.454 3.122 1.00 85.00 158 ASN A N 1
ATOM 1116 C CA . ASN A 1 158 ? -32.917 -8.012 3.871 1.00 85.00 158 ASN A CA 1
ATOM 1117 C C . ASN A 1 158 ? -32.578 -8.043 5.357 1.00 85.00 158 ASN A C 1
ATOM 1119 O O . ASN A 1 158 ? -31.424 -8.235 5.743 1.00 85.00 158 ASN A O 1
ATOM 1123 N N . GLY A 1 159 ? -33.595 -7.877 6.190 1.00 86.25 159 GLY A N 1
ATOM 1124 C CA . GLY A 1 159 ? -33.478 -8.030 7.627 1.00 86.25 159 GLY A CA 1
ATOM 1125 C C . GLY A 1 159 ? -34.671 -8.747 8.227 1.00 86.25 159 GLY A C 1
ATOM 1126 O O . GLY A 1 159 ? -35.693 -8.966 7.579 1.00 86.25 159 GLY A O 1
ATOM 1127 N N . GLU A 1 160 ? -34.513 -9.134 9.479 1.00 87.81 160 GLU A N 1
ATOM 1128 C CA . GLU A 1 160 ? -35.475 -9.915 10.229 1.00 87.81 160 GLU A CA 1
ATOM 1129 C C . GLU A 1 160 ? -35.555 -9.401 11.669 1.00 87.81 160 GLU A C 1
ATOM 1131 O O . GLU A 1 160 ? -34.535 -9.197 12.331 1.00 87.81 160 GLU A O 1
ATOM 1136 N N . ILE A 1 161 ? -36.774 -9.193 12.164 1.00 84.88 161 ILE A N 1
ATOM 1137 C CA . ILE A 1 161 ? -37.051 -8.944 13.582 1.00 84.88 161 ILE A CA 1
ATOM 1138 C C . ILE A 1 161 ? -37.556 -10.251 14.185 1.00 84.88 161 ILE A C 1
ATOM 1140 O O . ILE A 1 161 ? -38.484 -10.868 13.657 1.00 84.88 161 ILE A O 1
ATOM 1144 N N . SER A 1 162 ? -36.959 -10.666 15.301 1.00 87.12 162 SER A N 1
ATOM 1145 C CA . SER A 1 162 ? -37.293 -11.946 15.928 1.00 87.12 162 SER A CA 1
ATOM 1146 C C . SER A 1 162 ? -38.754 -12.010 16.392 1.00 87.12 162 SER A C 1
ATOM 1148 O O . SER A 1 162 ? -39.332 -11.021 16.849 1.00 87.12 162 SER A O 1
ATOM 1150 N N . ALA A 1 163 ? -39.348 -13.206 16.330 1.00 84.31 163 ALA A N 1
ATOM 1151 C CA . ALA A 1 163 ? -40.731 -13.439 16.753 1.00 84.31 163 ALA A CA 1
ATOM 1152 C C . ALA A 1 163 ? -40.985 -13.037 18.218 1.00 84.31 163 ALA A C 1
ATOM 1154 O O . ALA A 1 163 ? -42.055 -12.528 18.543 1.00 84.31 163 ALA A O 1
ATOM 1155 N N . SER A 1 164 ? -39.998 -13.229 19.101 1.00 83.50 164 SER A N 1
ATOM 1156 C CA . SER A 1 164 ? -40.095 -12.838 20.510 1.00 83.50 164 SER A CA 1
ATOM 1157 C C . SER A 1 164 ? -40.178 -11.323 20.675 1.00 83.50 164 SER A C 1
ATOM 1159 O O . SER A 1 164 ? -40.999 -10.850 21.451 1.00 83.50 164 SER A O 1
ATOM 1161 N N . GLN A 1 165 ? -39.409 -10.550 19.905 1.00 80.75 165 GLN A N 1
ATOM 1162 C CA . GLN A 1 165 ? -39.492 -9.088 19.927 1.00 80.75 165 GLN A CA 1
ATOM 1163 C C . GLN A 1 165 ? -40.813 -8.577 19.350 1.00 80.75 165 GLN A C 1
ATOM 1165 O O . GLN A 1 165 ? -41.388 -7.640 19.901 1.00 80.75 165 GLN A O 1
ATOM 1170 N N . VAL A 1 166 ? -41.329 -9.216 18.294 1.00 76.44 166 VAL A N 1
ATOM 1171 C CA . VAL A 1 166 ? -42.663 -8.912 17.749 1.00 76.44 166 VAL A CA 1
ATOM 1172 C C . VAL A 1 166 ? -43.755 -9.210 18.785 1.00 76.44 166 VAL A C 1
ATOM 1174 O O . VAL A 1 166 ? -44.656 -8.395 18.974 1.00 76.44 166 VAL A O 1
ATOM 1177 N N . ALA A 1 167 ? -43.666 -10.338 19.496 1.00 79.06 167 ALA A N 1
ATOM 1178 C CA . ALA A 1 167 ? -44.622 -10.714 20.537 1.00 79.06 167 ALA A CA 1
ATOM 1179 C C . ALA A 1 167 ? -44.550 -9.787 21.764 1.00 79.06 167 ALA A C 1
ATOM 1181 O O . ALA A 1 167 ? -45.585 -9.326 22.242 1.00 79.06 167 ALA A O 1
ATOM 1182 N N . SER A 1 168 ? -43.345 -9.455 22.243 1.00 75.25 168 SER A N 1
ATOM 1183 C CA . SER A 1 168 ? -43.148 -8.520 23.359 1.00 75.25 168 SER A CA 1
ATOM 1184 C C . SER A 1 168 ? -43.657 -7.115 23.038 1.00 75.25 168 SER A C 1
ATOM 1186 O O . SER A 1 168 ? -44.250 -6.476 23.902 1.00 75.25 168 SER A O 1
ATOM 1188 N N . ALA A 1 169 ? -43.493 -6.654 21.795 1.00 67.19 169 ALA A N 1
ATOM 1189 C CA . ALA A 1 169 ? -44.025 -5.370 21.338 1.00 67.19 169 ALA A CA 1
ATOM 1190 C C . ALA A 1 169 ? -45.567 -5.322 21.277 1.00 67.19 169 ALA A C 1
ATOM 1192 O O . ALA A 1 169 ? -46.136 -4.234 21.231 1.00 67.19 169 ALA A O 1
ATOM 1193 N N . ARG A 1 170 ? -46.246 -6.478 21.274 1.00 69.00 170 ARG A N 1
ATOM 1194 C CA . ARG A 1 170 ? -47.712 -6.607 21.176 1.00 69.00 170 ARG A CA 1
ATOM 1195 C C . ARG A 1 170 ? -48.423 -6.855 22.508 1.00 69.00 170 ARG A C 1
ATOM 1197 O O . ARG A 1 170 ? -49.638 -7.040 22.506 1.00 69.00 170 ARG A O 1
ATOM 1204 N N . ALA A 1 171 ? -47.703 -6.911 23.628 1.00 62.72 171 ALA A N 1
ATOM 1205 C CA . ALA A 1 171 ? -48.309 -7.228 24.917 1.00 62.72 171 ALA A CA 1
ATOM 1206 C C . ALA A 1 171 ? -49.450 -6.232 25.274 1.00 62.72 171 ALA A C 1
ATOM 1208 O O . ALA A 1 171 ? -49.284 -5.026 25.104 1.00 62.72 171 ALA A O 1
ATOM 1209 N N . PRO A 1 172 ? -50.600 -6.714 25.790 1.00 50.84 172 PRO A N 1
ATOM 1210 C CA . PRO A 1 172 ? -51.926 -6.069 25.711 1.00 50.84 172 PRO A CA 1
ATOM 1211 C C . PRO A 1 172 ? -52.153 -4.756 26.493 1.00 50.84 172 PRO A C 1
ATOM 1213 O O . PRO A 1 172 ? -53.284 -4.279 26.551 1.00 50.84 172 PRO A O 1
ATOM 1216 N N . ASN A 1 173 ? -51.113 -4.126 27.050 1.00 47.69 173 ASN A N 1
ATOM 1217 C CA . ASN A 1 173 ? -51.215 -2.815 27.714 1.00 47.69 173 ASN A CA 1
ATOM 1218 C C . ASN A 1 173 ? -50.881 -1.619 26.799 1.00 47.69 173 ASN A C 1
ATOM 1220 O O . ASN A 1 173 ? -50.827 -0.479 27.265 1.00 47.69 173 ASN A O 1
ATOM 1224 N N . THR A 1 174 ? -50.694 -1.843 25.499 1.00 44.38 174 THR A N 1
ATOM 1225 C CA . THR A 1 174 ? -50.534 -0.789 24.489 1.00 44.38 174 THR A CA 1
ATOM 1226 C C . THR A 1 174 ? -51.702 -0.841 23.501 1.00 44.38 174 THR A C 1
ATOM 1228 O O . THR A 1 174 ? -51.858 -1.772 22.717 1.00 44.38 174 THR A O 1
ATOM 1231 N N . THR A 1 175 ? -52.591 0.152 23.590 1.00 38.81 175 THR A N 1
ATOM 1232 C CA . THR A 1 175 ? -53.754 0.309 22.706 1.00 38.81 175 THR A CA 1
ATOM 1233 C C . THR A 1 175 ? -53.304 0.456 21.245 1.00 38.81 175 THR A C 1
ATOM 1235 O O . THR A 1 175 ? -52.295 1.094 20.960 1.00 38.81 175 THR A O 1
ATOM 1238 N N . ALA A 1 176 ? -54.045 -0.184 20.342 1.00 35.56 176 ALA A N 1
ATOM 1239 C CA . ALA A 1 176 ? -53.640 -0.549 18.989 1.00 35.56 176 ALA A CA 1
ATOM 1240 C C . ALA A 1 176 ? -53.492 0.604 17.969 1.00 35.56 176 ALA A C 1
ATOM 1242 O O . ALA A 1 176 ? -54.337 1.493 17.901 1.00 35.56 176 ALA A O 1
ATOM 1243 N N . GLY A 1 177 ? -52.482 0.446 17.094 1.00 36.22 177 GLY A N 1
ATOM 1244 C CA . GLY A 1 177 ? -52.387 0.971 15.717 1.00 36.22 177 GLY A CA 1
ATOM 1245 C C . GLY A 1 177 ? -51.156 1.864 15.444 1.00 36.22 177 GLY A C 1
ATOM 1246 O O . GLY A 1 177 ? -50.920 2.789 16.211 1.00 36.22 177 GLY A O 1
ATOM 1247 N N . ALA A 1 178 ? -50.330 1.711 14.393 1.00 37.00 178 ALA A N 1
ATOM 1248 C CA . ALA A 1 178 ? -50.042 0.658 13.392 1.00 37.00 178 ALA A CA 1
ATOM 1249 C C . ALA A 1 178 ? -48.839 1.138 12.542 1.00 37.00 178 ALA A C 1
ATOM 1251 O O . ALA A 1 178 ? -49.001 2.238 12.046 1.00 37.00 178 ALA A O 1
ATOM 1252 N N . ILE A 1 179 ? -47.822 0.298 12.192 1.00 54.28 179 ILE A N 1
ATOM 1253 C CA . ILE A 1 179 ? -46.351 0.249 12.530 1.00 54.28 179 ILE A CA 1
ATOM 1254 C C . ILE A 1 179 ? -45.239 0.780 11.568 1.00 54.28 179 ILE A C 1
ATOM 1256 O O . ILE A 1 179 ? -45.234 0.456 10.391 1.00 54.28 179 ILE A O 1
ATOM 1260 N N . GLY A 1 180 ? -44.158 1.359 12.127 1.00 45.66 180 GLY A N 1
ATOM 1261 C CA . GLY A 1 180 ? -42.839 1.604 11.532 1.00 45.66 180 GLY A CA 1
ATOM 1262 C C . GLY A 1 180 ? -42.037 2.855 12.035 1.00 45.66 180 GLY A C 1
ATOM 1263 O O . GLY A 1 180 ? -42.593 3.890 12.341 1.00 45.66 180 GLY A O 1
ATOM 1264 N N . ALA A 1 181 ? -40.728 2.727 12.289 1.00 34.66 181 ALA A N 1
ATOM 1265 C CA . ALA A 1 181 ? -39.686 3.777 12.197 1.00 34.66 181 ALA A CA 1
ATOM 1266 C C . ALA A 1 181 ? -38.288 3.135 12.130 1.00 34.66 181 ALA A C 1
ATOM 1268 O O . ALA A 1 181 ? -37.266 3.725 12.456 1.00 34.66 181 ALA A O 1
ATOM 1269 N N . ALA A 1 182 ? -38.238 1.864 11.745 1.00 40.09 182 ALA A N 1
ATOM 1270 C CA . ALA A 1 182 ? -37.072 1.025 11.930 1.00 40.09 182 ALA A CA 1
ATOM 1271 C C . ALA A 1 182 ? -36.048 1.140 10.795 1.00 40.09 182 ALA A C 1
ATOM 1273 O O . ALA A 1 182 ? -34.892 0.767 10.945 1.00 40.09 182 ALA A O 1
ATOM 1274 N N . VAL A 1 183 ? -36.476 1.633 9.638 1.00 44.53 183 VAL A N 1
ATOM 1275 C CA . VAL A 1 183 ? -35.845 1.252 8.375 1.00 44.53 183 VAL A CA 1
ATOM 1276 C C . VAL A 1 183 ? -35.026 2.386 7.747 1.00 44.53 183 VAL A C 1
ATOM 1278 O O . VAL A 1 183 ? -34.055 2.133 7.035 1.00 44.53 183 VAL A O 1
ATOM 1281 N N . GLY A 1 184 ? -35.312 3.642 8.090 1.00 40.47 184 GLY A N 1
ATOM 1282 C CA . GLY A 1 184 ? -34.698 4.774 7.401 1.00 40.47 184 GLY A CA 1
ATOM 1283 C C . GLY A 1 184 ? -33.283 5.135 7.794 1.00 40.47 184 GLY A C 1
ATOM 1284 O O . GLY A 1 184 ? -32.484 5.544 6.951 1.00 40.47 184 GLY A O 1
ATOM 1285 N N . GLY A 1 185 ? -32.932 4.907 9.059 1.00 44.53 185 GLY A N 1
ATOM 1286 C CA . GLY A 1 185 ? -31.549 5.051 9.498 1.00 44.53 185 GLY A CA 1
ATOM 1287 C C . GLY A 1 185 ? -30.624 4.038 8.817 1.00 44.53 185 GLY A C 1
ATOM 1288 O O . GLY A 1 185 ? -29.433 4.310 8.684 1.00 44.53 185 GLY A O 1
ATOM 1289 N N . ILE A 1 186 ? -31.166 2.884 8.391 1.00 44.94 186 ILE A N 1
ATOM 1290 C CA . ILE A 1 186 ? -30.403 1.698 7.968 1.00 44.94 186 ILE A CA 1
ATOM 1291 C C . ILE A 1 186 ? -29.726 1.886 6.625 1.00 44.94 186 ILE A C 1
ATOM 1293 O O . ILE A 1 186 ? -28.566 1.511 6.462 1.00 44.94 186 ILE A O 1
ATOM 1297 N N . VAL A 1 187 ? -30.426 2.505 5.682 1.00 44.09 187 VAL A N 1
ATOM 1298 C CA . VAL A 1 187 ? -29.913 2.662 4.322 1.00 44.09 187 VAL A CA 1
ATOM 1299 C C . VAL A 1 187 ? -29.209 4.012 4.164 1.00 44.09 187 VAL A C 1
ATOM 1301 O O . VAL A 1 187 ? -28.133 4.052 3.577 1.00 44.09 187 VAL A O 1
ATOM 1304 N N . GLY A 1 188 ? -29.726 5.091 4.768 1.00 41.41 188 GLY A N 1
ATOM 1305 C CA . GLY A 1 188 ? -29.200 6.452 4.582 1.00 41.41 188 GLY A CA 1
ATOM 1306 C C . GLY A 1 188 ? -28.008 6.849 5.455 1.00 41.41 188 GLY A C 1
ATOM 1307 O O . GLY A 1 188 ? -27.173 7.631 5.009 1.00 41.41 188 GLY A O 1
ATOM 1308 N N . GLY A 1 189 ? -27.893 6.315 6.678 1.00 42.44 189 GLY A N 1
ATOM 1309 C CA . GLY A 1 189 ? -26.846 6.721 7.629 1.00 42.44 189 GLY A CA 1
ATOM 1310 C C . GLY A 1 189 ? -25.554 5.900 7.564 1.00 42.44 189 GLY A C 1
ATOM 1311 O O . GLY A 1 189 ? -24.498 6.393 7.951 1.00 42.44 189 GLY A O 1
ATOM 1312 N N . GLY A 1 190 ? -25.622 4.653 7.080 1.00 43.88 190 GLY A N 1
ATOM 1313 C CA . GLY A 1 190 ? -24.483 3.724 7.073 1.00 43.88 190 GLY A CA 1
ATOM 1314 C C . GLY A 1 190 ? -23.603 3.775 5.819 1.00 43.88 190 GLY A C 1
ATOM 1315 O O . GLY A 1 190 ? -22.426 3.431 5.889 1.00 43.88 190 GLY A O 1
ATOM 1316 N N . LEU A 1 191 ? -24.148 4.212 4.677 1.00 41.94 191 LEU A N 1
ATOM 1317 C CA . LEU A 1 191 ? -23.452 4.205 3.379 1.00 41.94 191 LEU A CA 1
ATOM 1318 C C . LEU A 1 191 ? -23.021 5.599 2.899 1.00 41.94 191 LEU A C 1
ATOM 1320 O O . LEU A 1 191 ? -22.306 5.708 1.903 1.00 41.94 191 LEU A O 1
ATOM 1324 N N . ALA A 1 192 ? -23.413 6.658 3.615 1.00 42.59 192 ALA A N 1
ATOM 1325 C CA . ALA A 1 192 ? -23.051 8.029 3.298 1.00 42.59 192 ALA A CA 1
ATOM 1326 C C . ALA A 1 192 ? -21.934 8.554 4.202 1.00 42.59 192 ALA A C 1
ATOM 1328 O O . ALA A 1 192 ? -22.167 8.963 5.335 1.00 42.59 192 ALA A O 1
ATOM 1329 N N . THR A 1 193 ? -20.701 8.509 3.700 1.00 44.44 193 THR A N 1
ATOM 1330 C CA . THR A 1 193 ? -19.483 8.779 4.472 1.00 44.44 193 THR A CA 1
ATOM 1331 C C . THR A 1 193 ? -18.716 9.981 3.904 1.00 44.44 193 THR A C 1
ATOM 1333 O O . THR A 1 193 ? -18.710 10.144 2.681 1.00 44.44 193 THR A O 1
ATOM 1336 N N . PRO A 1 194 ? -17.972 10.752 4.728 1.00 38.44 194 PRO A N 1
ATOM 1337 C CA . PRO A 1 194 ? -17.011 11.760 4.261 1.00 38.44 194 PRO A CA 1
ATOM 1338 C C . PRO A 1 194 ? -15.975 11.208 3.263 1.00 38.44 194 PRO A C 1
ATOM 1340 O O . PRO A 1 194 ? -15.561 11.901 2.335 1.00 38.44 194 PRO A O 1
ATOM 1343 N N . ALA A 1 195 ? -15.586 9.935 3.427 1.00 37.16 195 ALA A N 1
ATOM 1344 C CA . ALA A 1 195 ? -14.608 9.248 2.582 1.00 37.16 195 ALA A CA 1
ATOM 1345 C C . ALA A 1 195 ? -15.149 8.886 1.184 1.00 37.16 195 ALA A C 1
ATOM 1347 O O . ALA A 1 195 ? -14.374 8.817 0.234 1.00 37.16 195 ALA A O 1
ATOM 1348 N N . LEU A 1 196 ? -16.466 8.693 1.038 1.00 39.00 196 LEU A N 1
ATOM 1349 C CA . LEU A 1 196 ? -17.127 8.565 -0.264 1.00 39.00 196 LEU A CA 1
ATOM 1350 C C . LEU A 1 196 ? -17.483 9.943 -0.842 1.00 39.00 196 LEU A C 1
ATOM 1352 O O . LEU A 1 196 ? -17.347 10.138 -2.047 1.00 39.00 196 LEU A O 1
ATOM 1356 N N . THR A 1 197 ? -17.876 10.924 -0.019 1.00 39.72 197 THR A N 1
ATOM 1357 C CA . THR A 1 197 ? -18.271 12.271 -0.483 1.00 39.72 197 THR A CA 1
ATOM 1358 C C . THR A 1 197 ? -17.110 13.162 -0.927 1.00 39.72 197 THR A C 1
ATOM 1360 O O . THR A 1 197 ? -17.348 14.105 -1.675 1.00 39.72 197 THR A O 1
ATOM 1363 N N . ALA A 1 198 ? -15.871 12.898 -0.494 1.00 38.25 198 ALA A N 1
ATOM 1364 C CA . ALA A 1 198 ? -14.703 13.705 -0.874 1.00 38.25 198 ALA A CA 1
ATOM 1365 C C . ALA A 1 198 ? -14.190 13.432 -2.304 1.00 38.25 198 ALA A C 1
ATOM 1367 O O . ALA A 1 198 ? -13.291 14.125 -2.777 1.00 38.25 198 ALA A O 1
ATOM 1368 N N . GLY A 1 199 ? -14.755 12.444 -3.005 1.00 44.88 199 GLY A N 1
ATOM 1369 C CA . GLY A 1 199 ? -14.445 12.151 -4.402 1.00 44.88 199 GLY A CA 1
ATOM 1370 C C . GLY A 1 199 ? -15.678 12.244 -5.307 1.00 44.88 199 GLY A C 1
ATOM 1371 O O . GLY A 1 199 ? -16.809 12.163 -4.824 1.00 44.88 199 GLY A O 1
ATOM 1372 N N . PRO A 1 200 ? -15.494 12.315 -6.639 1.00 45.94 200 PRO A N 1
ATOM 1373 C CA . PRO A 1 200 ? -16.587 12.341 -7.623 1.00 45.94 200 PRO A CA 1
ATOM 1374 C C . PRO A 1 200 ? -17.500 11.091 -7.600 1.00 45.94 200 PRO A C 1
ATOM 1376 O O . PRO A 1 200 ? -18.464 11.016 -8.353 1.00 45.94 200 PRO A O 1
ATOM 1379 N N . LEU A 1 201 ? -17.205 10.112 -6.735 1.00 49.06 201 LEU A N 1
ATOM 1380 C CA . LEU A 1 201 ? -17.847 8.802 -6.633 1.00 49.06 201 LEU A CA 1
ATOM 1381 C C . LEU A 1 201 ? -18.982 8.730 -5.586 1.00 49.06 201 LEU A C 1
ATOM 1383 O O . LEU A 1 201 ? -19.822 7.839 -5.682 1.00 49.06 201 LEU A O 1
ATOM 1387 N N . GLY A 1 202 ? -19.035 9.620 -4.585 1.00 52.44 202 GLY A N 1
ATOM 1388 C CA . GLY A 1 202 ? -19.948 9.449 -3.439 1.00 52.44 202 GLY A CA 1
ATOM 1389 C C . GLY A 1 202 ? -21.365 9.974 -3.622 1.00 52.44 202 GLY A C 1
ATOM 1390 O O . GLY A 1 202 ? -22.314 9.363 -3.140 1.00 52.44 202 GLY A O 1
ATOM 1391 N N . LEU A 1 203 ? -21.532 11.101 -4.314 1.00 56.25 203 LEU A N 1
ATOM 1392 C CA . LEU A 1 203 ? -22.798 11.848 -4.346 1.00 56.25 203 LEU A CA 1
ATOM 1393 C C . LEU A 1 203 ? -24.030 11.029 -4.795 1.00 56.25 203 LEU A C 1
ATOM 1395 O O . LEU A 1 203 ? -25.061 11.132 -4.127 1.00 56.25 203 LEU A O 1
ATOM 1399 N N . PRO A 1 204 ? -23.973 10.189 -5.851 1.00 59.59 204 PRO A N 1
ATOM 1400 C CA . PRO A 1 204 ? -25.143 9.428 -6.303 1.00 59.59 204 PRO A CA 1
ATOM 1401 C C . PRO A 1 204 ? -25.558 8.326 -5.321 1.00 59.59 204 PRO A C 1
ATOM 1403 O O . PRO A 1 204 ? -26.746 8.120 -5.084 1.00 59.59 204 PRO A O 1
ATOM 1406 N N . VAL A 1 205 ? -24.575 7.640 -4.730 1.00 57.00 205 VAL A N 1
ATOM 1407 C CA . VAL A 1 205 ? -24.794 6.548 -3.770 1.00 57.00 205 VAL A CA 1
ATOM 1408 C C . VAL A 1 205 ? -25.356 7.104 -2.469 1.00 57.00 205 VAL A C 1
ATOM 1410 O O . VAL A 1 205 ? -26.331 6.576 -1.947 1.00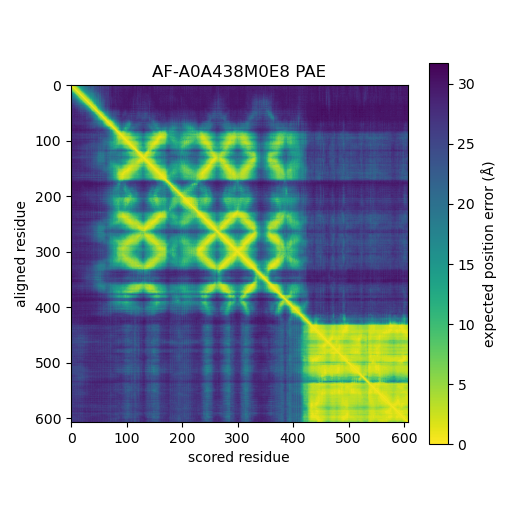 57.00 205 VAL A O 1
ATOM 1413 N N . VAL A 1 206 ? -24.785 8.214 -1.992 1.00 57.81 206 VAL A N 1
ATOM 1414 C CA . VAL A 1 206 ? -25.234 8.941 -0.799 1.00 57.81 206 VAL A CA 1
ATOM 1415 C C . VAL A 1 206 ? -26.666 9.427 -0.957 1.00 57.81 206 VAL A C 1
ATOM 1417 O O . VAL A 1 206 ? -27.490 9.207 -0.074 1.00 57.81 206 VAL A O 1
ATOM 1420 N N . LYS A 1 207 ? -26.973 10.064 -2.092 1.00 61.41 207 LYS A N 1
ATOM 1421 C CA . LYS A 1 207 ? -28.308 10.589 -2.371 1.00 61.41 207 LYS A CA 1
ATOM 1422 C C . LYS A 1 207 ? -29.342 9.468 -2.433 1.00 61.41 207 LYS A C 1
ATOM 1424 O O . LYS A 1 207 ? -30.362 9.560 -1.764 1.00 61.41 207 LYS A O 1
ATOM 1429 N N . TRP A 1 208 ? -29.051 8.383 -3.152 1.00 63.16 208 TRP A N 1
ATOM 1430 C CA . TRP A 1 208 ? -29.947 7.228 -3.219 1.00 63.16 208 TRP A CA 1
ATOM 1431 C C . TRP A 1 208 ? -30.155 6.574 -1.849 1.00 63.16 208 TRP A C 1
ATOM 1433 O O . TRP A 1 208 ? -31.284 6.284 -1.464 1.00 63.16 208 TRP A O 1
ATOM 1443 N N . ALA A 1 209 ? -29.072 6.372 -1.099 1.00 58.44 209 ALA A N 1
ATOM 1444 C CA . ALA A 1 209 ? -29.112 5.806 0.240 1.00 58.44 209 ALA A CA 1
ATOM 1445 C C . ALA A 1 209 ? -29.975 6.658 1.184 1.00 58.44 209 ALA A C 1
ATOM 1447 O O . ALA A 1 209 ? -30.820 6.125 1.906 1.00 58.44 209 ALA A O 1
ATOM 1448 N N . ALA A 1 210 ? -29.804 7.982 1.141 1.00 56.19 210 ALA A N 1
ATOM 1449 C CA . ALA A 1 210 ? -30.591 8.938 1.910 1.00 56.19 210 ALA A CA 1
ATOM 1450 C C . ALA A 1 210 ? -32.061 8.988 1.464 1.00 56.19 210 ALA A C 1
ATOM 1452 O O . ALA A 1 210 ? -32.938 9.074 2.315 1.00 56.19 210 ALA A O 1
ATOM 1453 N N . GLU A 1 211 ? -32.353 8.887 0.166 1.00 60.94 211 GLU A N 1
ATOM 1454 C CA . GLU A 1 211 ? -33.720 8.855 -0.371 1.00 60.94 211 GLU A CA 1
ATOM 1455 C C . GLU A 1 211 ? -34.452 7.561 -0.002 1.00 60.94 211 GLU A C 1
ATOM 1457 O O . GLU A 1 211 ? -35.589 7.614 0.456 1.00 60.94 211 GLU A O 1
ATOM 1462 N N . GLN A 1 212 ? -33.813 6.395 -0.143 1.00 59.38 212 GLN A N 1
ATOM 1463 C CA . GLN A 1 212 ? -34.416 5.115 0.248 1.00 59.38 212 GLN A CA 1
ATOM 1464 C C . GLN A 1 212 ? -34.526 4.983 1.764 1.00 59.38 212 GLN A C 1
ATOM 1466 O O . GLN A 1 212 ? -35.539 4.503 2.266 1.00 59.38 212 GLN A O 1
ATOM 1471 N N . GLY A 1 213 ? -33.526 5.472 2.501 1.00 54.53 213 GLY A N 1
ATOM 1472 C CA . GLY A 1 213 ? -33.616 5.633 3.946 1.00 54.53 213 GLY A CA 1
ATOM 1473 C C . GLY A 1 213 ? -34.757 6.579 4.335 1.00 54.53 213 GLY A C 1
ATOM 1474 O O . GLY A 1 213 ? -35.559 6.264 5.200 1.00 54.53 213 GLY A O 1
ATOM 1475 N N . GLY A 1 214 ? -34.918 7.710 3.660 1.00 50.19 214 GLY A N 1
ATOM 1476 C CA . GLY A 1 214 ? -36.015 8.644 3.914 1.00 50.19 214 GLY A CA 1
ATOM 1477 C C . GLY A 1 214 ? -37.390 8.039 3.623 1.00 50.19 214 GLY A C 1
ATOM 1478 O O . GLY A 1 214 ? -38.272 8.106 4.470 1.00 50.19 214 GLY A O 1
ATOM 1479 N N . LEU A 1 215 ? -37.565 7.396 2.466 1.00 53.75 215 LEU A N 1
ATOM 1480 C CA . LEU A 1 215 ? -38.836 6.802 2.033 1.00 53.75 215 LEU A CA 1
ATOM 1481 C C . LEU A 1 215 ? -39.230 5.601 2.892 1.00 53.75 215 LEU A C 1
ATOM 1483 O O . LEU A 1 215 ? -40.321 5.568 3.458 1.00 53.75 215 LEU A O 1
ATOM 1487 N N . ALA A 1 216 ? -38.322 4.639 3.048 1.00 49.62 216 ALA A N 1
ATOM 1488 C CA . ALA A 1 216 ? -38.575 3.455 3.853 1.00 49.62 216 ALA A CA 1
ATOM 1489 C C . ALA A 1 216 ? -38.532 3.778 5.358 1.00 49.62 216 ALA A C 1
ATOM 1491 O O . ALA A 1 216 ? -39.110 3.063 6.160 1.00 49.62 216 ALA A O 1
ATOM 1492 N N . GLY A 1 217 ? -37.891 4.874 5.765 1.00 48.25 217 GLY A N 1
ATOM 1493 C CA . GLY A 1 217 ? -37.925 5.409 7.123 1.00 48.25 217 GLY A CA 1
ATOM 1494 C C . GLY A 1 217 ? -39.171 6.195 7.469 1.00 48.25 217 GLY A C 1
ATOM 1495 O O . GLY A 1 217 ? -39.601 6.102 8.610 1.00 48.25 217 GLY A O 1
ATOM 1496 N N . GLY A 1 218 ? -39.727 6.943 6.517 1.00 42.44 218 GLY A N 1
ATOM 1497 C CA . GLY A 1 218 ? -40.916 7.779 6.676 1.00 42.44 218 GLY A CA 1
ATOM 1498 C C . GLY A 1 218 ? -42.209 6.974 6.596 1.00 42.44 218 GLY A C 1
ATOM 1499 O O . GLY A 1 218 ? -43.010 7.045 7.520 1.00 42.44 218 GLY A O 1
ATOM 1500 N N . ALA A 1 219 ? -42.361 6.125 5.572 1.00 44.75 219 ALA A N 1
ATOM 1501 C CA . ALA A 1 219 ? -43.542 5.265 5.414 1.00 44.75 219 ALA A CA 1
ATOM 1502 C C . ALA A 1 219 ? -43.671 4.236 6.544 1.00 44.75 219 ALA A C 1
ATOM 1504 O O . ALA A 1 219 ? -44.764 3.890 6.976 1.00 44.75 219 ALA A O 1
ATOM 1505 N N . VAL A 1 220 ? -42.525 3.763 7.040 1.00 45.62 220 VAL A N 1
ATOM 1506 C CA . VAL A 1 220 ? -42.455 2.950 8.246 1.00 45.62 220 VAL A CA 1
ATOM 1507 C C . VAL A 1 220 ? -42.697 3.943 9.397 1.00 45.62 220 VAL A C 1
ATOM 1509 O O . VAL A 1 220 ? -43.722 3.814 10.034 1.00 45.62 220 VAL A O 1
ATOM 1512 N N . GLY A 1 221 ? -41.871 4.977 9.605 1.00 43.53 221 GLY A N 1
ATOM 1513 C CA . GLY A 1 221 ? -41.922 6.037 10.651 1.00 43.53 221 GLY A CA 1
ATOM 1514 C C . GLY A 1 221 ? -43.284 6.521 11.155 1.00 43.53 221 GLY A C 1
ATOM 1515 O O . GLY A 1 221 ? -43.513 6.626 12.365 1.00 43.53 221 GLY A O 1
ATOM 1516 N N . GLU A 1 222 ? -44.178 6.837 10.228 1.00 43.94 222 GLU A N 1
ATOM 1517 C CA . GLU A 1 222 ? -45.523 7.332 10.536 1.00 43.94 222 GLU A CA 1
ATOM 1518 C C . GLU A 1 222 ? -46.422 6.271 11.163 1.00 43.94 222 GLU A C 1
ATOM 1520 O O . GLU A 1 222 ? -47.431 6.591 11.788 1.00 43.94 222 GLU A O 1
ATOM 1525 N N . ALA A 1 223 ? -46.021 5.012 11.076 1.00 46.16 223 ALA A N 1
ATOM 1526 C CA . ALA A 1 223 ? -46.835 3.904 11.475 1.00 46.16 223 ALA A CA 1
ATOM 1527 C C . ALA A 1 223 ? -46.519 3.429 12.947 1.00 46.16 223 ALA A C 1
ATOM 1529 O O . ALA A 1 223 ? -47.429 3.217 13.749 1.00 46.16 223 ALA A O 1
ATOM 1530 N N . VAL A 1 224 ? -45.280 3.355 13.493 1.00 46.28 224 VAL A N 1
ATOM 1531 C CA . VAL A 1 224 ? -45.096 2.829 14.904 1.00 46.28 224 VAL A CA 1
ATOM 1532 C C . VAL A 1 224 ? -45.255 3.908 15.954 1.00 46.28 224 VAL A C 1
ATOM 1534 O O . VAL A 1 224 ? -45.322 3.571 17.138 1.00 46.28 224 VAL A O 1
ATOM 1537 N N . GLY A 1 225 ? -45.377 5.172 15.555 1.00 45.47 225 GLY A N 1
ATOM 1538 C CA . GLY A 1 225 ? -45.511 6.301 16.472 1.00 45.47 225 GLY A CA 1
ATOM 1539 C C . GLY A 1 225 ? -46.559 6.116 17.580 1.00 45.47 225 GLY A C 1
ATOM 1540 O O . GLY A 1 225 ? -46.403 6.678 18.656 1.00 45.47 225 GLY A O 1
ATOM 1541 N N . GLY A 1 226 ? -47.599 5.304 17.365 1.00 50.56 226 GLY A N 1
ATOM 1542 C CA . GLY A 1 226 ? -48.648 5.040 18.359 1.00 50.56 226 GLY A CA 1
ATOM 1543 C C . GLY A 1 226 ? -48.418 3.860 19.319 1.00 50.56 226 GLY A C 1
ATOM 1544 O O . GLY A 1 226 ? -49.091 3.786 20.344 1.00 50.56 226 GLY A O 1
ATOM 1545 N N . LEU A 1 227 ? -47.491 2.936 19.030 1.00 51.31 227 LEU A N 1
ATOM 1546 C CA . LEU A 1 227 ? -47.441 1.610 19.682 1.00 51.31 227 LEU A CA 1
ATOM 1547 C C . LEU A 1 227 ? -46.507 1.500 20.887 1.00 51.31 227 LEU A C 1
ATOM 1549 O O . LEU A 1 227 ? -46.689 0.620 21.727 1.00 51.31 227 LEU A O 1
ATOM 1553 N N . PHE A 1 228 ? -45.508 2.373 20.985 1.00 56.28 228 PHE A N 1
ATOM 1554 C CA . PHE A 1 228 ? -44.489 2.292 22.028 1.00 56.28 228 PHE A CA 1
ATOM 1555 C C . PHE A 1 228 ? -44.700 3.392 23.060 1.00 56.28 228 PHE A C 1
ATOM 1557 O O . PHE A 1 228 ? -44.234 4.506 22.872 1.00 56.28 228 PHE A O 1
ATOM 1564 N N . LYS A 1 229 ? -45.384 3.105 24.169 1.00 60.50 229 LYS A N 1
ATOM 1565 C CA . LYS A 1 229 ? -45.340 3.996 25.339 1.00 60.50 229 LYS A CA 1
ATOM 1566 C C . LYS A 1 229 ? -44.088 3.687 26.157 1.00 60.50 229 LYS A C 1
ATOM 1568 O O . LYS A 1 229 ? -43.822 2.521 26.443 1.00 60.50 229 LYS A O 1
ATOM 1573 N N . GLY A 1 230 ? -43.337 4.719 26.536 1.00 71.56 230 GLY A N 1
ATOM 1574 C CA . GLY A 1 230 ? -42.064 4.570 27.236 1.00 71.56 230 GLY A CA 1
ATOM 1575 C C . GLY A 1 230 ? -40.895 4.159 26.336 1.00 71.56 230 GLY A C 1
ATOM 1576 O O . GLY A 1 230 ? -40.977 4.188 25.105 1.00 71.56 230 GLY A O 1
ATOM 1577 N N . ASP A 1 231 ? -39.779 3.807 26.974 1.00 78.69 231 ASP A N 1
ATOM 1578 C CA . ASP A 1 231 ? -38.520 3.499 26.297 1.00 78.69 231 ASP A CA 1
ATOM 1579 C C . ASP A 1 231 ? -38.533 2.057 25.758 1.00 78.69 231 ASP A C 1
ATOM 1581 O O . ASP A 1 231 ? -38.480 1.097 26.527 1.00 78.69 231 ASP A O 1
ATOM 1585 N N . THR A 1 232 ? -38.595 1.886 24.433 1.00 77.56 232 THR A N 1
ATOM 1586 C CA . THR A 1 232 ? -38.594 0.564 23.772 1.00 77.56 232 THR A CA 1
ATOM 1587 C C . THR A 1 232 ? -37.382 0.395 22.866 1.00 77.56 232 THR A C 1
ATOM 1589 O O . THR A 1 232 ? -36.986 1.321 22.163 1.00 77.56 232 THR A O 1
ATOM 1592 N N . VAL A 1 233 ? -36.798 -0.805 22.843 1.00 79.25 233 VAL A N 1
ATOM 1593 C CA . VAL A 1 233 ? -35.673 -1.145 21.965 1.00 79.25 233 VAL A CA 1
ATOM 1594 C C . VAL A 1 233 ? -36.060 -2.295 21.038 1.00 79.25 233 VAL A C 1
ATOM 1596 O O . VAL A 1 233 ? -36.360 -3.392 21.501 1.00 79.25 233 VAL A O 1
ATOM 1599 N N . LEU A 1 234 ? -36.002 -2.057 19.730 1.00 79.38 234 LEU A N 1
ATOM 1600 C CA . LEU A 1 234 ? -36.120 -3.084 18.696 1.00 79.38 234 LEU A CA 1
ATOM 1601 C C . LEU A 1 234 ? -34.740 -3.413 18.134 1.00 79.38 234 LEU A C 1
ATOM 1603 O O . LEU A 1 234 ? -33.917 -2.522 17.941 1.00 79.38 234 LEU A O 1
ATOM 1607 N N . GLU A 1 235 ? -34.487 -4.685 17.846 1.00 83.69 235 GLU A N 1
ATOM 1608 C CA . GLU A 1 235 ? -33.273 -5.128 17.159 1.00 83.69 235 GLU A CA 1
ATOM 1609 C C . GLU A 1 235 ? -33.684 -5.918 15.913 1.00 83.69 235 GLU A C 1
ATOM 1611 O O . GLU A 1 235 ? -34.448 -6.872 16.013 1.00 83.69 235 GLU A O 1
ATOM 1616 N N . ALA A 1 236 ? -33.214 -5.499 14.743 1.00 82.94 236 ALA A N 1
ATOM 1617 C CA . ALA A 1 236 ? -33.389 -6.209 13.484 1.00 82.94 236 ALA A CA 1
ATOM 1618 C C . ALA A 1 236 ? -32.040 -6.801 13.071 1.00 82.94 236 ALA A C 1
ATOM 1620 O O . ALA A 1 236 ? -31.059 -6.064 12.961 1.00 82.94 236 ALA A O 1
ATOM 1621 N N . ALA A 1 237 ? -31.973 -8.109 12.846 1.00 87.56 237 ALA A N 1
ATOM 1622 C CA . ALA A 1 237 ? -30.805 -8.737 12.240 1.00 87.56 237 ALA A CA 1
ATOM 1623 C C . ALA A 1 237 ? -30.837 -8.487 10.728 1.00 87.56 237 ALA A C 1
ATOM 1625 O O . ALA A 1 237 ? -31.866 -8.698 10.098 1.00 87.56 237 ALA A O 1
ATOM 1626 N N . LEU A 1 238 ? -29.740 -8.035 10.130 1.00 85.19 238 LEU A N 1
ATOM 1627 C CA . LEU A 1 238 ? -29.603 -7.949 8.679 1.00 85.19 238 LEU A CA 1
ATOM 1628 C C . LEU A 1 238 ? -29.122 -9.313 8.181 1.00 85.19 238 LEU A C 1
ATOM 1630 O O . LEU A 1 238 ? -28.011 -9.730 8.487 1.00 85.19 238 LEU A O 1
ATOM 1634 N N . THR A 1 239 ? -29.974 -10.018 7.444 1.00 86.00 239 THR A N 1
ATOM 1635 C CA . THR A 1 239 ? -29.726 -11.398 6.996 1.00 86.00 239 THR A CA 1
ATOM 1636 C C . THR A 1 239 ? -29.023 -11.458 5.645 1.00 86.00 239 THR A C 1
ATOM 1638 O O . THR A 1 239 ? -28.473 -12.488 5.271 1.00 86.00 239 THR A O 1
ATOM 1641 N N . SER A 1 240 ? -29.057 -10.368 4.880 1.00 86.88 240 SER A N 1
ATOM 1642 C CA . SER A 1 240 ? -28.316 -10.231 3.626 1.00 86.88 240 SER A CA 1
ATOM 1643 C C . SER A 1 240 ? -28.138 -8.763 3.269 1.00 86.88 240 SER A C 1
ATOM 1645 O O . SER A 1 240 ? -28.890 -7.899 3.723 1.00 86.88 240 SER A O 1
ATOM 1647 N N . GLY A 1 241 ? -27.122 -8.485 2.463 1.00 85.06 241 GLY A N 1
ATOM 1648 C CA . GLY A 1 241 ? -26.778 -7.147 2.005 1.00 85.06 241 GLY A CA 1
ATOM 1649 C C . GLY A 1 241 ? -25.287 -7.024 1.763 1.00 85.06 241 GLY A C 1
ATOM 1650 O O . GLY A 1 241 ? -24.497 -7.887 2.150 1.00 85.06 241 GLY A O 1
ATOM 1651 N N . GLY A 1 242 ? -24.886 -5.942 1.114 1.00 87.00 242 GLY A N 1
ATOM 1652 C CA . GLY A 1 242 ? -23.480 -5.655 0.885 1.00 87.00 242 GLY A CA 1
ATOM 1653 C C . GLY A 1 242 ? -23.258 -4.655 -0.232 1.00 87.00 242 GLY A C 1
ATOM 1654 O O . GLY A 1 242 ? -24.195 -4.203 -0.888 1.00 87.00 242 GLY A O 1
ATOM 1655 N N . VAL A 1 243 ? -21.993 -4.339 -0.456 1.00 82.06 243 VAL A N 1
ATOM 1656 C CA . VAL A 1 243 ? -21.525 -3.477 -1.537 1.00 82.06 243 VAL A CA 1
ATOM 1657 C C . VAL A 1 243 ? -20.486 -4.252 -2.334 1.00 82.06 243 VAL A C 1
ATOM 1659 O O . VAL A 1 243 ? -19.563 -4.799 -1.749 1.00 82.06 243 VAL A O 1
ATOM 1662 N N . ALA A 1 244 ? -20.609 -4.314 -3.653 1.00 87.69 244 ALA A N 1
ATOM 1663 C CA . ALA A 1 244 ? -19.650 -4.960 -4.539 1.00 87.69 244 ALA A CA 1
ATOM 1664 C C . ALA A 1 244 ? -19.158 -3.974 -5.599 1.00 87.69 244 ALA A C 1
ATOM 1666 O O . ALA A 1 244 ? -19.948 -3.431 -6.358 1.00 87.69 244 ALA A O 1
ATOM 1667 N N . GLY A 1 245 ? -17.856 -3.732 -5.646 1.00 87.06 245 GLY A N 1
ATOM 1668 C CA . GLY A 1 245 ? -17.176 -3.035 -6.725 1.00 87.06 245 GLY A CA 1
ATOM 1669 C C . GLY A 1 245 ? -16.573 -4.021 -7.722 1.00 87.06 245 GLY A C 1
ATOM 1670 O O . GLY A 1 245 ? -15.980 -5.023 -7.331 1.00 87.06 245 GLY A O 1
ATOM 1671 N N . GLU A 1 246 ? -16.682 -3.720 -9.007 1.00 89.69 246 GLU A N 1
ATOM 1672 C CA . GLU A 1 246 ? -16.020 -4.448 -10.089 1.00 89.69 246 GLU A CA 1
ATOM 1673 C C . GLU A 1 246 ? -15.154 -3.472 -10.883 1.00 89.69 246 GLU A C 1
ATOM 1675 O O . GLU A 1 246 ? -15.621 -2.400 -11.269 1.00 89.69 246 GLU A O 1
ATOM 1680 N N . ILE A 1 247 ? -13.906 -3.848 -11.142 1.00 85.62 247 ILE A N 1
ATOM 1681 C CA . ILE A 1 247 ? -12.983 -3.130 -12.016 1.00 85.62 247 ILE A CA 1
ATOM 1682 C C . ILE A 1 247 ? -12.450 -4.121 -13.045 1.00 85.62 247 ILE A C 1
ATOM 1684 O O . ILE A 1 247 ? -11.834 -5.119 -12.687 1.00 85.62 247 ILE A O 1
ATOM 1688 N N . LEU A 1 248 ? -12.669 -3.838 -14.322 1.00 89.44 248 LEU A N 1
ATOM 1689 C CA . LEU A 1 248 ? -12.192 -4.639 -15.439 1.00 89.44 248 LEU A CA 1
ATOM 1690 C C . LEU A 1 248 ? -11.054 -3.905 -16.137 1.00 89.44 248 LEU A C 1
ATOM 1692 O O . LEU A 1 248 ? -11.259 -2.828 -16.697 1.00 89.44 248 LEU A O 1
ATOM 1696 N N . PHE A 1 249 ? -9.875 -4.505 -16.152 1.00 87.62 249 PHE A N 1
ATOM 1697 C CA . PHE A 1 249 ? -8.745 -4.064 -16.953 1.00 87.62 249 PHE A CA 1
ATOM 1698 C C . PHE A 1 249 ? -8.683 -4.881 -18.238 1.00 87.62 249 PHE A C 1
ATOM 1700 O O . PHE A 1 249 ? -8.835 -6.100 -18.209 1.00 87.62 249 PHE A O 1
ATOM 1707 N N . ALA A 1 250 ? -8.433 -4.207 -19.354 1.00 88.31 250 ALA A N 1
ATOM 1708 C CA . ALA A 1 250 ? -8.214 -4.844 -20.645 1.00 88.31 250 ALA A CA 1
ATOM 1709 C C . ALA A 1 250 ? -6.899 -4.349 -21.246 1.00 88.31 250 ALA A C 1
ATOM 1711 O O . ALA A 1 250 ? -6.595 -3.150 -21.199 1.00 88.31 250 ALA A O 1
ATOM 1712 N N . TYR A 1 251 ? -6.134 -5.271 -21.819 1.00 87.12 251 TYR A N 1
ATOM 1713 C CA . TYR A 1 251 ? -4.863 -4.998 -22.472 1.00 87.12 251 TYR A CA 1
ATOM 1714 C C . TYR A 1 251 ? -4.677 -5.939 -23.661 1.00 87.12 251 TYR A C 1
ATOM 1716 O O . TYR A 1 251 ? -4.967 -7.126 -23.558 1.00 87.12 251 TYR A O 1
ATOM 1724 N N . SER A 1 252 ? -4.196 -5.430 -24.795 1.00 86.62 252 SER A N 1
ATOM 1725 C CA . SER A 1 252 ? -4.066 -6.229 -26.021 1.00 86.62 252 SER A CA 1
ATOM 1726 C C . SER A 1 252 ? -2.633 -6.195 -26.555 1.00 86.62 252 SER A C 1
ATOM 1728 O O . SER A 1 252 ? -2.360 -5.472 -27.522 1.00 86.62 252 SER A O 1
ATOM 1730 N N . PRO A 1 253 ? -1.691 -6.901 -25.899 1.00 86.38 253 PRO A N 1
ATOM 1731 C CA . PRO A 1 253 ? -0.331 -7.000 -26.392 1.00 86.38 253 PRO A CA 1
ATOM 1732 C C . PRO A 1 253 ? -0.245 -7.919 -27.611 1.00 86.38 253 PRO A C 1
ATOM 1734 O O . PRO A 1 253 ? -1.078 -8.802 -27.820 1.00 86.38 253 PRO A O 1
ATOM 1737 N N . TRP A 1 254 ? 0.806 -7.750 -28.397 1.00 87.69 254 TRP A N 1
ATOM 1738 C CA . TRP A 1 254 ? 1.139 -8.632 -29.503 1.00 87.69 254 TRP A CA 1
ATOM 1739 C C . TRP A 1 254 ? 2.633 -8.945 -29.509 1.00 87.69 254 TRP A C 1
ATOM 1741 O O . TRP A 1 254 ? 3.467 -8.157 -29.057 1.00 87.69 254 TRP A O 1
ATOM 1751 N N . PHE A 1 255 ? 2.953 -10.117 -30.040 1.00 86.06 255 PHE A N 1
ATOM 1752 C CA . PHE A 1 255 ? 4.305 -10.567 -30.340 1.00 86.06 255 PHE A CA 1
ATOM 1753 C C . PHE A 1 255 ? 4.358 -10.918 -31.824 1.00 86.06 255 PHE A C 1
ATOM 1755 O O . PHE A 1 255 ? 3.506 -11.664 -32.298 1.00 86.06 255 PHE A O 1
ATOM 1762 N N . ALA A 1 256 ? 5.331 -10.405 -32.565 1.00 87.75 256 ALA A N 1
ATOM 1763 C CA . ALA A 1 256 ? 5.536 -10.733 -33.968 1.00 87.75 256 ALA A CA 1
ATOM 1764 C C . ALA A 1 256 ? 6.943 -11.285 -34.192 1.00 87.75 256 ALA A C 1
ATOM 1766 O O . ALA A 1 256 ? 7.929 -10.748 -33.696 1.00 87.75 256 ALA A O 1
ATOM 1767 N N . LEU A 1 257 ? 7.028 -12.357 -34.967 1.00 85.69 257 LEU A N 1
ATOM 1768 C CA . LEU A 1 257 ? 8.259 -12.919 -35.490 1.00 85.69 257 LEU A CA 1
ATOM 1769 C C . LEU A 1 257 ? 8.286 -12.666 -36.995 1.00 85.69 257 LEU A C 1
ATOM 1771 O O . LEU A 1 257 ? 7.409 -13.133 -37.723 1.00 85.69 257 LEU A O 1
ATOM 1775 N N . LYS A 1 258 ? 9.295 -11.937 -37.458 1.00 86.19 258 LYS A N 1
ATOM 1776 C CA . LYS A 1 258 ? 9.525 -11.643 -38.871 1.00 86.19 258 LYS A CA 1
ATOM 1777 C C . LYS A 1 258 ? 10.729 -12.438 -39.346 1.00 86.19 258 LYS A C 1
ATOM 1779 O O . LYS A 1 258 ? 11.811 -12.329 -38.772 1.00 86.19 258 LYS A O 1
ATOM 1784 N N . LEU A 1 259 ? 10.530 -13.244 -40.376 1.00 82.50 259 LEU A N 1
ATOM 1785 C CA . LEU A 1 259 ? 11.566 -14.005 -41.056 1.00 82.50 259 LEU A CA 1
ATOM 1786 C C . LEU A 1 259 ? 11.747 -13.397 -42.444 1.00 82.50 259 LEU A C 1
ATOM 1788 O O . LEU A 1 259 ? 10.798 -13.354 -43.227 1.00 82.50 259 LEU A O 1
ATOM 1792 N N . SER A 1 260 ? 12.963 -12.961 -42.753 1.00 81.56 260 SER A N 1
ATOM 1793 C CA . SER A 1 260 ? 13.302 -12.429 -44.072 1.00 81.56 260 SER A CA 1
ATOM 1794 C C . SER A 1 260 ? 14.560 -13.097 -44.605 1.00 81.56 260 SER A C 1
ATOM 1796 O O . SER A 1 260 ? 15.504 -13.386 -43.864 1.00 81.56 260 SER A O 1
ATOM 1798 N N . ALA A 1 261 ? 14.581 -13.385 -45.903 1.00 77.31 261 ALA A N 1
ATOM 1799 C CA . ALA A 1 261 ? 15.744 -13.995 -46.528 1.00 77.31 261 ALA A CA 1
ATOM 1800 C C . ALA A 1 261 ? 16.835 -12.935 -46.770 1.00 77.31 261 ALA A C 1
ATOM 1802 O O . ALA A 1 261 ? 16.632 -11.980 -47.515 1.00 77.31 261 ALA A O 1
ATOM 1803 N N . THR A 1 262 ? 18.014 -13.074 -46.168 1.00 70.31 262 THR A N 1
ATOM 1804 C CA . THR A 1 262 ? 19.125 -12.121 -46.328 1.00 70.31 262 THR A CA 1
ATOM 1805 C C . THR A 1 262 ? 19.550 -12.035 -47.800 1.00 70.31 262 THR A C 1
ATOM 1807 O O . THR A 1 262 ? 19.920 -13.042 -48.400 1.00 70.31 262 THR A O 1
ATOM 1810 N N . GLY A 1 263 ? 19.491 -10.837 -48.393 1.00 67.31 263 GLY A N 1
ATOM 1811 C CA . GLY A 1 263 ? 19.758 -10.603 -49.825 1.00 67.31 263 GLY A CA 1
ATOM 1812 C C . GLY A 1 263 ? 18.546 -10.792 -50.751 1.00 67.31 263 GLY A C 1
ATOM 1813 O O . GLY A 1 263 ? 18.588 -10.364 -51.903 1.00 67.31 263 GLY A O 1
ATOM 1814 N N . PHE A 1 264 ? 17.450 -11.353 -50.231 1.00 68.81 264 PHE A N 1
ATOM 1815 C CA . PHE A 1 264 ? 16.165 -11.557 -50.911 1.00 68.81 264 PHE A CA 1
ATOM 1816 C C . PHE A 1 264 ? 14.980 -11.061 -50.067 1.00 68.81 264 PHE A C 1
ATOM 1818 O O . PHE A 1 264 ? 13.845 -11.461 -50.297 1.00 68.81 264 PHE A O 1
ATOM 1825 N N . SER A 1 265 ? 15.215 -10.173 -49.096 1.00 62.34 265 SER A N 1
ATOM 1826 C CA . SER A 1 265 ? 14.153 -9.575 -48.272 1.00 62.34 265 SER A CA 1
ATOM 1827 C C . SER A 1 265 ? 13.212 -8.706 -49.113 1.00 62.34 265 SER A C 1
ATOM 1829 O O . SER A 1 265 ? 12.097 -8.413 -48.723 1.00 62.34 265 SER A O 1
ATOM 1831 N N . TRP A 1 266 ? 13.656 -8.316 -50.309 1.00 62.50 266 TRP A N 1
ATOM 1832 C CA . TRP A 1 266 ? 12.836 -7.702 -51.350 1.00 62.50 266 TRP A CA 1
ATOM 1833 C C . TRP A 1 266 ? 12.010 -8.718 -52.158 1.00 62.50 266 TRP A C 1
ATOM 1835 O O . TRP A 1 266 ? 11.336 -8.324 -53.093 1.00 62.50 266 TRP A O 1
ATOM 1845 N N . LEU A 1 267 ? 12.084 -10.021 -51.900 1.00 71.38 267 LEU A N 1
ATOM 1846 C CA . LEU A 1 267 ? 11.377 -11.035 -52.690 1.00 71.38 267 LEU A CA 1
ATOM 1847 C C . LEU A 1 267 ? 10.265 -11.697 -51.880 1.00 71.38 267 LEU A C 1
ATOM 1849 O O . LEU A 1 267 ? 9.150 -11.849 -52.380 1.00 71.38 267 LEU A O 1
ATOM 1853 N N . ALA A 1 268 ? 10.573 -12.083 -50.642 1.00 72.50 268 ALA A N 1
ATOM 1854 C CA . ALA A 1 268 ? 9.649 -12.784 -49.768 1.00 72.50 268 ALA A CA 1
ATOM 1855 C C . ALA A 1 268 ? 9.902 -12.439 -48.299 1.00 72.50 268 ALA A C 1
ATOM 1857 O O . ALA A 1 268 ? 11.030 -12.568 -47.819 1.00 72.50 268 ALA A O 1
ATOM 1858 N N . ASP A 1 269 ? 8.823 -12.103 -47.596 1.00 78.38 269 ASP A N 1
ATOM 1859 C CA . ASP A 1 269 ? 8.806 -11.919 -46.148 1.00 78.38 269 ASP A CA 1
ATOM 1860 C C . ASP A 1 269 ? 7.721 -12.801 -45.527 1.00 78.38 269 ASP A C 1
ATOM 1862 O O . ASP A 1 269 ? 6.574 -12.835 -45.991 1.00 78.38 269 ASP A O 1
ATOM 1866 N N . VAL A 1 270 ? 8.088 -13.511 -44.461 1.00 82.94 270 VAL A N 1
ATOM 1867 C CA . VAL A 1 270 ? 7.156 -14.278 -43.632 1.00 82.94 270 VAL A CA 1
ATOM 1868 C C . VAL A 1 270 ? 7.016 -13.568 -42.296 1.00 82.94 270 VAL A C 1
ATOM 1870 O O . VAL A 1 270 ? 7.992 -13.379 -41.573 1.00 82.94 270 VAL A O 1
ATOM 1873 N N . GLU A 1 271 ? 5.791 -13.211 -41.939 1.00 87.25 271 GLU A N 1
ATOM 1874 C CA . GLU A 1 271 ? 5.471 -12.627 -40.642 1.00 87.25 271 GLU A CA 1
ATOM 1875 C C . GLU A 1 271 ? 4.496 -13.539 -39.908 1.00 87.25 271 GLU A C 1
ATOM 1877 O O . GLU A 1 271 ? 3.440 -13.879 -40.432 1.00 87.25 271 GLU A O 1
ATOM 1882 N N . ALA A 1 272 ? 4.835 -13.923 -38.682 1.00 85.94 272 ALA A N 1
ATOM 1883 C CA . ALA A 1 272 ? 3.935 -14.610 -37.770 1.00 85.94 272 ALA A CA 1
ATOM 1884 C C . ALA A 1 272 ? 3.709 -13.727 -36.545 1.00 85.94 272 ALA A C 1
ATOM 1886 O O . ALA A 1 272 ? 4.617 -13.499 -35.750 1.00 85.94 272 ALA A O 1
ATOM 1887 N N . ARG A 1 273 ? 2.487 -13.234 -36.381 1.00 89.31 273 ARG A N 1
ATOM 1888 C CA . ARG A 1 273 ? 2.074 -12.339 -35.309 1.00 89.31 273 ARG A CA 1
ATOM 1889 C C . ARG A 1 273 ? 1.047 -13.011 -34.408 1.00 89.31 273 ARG A C 1
ATOM 1891 O O . ARG A 1 273 ? -0.049 -13.359 -34.833 1.00 89.31 273 ARG A O 1
ATOM 1898 N N . LEU A 1 274 ? 1.405 -13.177 -33.144 1.00 86.75 274 LEU A N 1
ATOM 1899 C CA . LEU A 1 274 ? 0.525 -13.612 -32.074 1.00 86.75 274 LEU A CA 1
ATOM 1900 C C . LEU A 1 274 ? -0.086 -12.380 -31.401 1.00 86.75 274 LEU A C 1
ATOM 1902 O O . LEU A 1 274 ? 0.569 -11.694 -30.615 1.00 86.75 274 LEU A O 1
ATOM 1906 N N . ASN A 1 275 ? -1.350 -12.108 -31.702 1.00 87.62 275 ASN A N 1
ATOM 1907 C CA . ASN A 1 275 ? -2.129 -11.101 -30.995 1.00 87.62 275 ASN A CA 1
ATOM 1908 C C . ASN A 1 275 ? -2.716 -11.726 -29.739 1.00 87.62 275 ASN A C 1
ATOM 1910 O O . ASN A 1 275 ? -3.294 -12.808 -29.800 1.00 87.62 275 ASN A O 1
ATOM 1914 N N . THR A 1 276 ? -2.603 -11.042 -28.609 1.00 86.81 276 THR A N 1
ATOM 1915 C CA . THR A 1 276 ? -3.168 -11.502 -27.341 1.00 86.81 276 THR A CA 1
ATOM 1916 C C . THR A 1 276 ? -4.148 -10.475 -26.797 1.00 86.81 276 THR A C 1
ATOM 1918 O O . THR A 1 276 ? -4.010 -9.273 -27.013 1.00 86.81 276 THR A O 1
ATOM 1921 N N . ASN A 1 277 ? -5.169 -10.954 -26.103 1.00 88.44 277 ASN A N 1
ATOM 1922 C CA . ASN A 1 277 ? -6.128 -10.144 -25.380 1.00 88.44 277 ASN A CA 1
ATOM 1923 C C . ASN A 1 277 ? -6.137 -10.621 -23.931 1.00 88.44 277 ASN A C 1
ATOM 1925 O O . ASN A 1 277 ? -6.556 -11.739 -23.639 1.00 88.44 277 ASN A O 1
ATOM 1929 N N . LEU A 1 278 ? -5.617 -9.774 -23.053 1.00 88.00 278 LEU A N 1
ATOM 1930 C CA . LEU A 1 278 ? -5.479 -10.013 -21.630 1.00 88.00 278 LEU A CA 1
ATOM 1931 C C . LEU A 1 278 ? -6.547 -9.206 -20.899 1.00 88.00 278 LEU A C 1
ATOM 1933 O O . LEU A 1 278 ? -6.600 -7.976 -21.001 1.00 88.00 278 LEU A O 1
ATOM 1937 N N . THR A 1 279 ? -7.379 -9.895 -20.133 1.00 88.81 279 THR A N 1
ATOM 1938 C CA . THR A 1 279 ? -8.456 -9.292 -19.353 1.00 88.81 279 THR A CA 1
ATOM 1939 C C . THR A 1 279 ? -8.267 -9.636 -17.885 1.00 88.81 279 THR A C 1
ATOM 1941 O O . THR A 1 279 ? -8.210 -10.806 -17.530 1.00 88.81 279 THR A O 1
ATOM 1944 N N . LEU A 1 280 ? -8.183 -8.627 -17.017 1.00 88.00 280 LEU A N 1
ATOM 1945 C CA . LEU A 1 280 ? -8.170 -8.805 -15.565 1.00 88.00 280 LEU A CA 1
ATOM 1946 C C . LEU A 1 280 ? -9.432 -8.180 -14.974 1.00 88.00 280 LEU A C 1
ATOM 1948 O O . LEU A 1 280 ? -9.540 -6.959 -14.888 1.00 88.00 280 LEU A O 1
ATOM 1952 N N . ALA A 1 281 ? -10.372 -9.005 -14.532 1.00 88.44 281 ALA A N 1
ATOM 1953 C CA . ALA A 1 281 ? -11.493 -8.567 -13.716 1.00 88.44 281 ALA A CA 1
ATOM 1954 C C . ALA A 1 281 ? -11.103 -8.660 -12.239 1.00 88.44 281 ALA A C 1
ATOM 1956 O O . ALA A 1 281 ? -10.722 -9.727 -11.766 1.00 88.44 281 ALA A O 1
ATOM 1957 N N . LEU A 1 282 ? -11.208 -7.556 -11.507 1.00 86.88 282 LEU A N 1
ATOM 1958 C CA . LEU A 1 282 ? -11.113 -7.507 -10.053 1.00 86.88 282 LEU A CA 1
ATOM 1959 C C . LEU A 1 282 ? -12.498 -7.202 -9.493 1.00 86.88 282 LEU A C 1
ATOM 1961 O O . LEU A 1 282 ? -13.118 -6.206 -9.861 1.00 86.88 282 LEU A O 1
ATOM 1965 N N . THR A 1 283 ? -12.982 -8.023 -8.572 1.00 88.19 283 THR A N 1
ATOM 1966 C CA . THR A 1 283 ? -14.260 -7.800 -7.896 1.00 88.19 283 THR A CA 1
ATOM 1967 C C . THR A 1 283 ? -14.032 -7.762 -6.396 1.00 88.19 283 THR A C 1
ATOM 1969 O O . THR A 1 283 ? -13.730 -8.779 -5.776 1.00 88.19 283 THR A O 1
ATOM 1972 N N . ALA A 1 284 ? -14.179 -6.581 -5.805 1.00 84.56 284 ALA A N 1
ATOM 1973 C CA . ALA A 1 284 ? -14.127 -6.381 -4.365 1.00 84.56 284 ALA A CA 1
ATOM 1974 C C . ALA A 1 284 ? -15.555 -6.316 -3.819 1.00 84.56 284 ALA A C 1
ATOM 1976 O O . ALA A 1 284 ? -16.329 -5.464 -4.232 1.00 84.56 284 ALA A O 1
ATOM 1977 N N . ALA A 1 285 ? -15.921 -7.174 -2.878 1.00 85.88 285 ALA A N 1
ATOM 1978 C CA . ALA A 1 285 ? -17.221 -7.162 -2.228 1.00 85.88 285 ALA A CA 1
ATOM 1979 C C . ALA A 1 285 ? -17.077 -7.020 -0.712 1.00 85.88 285 ALA A C 1
ATOM 1981 O O . ALA A 1 285 ? -16.239 -7.650 -0.090 1.00 85.88 285 ALA A O 1
ATOM 1982 N N . ALA A 1 286 ? -17.921 -6.203 -0.105 1.00 82.00 286 ALA A N 1
ATOM 1983 C CA . ALA A 1 286 ? -18.139 -6.107 1.324 1.00 82.00 286 ALA A CA 1
ATOM 1984 C C . ALA A 1 286 ? -19.552 -6.619 1.604 1.00 82.00 286 ALA A C 1
ATOM 1986 O O . ALA A 1 286 ? -20.532 -5.911 1.374 1.00 82.00 286 ALA A O 1
ATOM 1987 N N . LYS A 1 287 ? -19.672 -7.868 2.044 1.00 86.00 287 LYS A N 1
ATOM 1988 C CA . LYS A 1 287 ? -20.955 -8.494 2.385 1.00 86.00 287 LYS A CA 1
ATOM 1989 C C . LYS A 1 287 ? -21.271 -8.256 3.855 1.00 86.00 287 LYS A C 1
ATOM 1991 O O . LYS A 1 287 ? -20.364 -8.246 4.682 1.00 86.00 287 LYS A O 1
ATOM 1996 N N . LEU A 1 288 ? -22.540 -8.077 4.194 1.00 82.88 288 LEU A N 1
ATOM 1997 C CA . LEU A 1 288 ? -22.977 -8.107 5.586 1.00 82.88 288 LEU A CA 1
ATOM 1998 C C . LEU A 1 288 ? -22.677 -9.491 6.163 1.00 82.88 288 LEU A C 1
ATOM 2000 O O . LEU A 1 288 ? -22.987 -10.495 5.526 1.00 82.88 288 LEU A O 1
ATOM 2004 N N . ALA A 1 289 ? -22.043 -9.549 7.332 1.00 81.69 289 ALA A N 1
ATOM 2005 C CA . ALA A 1 289 ? -21.952 -10.797 8.074 1.00 81.69 289 ALA A CA 1
ATOM 2006 C C . ALA A 1 289 ? -23.301 -11.106 8.737 1.00 81.69 289 ALA A C 1
ATOM 2008 O O . ALA A 1 289 ? -24.052 -10.194 9.080 1.00 81.69 289 ALA A O 1
ATOM 2009 N N . ASP A 1 290 ? -23.562 -12.386 8.994 1.00 79.12 290 ASP A N 1
ATOM 2010 C CA . ASP A 1 290 ? -24.824 -12.879 9.573 1.00 79.12 290 ASP A CA 1
ATOM 2011 C C . ASP A 1 290 ? -25.126 -12.306 10.972 1.00 79.12 290 ASP A C 1
ATOM 2013 O O . ASP A 1 290 ? -26.235 -12.412 11.491 1.00 79.12 290 ASP A O 1
ATOM 2017 N N . THR A 1 291 ? -24.127 -11.691 11.608 1.00 80.56 291 THR A N 1
ATOM 2018 C CA . THR A 1 291 ? -24.235 -11.022 12.907 1.00 80.56 291 THR A CA 1
ATOM 2019 C C . THR A 1 291 ? -24.586 -9.538 12.801 1.00 80.56 291 THR A C 1
ATOM 2021 O O . THR A 1 291 ? -24.667 -8.864 13.832 1.00 80.56 291 THR A O 1
ATOM 2024 N N . ALA A 1 292 ? -24.805 -9.017 11.591 1.00 84.19 292 ALA A N 1
ATOM 2025 C CA . ALA A 1 292 ? -25.183 -7.631 11.386 1.00 84.19 292 ALA A CA 1
ATOM 2026 C C . ALA A 1 292 ? -26.560 -7.330 11.968 1.00 84.19 292 ALA A C 1
ATOM 2028 O O . ALA A 1 292 ? -27.523 -8.069 11.788 1.00 84.19 292 ALA A O 1
ATOM 2029 N N . LYS A 1 293 ? -26.643 -6.234 12.716 1.00 84.56 293 LYS A N 1
ATOM 2030 C CA . LYS A 1 293 ? -27.802 -5.851 13.510 1.00 84.56 293 LYS A CA 1
ATOM 2031 C C . LYS A 1 293 ? -28.018 -4.353 13.450 1.00 84.56 293 LYS A C 1
ATOM 2033 O O . LYS A 1 293 ? -27.076 -3.559 13.484 1.00 84.56 293 LYS A O 1
ATOM 2038 N N . VAL A 1 294 ? -29.283 -3.972 13.460 1.00 80.00 294 VAL A N 1
ATOM 2039 C CA . VAL A 1 294 ? -29.718 -2.601 13.680 1.00 80.00 294 VAL A CA 1
ATOM 2040 C C . VAL A 1 294 ? -30.550 -2.563 14.937 1.00 80.00 294 VAL A C 1
ATOM 2042 O O . VAL A 1 294 ? -31.541 -3.274 15.059 1.00 80.00 294 VAL A O 1
ATOM 2045 N N . ARG A 1 295 ? -30.159 -1.701 15.865 1.00 78.88 295 ARG A N 1
ATOM 2046 C CA . ARG A 1 295 ? -30.903 -1.424 17.082 1.00 78.88 295 ARG A CA 1
ATOM 2047 C C . ARG A 1 295 ? -31.589 -0.072 16.979 1.00 78.88 295 ARG A C 1
ATOM 2049 O O . ARG A 1 295 ? -30.958 0.928 16.661 1.00 78.88 295 ARG A O 1
ATOM 2056 N N . LEU A 1 296 ? -32.866 -0.037 17.310 1.00 74.00 296 LEU A N 1
ATOM 2057 C CA . LEU A 1 296 ? -33.727 1.131 17.225 1.00 74.00 296 LEU A CA 1
ATOM 2058 C C . LEU A 1 296 ? -34.308 1.381 18.603 1.00 74.00 296 LEU A C 1
ATOM 2060 O O . LEU A 1 296 ? -34.903 0.487 19.196 1.00 74.00 296 LEU A O 1
ATOM 2064 N N . THR A 1 297 ? -34.108 2.575 19.133 1.00 75.56 297 THR A N 1
ATOM 2065 C CA . THR A 1 297 ? -34.617 2.981 20.440 1.00 75.56 297 THR A CA 1
ATOM 2066 C C . THR A 1 297 ? -35.701 4.018 20.242 1.00 75.56 297 THR A C 1
ATOM 2068 O O . THR A 1 297 ? -35.477 5.042 19.597 1.00 75.56 297 THR A O 1
ATOM 2071 N N . PHE A 1 298 ? -36.854 3.752 20.829 1.00 75.88 298 PHE A N 1
ATOM 2072 C CA . PHE A 1 298 ? -38.031 4.597 20.832 1.00 75.88 298 PHE A CA 1
ATOM 2073 C C . PHE A 1 298 ? -38.270 5.130 22.240 1.00 75.88 298 PHE A C 1
ATOM 2075 O O . PHE A 1 298 ? -37.963 4.434 23.204 1.00 75.88 298 PHE A O 1
ATOM 2082 N N . ARG A 1 299 ? -38.846 6.326 22.345 1.00 79.88 299 ARG A N 1
ATOM 2083 C CA . ARG A 1 299 ? -39.445 6.867 23.569 1.00 79.88 299 ARG A CA 1
ATOM 2084 C C . ARG A 1 299 ? -40.768 7.492 23.201 1.00 79.88 299 ARG A C 1
ATOM 2086 O O . ARG A 1 299 ? -40.798 8.391 22.360 1.00 79.88 299 ARG A O 1
ATOM 2093 N N . ASP A 1 300 ? -41.835 6.994 23.810 1.00 77.88 300 ASP A N 1
ATOM 2094 C CA . ASP A 1 300 ? -43.196 7.494 23.587 1.00 77.88 300 ASP A CA 1
ATOM 2095 C C . ASP A 1 300 ? -43.536 7.559 22.089 1.00 77.88 300 ASP A C 1
ATOM 2097 O O . ASP A 1 300 ? -43.983 8.575 21.557 1.00 77.88 300 ASP A O 1
ATOM 2101 N N . GLY A 1 301 ? -43.207 6.475 21.384 1.00 66.88 301 GLY A N 1
ATOM 2102 C CA . GLY A 1 301 ? -43.502 6.280 19.973 1.00 66.88 301 GLY A CA 1
ATOM 2103 C C . GLY A 1 301 ? -42.509 6.939 19.028 1.00 66.88 301 GLY A C 1
ATOM 2104 O O . GLY A 1 301 ? -42.421 6.571 17.860 1.00 66.88 301 GLY A O 1
ATOM 2105 N N . ARG A 1 302 ? -41.695 7.873 19.518 1.00 68.00 302 ARG A N 1
ATOM 2106 C CA . ARG A 1 302 ? -40.714 8.578 18.695 1.00 68.00 302 ARG A CA 1
ATOM 2107 C C . ARG A 1 302 ? -39.411 7.803 18.656 1.00 68.00 302 ARG A C 1
ATOM 2109 O O . ARG A 1 302 ? -38.858 7.466 19.701 1.00 68.00 302 ARG A O 1
ATOM 2116 N N . LEU A 1 303 ? -38.892 7.559 17.455 1.00 67.06 303 LEU A N 1
ATOM 2117 C CA . LEU A 1 303 ? -37.542 7.034 17.281 1.00 67.06 303 LEU A CA 1
ATOM 2118 C C . LEU A 1 303 ? -36.543 8.052 17.844 1.00 67.06 303 LEU A C 1
ATOM 2120 O O . LEU A 1 303 ? -36.327 9.113 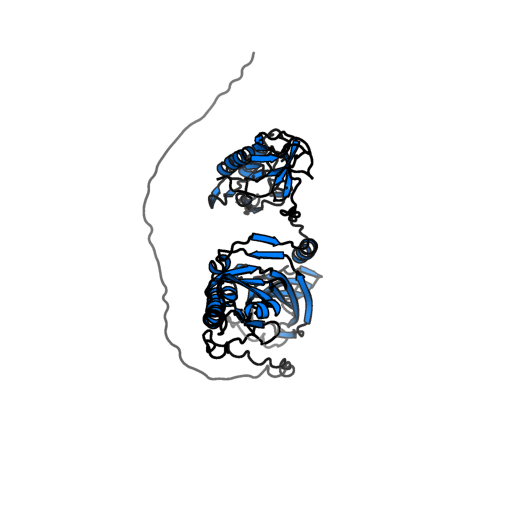17.266 1.00 67.06 303 LEU A O 1
ATOM 2124 N N . LEU A 1 304 ? -35.927 7.721 18.972 1.00 70.12 304 LEU A N 1
ATOM 2125 C CA . LEU A 1 304 ? -34.865 8.526 19.564 1.00 70.12 304 LEU A CA 1
ATOM 2126 C C . LEU A 1 304 ? -33.512 8.216 18.944 1.00 70.12 304 LEU A C 1
ATOM 2128 O O . LEU A 1 304 ? -32.652 9.091 18.847 1.00 70.12 304 LEU A O 1
ATOM 2132 N N . HIS A 1 305 ? -33.273 6.944 18.625 1.00 69.94 305 HIS A N 1
ATOM 2133 C CA . HIS A 1 305 ? -31.930 6.500 18.316 1.00 69.94 305 HIS A CA 1
ATOM 2134 C C . HIS A 1 305 ? -31.893 5.289 17.388 1.00 69.94 305 HIS A C 1
ATOM 2136 O O . HIS A 1 305 ? -32.627 4.329 17.585 1.00 69.94 305 HIS A O 1
ATOM 2142 N N . THR A 1 306 ? -30.967 5.305 16.429 1.00 65.44 306 THR A N 1
ATOM 2143 C CA . THR A 1 306 ? -30.616 4.141 15.607 1.00 65.44 306 THR A CA 1
ATOM 2144 C C . THR A 1 306 ? -29.135 3.825 15.794 1.00 65.44 306 THR A C 1
ATOM 2146 O O . THR A 1 306 ? -28.292 4.711 15.648 1.00 65.44 306 THR A O 1
ATOM 2149 N N . ALA A 1 307 ? -28.816 2.576 16.117 1.00 65.88 307 ALA A N 1
ATOM 2150 C CA . ALA A 1 307 ? -27.460 2.061 16.242 1.00 65.88 307 ALA A CA 1
ATOM 2151 C C . ALA A 1 307 ? -27.235 0.903 15.269 1.00 65.88 307 ALA A C 1
ATOM 2153 O O . ALA A 1 307 ? -28.070 0.012 15.131 1.00 65.88 307 ALA A O 1
ATOM 2154 N N . PHE A 1 308 ? -26.061 0.907 14.651 1.00 71.56 308 PHE A N 1
ATOM 2155 C CA . PHE A 1 308 ? -25.612 -0.087 13.688 1.00 71.56 308 PHE A CA 1
ATOM 2156 C C . PHE A 1 308 ? -24.515 -0.936 14.305 1.00 71.56 308 PHE A C 1
ATOM 2158 O O . PHE A 1 308 ? -23.563 -0.403 14.864 1.00 71.56 308 PHE A O 1
ATOM 2165 N N . SER A 1 309 ? -24.633 -2.249 14.181 1.00 75.25 309 SER A N 1
ATOM 2166 C CA . SER A 1 309 ? -23.526 -3.178 14.367 1.00 75.25 309 SER A CA 1
ATOM 2167 C C . SER A 1 309 ? -23.439 -3.969 13.077 1.00 75.25 309 SER A C 1
ATOM 2169 O O . SER A 1 309 ? -24.228 -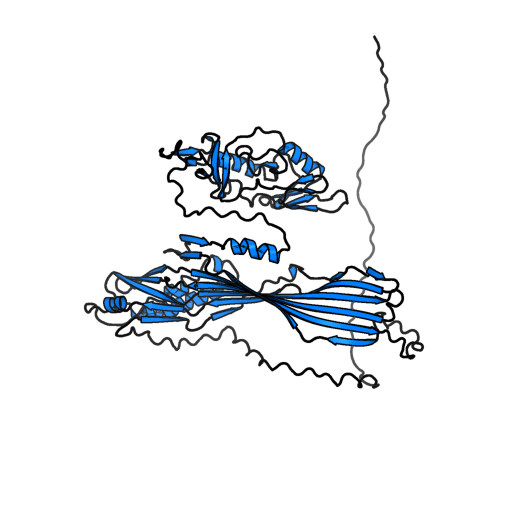4.876 12.852 1.00 75.25 309 SER A O 1
ATOM 2171 N N . VAL A 1 310 ? -22.571 -3.532 12.167 1.00 77.31 310 VAL A N 1
ATOM 2172 C CA . VAL A 1 310 ? -22.538 -4.019 10.781 1.00 77.31 310 VAL A CA 1
ATOM 2173 C C . VAL A 1 310 ? -21.157 -4.611 10.504 1.00 77.31 310 VAL A C 1
ATOM 2175 O O . VAL A 1 310 ? -20.357 -3.994 9.805 1.00 77.31 310 VAL A O 1
ATOM 2178 N N . PRO A 1 311 ? -20.841 -5.786 11.078 1.00 76.88 311 PRO A N 1
ATOM 2179 C CA . PRO A 1 311 ? -19.663 -6.533 10.689 1.00 76.88 311 PRO A CA 1
ATOM 2180 C C . PRO A 1 311 ? -19.743 -6.822 9.189 1.00 76.88 311 PRO A C 1
ATOM 2182 O O . PRO A 1 311 ? -20.707 -7.407 8.694 1.00 76.88 311 PRO A O 1
ATOM 2185 N N . LEU A 1 312 ? -18.728 -6.366 8.461 1.00 76.94 312 LEU A N 1
ATOM 2186 C CA . LEU A 1 312 ? -18.583 -6.603 7.032 1.00 76.94 312 LEU A CA 1
ATOM 2187 C C . LEU A 1 312 ? -17.581 -7.722 6.791 1.00 76.94 312 LEU A C 1
ATOM 2189 O O . LEU A 1 312 ? -16.506 -7.729 7.375 1.00 76.94 312 LEU A O 1
ATOM 2193 N N . THR A 1 313 ? -17.925 -8.615 5.876 1.00 78.56 313 THR A N 1
ATOM 2194 C CA . THR A 1 313 ? -17.067 -9.647 5.305 1.00 78.56 313 THR A CA 1
ATOM 2195 C C . THR A 1 313 ? -16.503 -9.109 3.996 1.00 78.56 313 THR A C 1
ATOM 2197 O O . THR A 1 313 ? -17.246 -8.949 3.026 1.00 78.56 313 THR A O 1
ATOM 2200 N N . LEU A 1 314 ? -15.205 -8.806 3.962 1.00 79.19 314 LEU A N 1
ATOM 2201 C CA . LEU A 1 314 ? -14.541 -8.337 2.744 1.00 79.19 314 LEU A CA 1
ATOM 2202 C C . LEU A 1 314 ? -14.041 -9.507 1.897 1.00 79.19 314 LEU A C 1
ATOM 2204 O O . LEU A 1 314 ? -13.296 -10.355 2.374 1.00 79.19 314 LEU A O 1
ATOM 2208 N N . GLU A 1 315 ? -14.404 -9.522 0.628 1.00 83.50 315 GLU A N 1
ATOM 2209 C CA . GLU A 1 315 ? -14.018 -10.505 -0.370 1.00 83.50 315 GLU A CA 1
ATOM 2210 C C . GLU A 1 315 ? -13.359 -9.769 -1.536 1.00 83.50 315 GLU A C 1
ATOM 2212 O O . GLU A 1 315 ? -13.880 -8.769 -2.018 1.00 83.50 315 GLU A O 1
ATOM 2217 N N . LEU A 1 316 ? -12.209 -10.244 -1.998 1.00 84.75 316 LEU A N 1
ATOM 2218 C CA . LEU A 1 316 ? -11.596 -9.751 -3.230 1.00 84.75 316 LEU A CA 1
ATOM 2219 C C . LEU A 1 316 ? -11.401 -10.938 -4.152 1.00 84.75 316 LEU A C 1
ATOM 2221 O O . LEU A 1 316 ? -10.563 -11.781 -3.871 1.00 84.75 316 LEU A O 1
ATOM 2225 N N . SER A 1 317 ? -12.143 -11.011 -5.244 1.00 87.56 317 SER A N 1
ATOM 2226 C CA . SER A 1 317 ? -11.949 -12.021 -6.281 1.00 87.56 317 SER A CA 1
ATOM 2227 C C . SER A 1 317 ? -11.296 -11.408 -7.510 1.00 87.56 317 SER A C 1
ATOM 2229 O O . SER A 1 317 ? -11.410 -10.207 -7.762 1.00 87.56 317 SER A O 1
ATOM 2231 N N . TYR A 1 318 ? -10.572 -12.232 -8.252 1.00 87.62 318 TYR A N 1
ATOM 2232 C CA . TYR A 1 318 ? -9.970 -11.850 -9.512 1.00 87.62 318 TYR A CA 1
ATOM 2233 C C . TYR A 1 318 ? -10.130 -12.963 -10.543 1.00 87.62 318 TYR A C 1
ATOM 2235 O O . TYR A 1 318 ? -10.105 -14.153 -10.214 1.00 87.62 318 TYR A O 1
ATOM 2243 N N . ILE A 1 319 ? -10.280 -12.552 -11.795 1.00 88.94 319 ILE A N 1
ATOM 2244 C CA . ILE A 1 319 ? -10.286 -13.416 -12.970 1.00 88.94 319 ILE A CA 1
ATOM 2245 C C . ILE A 1 319 ? -9.316 -12.790 -13.962 1.00 88.94 319 ILE A C 1
ATOM 2247 O O . ILE A 1 319 ? -9.538 -11.668 -14.410 1.00 88.94 319 ILE A O 1
ATOM 2251 N N . PHE A 1 320 ? -8.240 -13.497 -14.275 1.00 88.38 320 PHE A N 1
ATOM 2252 C CA . PHE A 1 320 ? -7.310 -13.128 -15.329 1.00 88.38 320 PHE A CA 1
ATOM 2253 C C . PHE A 1 320 ? -7.474 -14.108 -16.484 1.00 88.38 320 PHE A C 1
ATOM 2255 O O . PHE A 1 320 ? -7.218 -15.294 -16.311 1.00 88.38 320 PHE A O 1
ATOM 2262 N N . ASP A 1 321 ? -7.933 -13.615 -17.624 1.00 88.56 321 ASP A N 1
ATOM 2263 C CA . ASP A 1 321 ? -8.217 -14.389 -18.829 1.00 88.56 321 ASP A CA 1
ATOM 2264 C C . ASP A 1 321 ? -7.300 -13.921 -19.960 1.00 88.56 321 ASP A C 1
ATOM 2266 O O . ASP A 1 321 ? -7.142 -12.713 -20.185 1.00 88.56 321 ASP A O 1
ATOM 2270 N N . ALA A 1 322 ? -6.672 -14.869 -20.649 1.00 88.62 322 ALA A N 1
ATOM 2271 C CA . ALA A 1 322 ? -5.764 -14.607 -21.751 1.00 88.62 322 ALA A CA 1
ATOM 2272 C C . ALA A 1 322 ? -6.194 -15.387 -22.992 1.00 88.62 322 ALA A C 1
ATOM 2274 O O . ALA A 1 322 ? -6.076 -16.610 -23.061 1.00 88.62 322 ALA A O 1
ATOM 2275 N N . MET A 1 323 ? -6.621 -14.651 -24.012 1.00 90.44 323 MET A N 1
ATOM 2276 C CA . MET A 1 323 ? -6.961 -15.186 -25.328 1.00 90.44 323 MET A CA 1
ATOM 2277 C C . MET A 1 323 ? -5.885 -14.791 -26.334 1.00 90.44 323 MET A C 1
ATOM 2279 O O . MET A 1 323 ? -5.293 -13.717 -26.225 1.00 90.44 323 MET A O 1
ATOM 2283 N N . ALA A 1 324 ? -5.646 -15.624 -27.338 1.00 88.94 324 ALA A N 1
ATOM 2284 C CA . ALA A 1 324 ? -4.708 -15.330 -28.407 1.00 88.94 324 ALA A CA 1
ATOM 2285 C C . ALA A 1 324 ? -5.269 -15.657 -29.786 1.00 88.94 324 ALA A C 1
ATOM 2287 O O . ALA A 1 324 ? -6.176 -16.471 -29.941 1.00 88.94 324 ALA A O 1
ATOM 2288 N N . GLN A 1 325 ? -4.707 -15.010 -30.797 1.00 93.56 325 GLN A N 1
ATOM 2289 C CA . GLN A 1 325 ? -4.977 -15.261 -32.199 1.00 93.56 325 GLN A CA 1
ATOM 2290 C C . GLN A 1 325 ? -3.663 -15.176 -32.970 1.00 93.56 325 GLN A C 1
ATOM 2292 O O . GLN A 1 325 ? -2.941 -14.182 -32.873 1.00 93.56 325 GLN A O 1
ATOM 2297 N N . LEU A 1 326 ? -3.352 -16.220 -33.733 1.00 89.56 326 LEU A N 1
ATOM 2298 C CA . LEU A 1 326 ? -2.172 -16.260 -34.583 1.00 89.56 326 LEU A CA 1
ATOM 2299 C C . LEU A 1 326 ? -2.540 -15.774 -35.985 1.00 89.56 326 LEU A C 1
ATOM 2301 O O . LEU A 1 326 ? -3.440 -16.320 -36.622 1.00 89.56 326 LEU A O 1
ATOM 2305 N N . ILE A 1 327 ? -1.814 -14.774 -36.467 1.00 88.81 327 ILE A N 1
ATOM 2306 C CA . ILE A 1 327 ? -1.886 -14.258 -37.830 1.00 88.81 327 ILE A CA 1
ATOM 2307 C C . ILE A 1 327 ? -0.539 -14.539 -38.484 1.00 88.81 327 ILE A C 1
ATOM 2309 O O . ILE A 1 327 ? 0.472 -13.996 -38.056 1.00 88.81 327 ILE A O 1
ATOM 2313 N N . ALA A 1 328 ? -0.506 -15.390 -39.501 1.00 86.94 328 ALA A N 1
ATOM 2314 C CA . ALA A 1 328 ? 0.698 -15.669 -40.270 1.00 86.94 328 ALA A CA 1
ATOM 2315 C C . ALA A 1 328 ? 0.497 -15.222 -41.719 1.00 86.94 328 ALA A C 1
ATOM 2317 O O . ALA A 1 328 ? -0.435 -15.663 -42.386 1.00 86.94 328 ALA A O 1
ATOM 2318 N N . GLY A 1 329 ? 1.355 -14.337 -42.206 1.00 85.06 329 GLY A N 1
ATOM 2319 C CA . GLY A 1 329 ? 1.335 -13.827 -43.568 1.00 85.06 329 GLY A CA 1
ATOM 2320 C C . GLY A 1 329 ? 2.606 -14.199 -44.317 1.00 85.06 329 GLY A C 1
ATOM 2321 O O . GLY A 1 329 ? 3.704 -14.112 -43.770 1.00 85.06 329 GLY A O 1
ATOM 2322 N N . LEU A 1 330 ? 2.451 -14.570 -45.584 1.00 79.94 330 LEU A N 1
ATOM 2323 C CA . LEU A 1 330 ? 3.532 -14.599 -46.562 1.00 79.94 330 LEU A CA 1
ATOM 2324 C C . LEU A 1 330 ? 3.282 -13.476 -47.567 1.00 79.94 330 LEU A C 1
ATOM 2326 O O . LEU A 1 330 ? 2.282 -13.484 -48.295 1.00 79.94 330 LEU A O 1
ATOM 2330 N N . THR A 1 331 ? 4.206 -12.525 -47.620 1.00 76.81 331 THR A N 1
ATOM 2331 C CA . THR A 1 331 ? 4.206 -11.468 -48.630 1.00 76.81 331 THR A CA 1
ATOM 2332 C C . THR A 1 331 ? 5.240 -11.818 -49.685 1.00 76.81 331 THR A C 1
ATOM 2334 O O . THR A 1 331 ? 6.407 -12.016 -49.358 1.00 76.81 331 THR A O 1
ATOM 2337 N N . LEU A 1 332 ? 4.812 -11.903 -50.944 1.00 70.25 332 LEU A N 1
ATOM 2338 C CA . LEU A 1 332 ? 5.695 -12.060 -52.097 1.00 70.25 332 LEU A CA 1
ATOM 2339 C C . LEU A 1 332 ? 5.616 -10.774 -52.917 1.00 70.25 332 LEU A C 1
ATOM 2341 O O . LEU A 1 332 ? 4.522 -10.309 -53.236 1.00 70.25 332 LEU A O 1
ATOM 2345 N N . LEU A 1 333 ? 6.742 -10.167 -53.278 1.00 65.25 333 LEU A N 1
ATOM 2346 C CA . LEU A 1 333 ? 6.691 -9.037 -54.211 1.00 65.25 333 LEU A CA 1
ATOM 2347 C C . LEU A 1 333 ? 6.236 -9.527 -55.607 1.00 65.25 333 LEU A C 1
ATOM 2349 O O . LEU A 1 333 ? 6.610 -10.630 -56.018 1.00 65.25 333 LEU A O 1
ATOM 2353 N N . PRO A 1 334 ? 5.416 -8.749 -56.348 1.00 52.38 334 PRO A N 1
ATOM 2354 C CA . PRO A 1 334 ? 4.955 -9.077 -57.690 1.00 52.38 334 PRO A CA 1
ATOM 2355 C C . PRO A 1 334 ? 6.096 -8.866 -58.683 1.00 52.38 334 PRO A C 1
ATOM 2357 O O . PRO A 1 334 ? 6.071 -7.978 -59.521 1.00 52.38 334 PRO A O 1
ATOM 2360 N N . VAL A 1 335 ? 7.132 -9.687 -58.593 1.00 50.97 335 VAL A N 1
ATOM 2361 C CA . VAL A 1 335 ? 8.139 -9.798 -59.658 1.00 50.97 335 VAL A CA 1
ATOM 2362 C C . VAL A 1 335 ? 7.644 -10.773 -60.741 1.00 50.97 335 VAL A C 1
ATOM 2364 O O . VAL A 1 335 ? 8.261 -10.917 -61.789 1.00 50.97 335 VAL A O 1
ATOM 2367 N N . LEU A 1 336 ? 6.502 -11.435 -60.506 1.00 48.84 336 LEU A N 1
ATOM 2368 C CA . LEU A 1 336 ? 5.974 -12.515 -61.344 1.00 48.84 336 LEU A CA 1
ATOM 2369 C C . LEU A 1 336 ? 4.795 -12.129 -62.244 1.00 48.84 336 LEU A C 1
ATOM 2371 O O . LEU A 1 336 ? 4.431 -12.930 -63.101 1.00 48.84 336 LEU A O 1
ATOM 2375 N N . ASP A 1 337 ? 4.219 -10.935 -62.103 1.00 44.12 337 ASP A N 1
ATOM 2376 C CA . ASP A 1 337 ? 3.356 -10.388 -63.150 1.00 44.12 337 ASP A CA 1
ATOM 2377 C C . ASP A 1 337 ? 4.207 -9.406 -63.952 1.00 44.12 337 ASP A C 1
ATOM 2379 O O . ASP A 1 337 ? 4.574 -8.344 -63.455 1.00 44.12 337 ASP A O 1
ATOM 2383 N N . GLY A 1 338 ? 4.596 -9.779 -65.170 1.00 50.84 338 GLY A N 1
ATOM 2384 C CA . GLY A 1 338 ? 5.481 -9.000 -66.046 1.00 50.84 338 GLY A CA 1
ATOM 2385 C C . GLY A 1 338 ? 4.945 -7.617 -66.460 1.00 50.84 338 GLY A C 1
ATOM 2386 O O . GLY A 1 338 ? 5.461 -7.030 -67.406 1.00 50.84 338 GLY A O 1
ATOM 2387 N N . SER A 1 339 ? 3.923 -7.095 -65.780 1.00 49.62 339 SER A N 1
ATOM 2388 C CA . SER A 1 339 ? 3.278 -5.802 -65.989 1.00 49.62 339 SER A CA 1
ATOM 2389 C C . SER A 1 339 ? 4.040 -4.615 -65.372 1.00 49.62 339 SER A C 1
ATOM 2391 O O . SER A 1 339 ? 3.850 -3.484 -65.814 1.00 49.62 339 SER A O 1
ATOM 2393 N N . VAL A 1 340 ? 4.959 -4.839 -64.419 1.00 49.81 340 VAL A N 1
ATOM 2394 C CA . VAL A 1 340 ? 5.693 -3.749 -63.729 1.00 49.81 340 VAL A CA 1
ATOM 2395 C C . VAL A 1 340 ? 6.951 -3.283 -64.480 1.00 49.81 340 VAL A C 1
ATOM 2397 O O . VAL A 1 340 ? 7.414 -2.168 -64.271 1.00 49.81 340 VAL A O 1
ATOM 2400 N N . PHE A 1 341 ? 7.462 -4.050 -65.448 1.00 51.06 341 PHE A N 1
ATOM 2401 C CA . PHE A 1 341 ? 8.574 -3.592 -66.299 1.00 51.06 341 PHE A CA 1
ATOM 2402 C C . PHE A 1 341 ? 8.142 -2.629 -67.428 1.00 51.06 341 PHE A C 1
ATOM 2404 O O . PHE A 1 341 ? 8.965 -2.277 -68.269 1.00 51.06 341 PHE A O 1
ATOM 2411 N N . GLY A 1 342 ? 6.872 -2.192 -67.456 1.00 49.59 342 GLY A N 1
ATOM 2412 C CA . GLY A 1 342 ? 6.330 -1.288 -68.483 1.00 49.59 342 GLY A CA 1
ATOM 2413 C C . GLY A 1 342 ? 5.668 0.002 -67.981 1.00 49.59 342 GLY A C 1
ATOM 2414 O O . GLY A 1 342 ? 5.279 0.825 -68.809 1.00 49.59 342 GLY A O 1
ATOM 2415 N N . ALA A 1 343 ? 5.526 0.214 -66.669 1.00 46.84 343 ALA A N 1
ATOM 2416 C CA . ALA A 1 343 ? 4.954 1.447 -66.126 1.00 46.84 343 ALA A CA 1
ATOM 2417 C C . ALA A 1 343 ? 6.076 2.455 -65.848 1.00 46.84 343 ALA A C 1
ATOM 2419 O O . ALA A 1 343 ? 6.743 2.396 -64.818 1.00 46.84 343 ALA A O 1
ATOM 2420 N N . GLY A 1 344 ? 6.322 3.338 -66.815 1.00 51.50 344 GLY A N 1
ATOM 2421 C CA . GLY A 1 344 ? 7.268 4.439 -66.668 1.00 51.50 344 GLY A CA 1
ATOM 2422 C C . GLY A 1 344 ? 6.877 5.393 -65.538 1.00 51.50 344 GLY A C 1
ATOM 2423 O O . GLY A 1 344 ? 5.700 5.695 -65.367 1.00 51.50 344 GLY A O 1
ATOM 2424 N N . ASP A 1 345 ? 7.889 5.845 -64.798 1.00 51.62 345 ASP A N 1
ATOM 2425 C CA . ASP A 1 345 ? 8.010 7.143 -64.124 1.00 51.62 345 ASP A CA 1
ATOM 2426 C C . ASP A 1 345 ? 6.725 7.798 -63.573 1.00 51.62 345 ASP A C 1
ATOM 2428 O O . ASP A 1 345 ? 6.504 8.987 -63.805 1.00 51.62 345 ASP A O 1
ATOM 2432 N N . ASP A 1 346 ? 5.886 7.084 -62.811 1.00 54.53 346 ASP A N 1
ATOM 2433 C CA . ASP A 1 346 ? 4.888 7.743 -61.956 1.00 54.53 346 ASP A CA 1
ATOM 2434 C C . ASP A 1 346 ? 5.510 8.037 -60.575 1.00 54.53 346 ASP A C 1
ATOM 2436 O O . ASP A 1 346 ? 5.662 7.124 -59.756 1.00 54.53 346 ASP A O 1
ATOM 2440 N N . PRO A 1 347 ? 5.883 9.297 -60.279 1.00 58.69 347 PRO A N 1
ATOM 2441 C CA . PRO A 1 347 ? 6.501 9.682 -59.012 1.00 58.69 347 PRO A CA 1
ATOM 2442 C C . PRO A 1 347 ? 5.540 9.620 -57.812 1.00 58.69 347 PRO A C 1
ATOM 2444 O O . PRO A 1 347 ? 5.976 9.875 -56.688 1.00 58.69 347 PRO A O 1
ATOM 2447 N N . ASN A 1 348 ? 4.255 9.298 -58.015 1.00 55.25 348 ASN A N 1
ATOM 2448 C CA . ASN A 1 348 ? 3.272 9.177 -56.934 1.00 55.25 348 ASN A CA 1
ATOM 2449 C C . ASN A 1 348 ? 3.121 7.755 -56.375 1.00 55.25 348 ASN A C 1
ATOM 2451 O O . ASN A 1 348 ? 2.439 7.589 -55.362 1.00 55.25 348 ASN A O 1
ATOM 2455 N N . LEU A 1 349 ? 3.754 6.741 -56.976 1.00 51.44 349 LEU A N 1
ATOM 2456 C CA . LEU A 1 349 ? 3.850 5.408 -56.376 1.00 51.44 349 LEU A CA 1
ATOM 2457 C C . LEU A 1 349 ? 4.841 5.469 -55.209 1.00 51.44 349 LEU A C 1
ATOM 2459 O O . LEU A 1 349 ? 6.061 5.410 -55.383 1.00 51.44 349 LEU A O 1
ATOM 2463 N N . THR A 1 350 ? 4.325 5.635 -53.993 1.00 49.25 350 THR A N 1
ATOM 2464 C CA . THR A 1 350 ? 5.158 5.569 -52.795 1.00 49.25 350 THR A CA 1
ATOM 2465 C C . THR A 1 350 ? 5.690 4.143 -52.647 1.00 49.25 350 THR A C 1
ATOM 2467 O O . THR A 1 350 ? 5.002 3.160 -52.907 1.00 49.25 350 THR A O 1
ATOM 2470 N N . ARG A 1 351 ? 6.939 4.006 -52.189 1.00 49.09 351 ARG A N 1
ATOM 2471 C CA . ARG A 1 351 ? 7.644 2.722 -51.974 1.00 49.09 351 ARG A CA 1
ATOM 2472 C C . ARG A 1 351 ? 6.925 1.755 -51.006 1.00 49.09 351 ARG A C 1
ATOM 2474 O O . ARG A 1 351 ? 7.420 0.663 -50.750 1.00 49.09 351 ARG A O 1
ATOM 2481 N N . GLU A 1 352 ? 5.789 2.174 -50.454 1.00 50.22 352 GLU A N 1
ATOM 2482 C CA . GLU A 1 352 ? 4.907 1.421 -49.568 1.00 50.22 352 GLU A CA 1
ATOM 2483 C C . GLU A 1 352 ? 3.781 0.678 -50.307 1.00 50.22 352 GLU A C 1
ATOM 2485 O O . GLU A 1 352 ? 3.060 -0.085 -49.659 1.00 50.22 352 GLU A O 1
ATOM 2490 N N . ASP A 1 353 ? 3.659 0.803 -51.636 1.00 47.38 353 ASP A N 1
ATOM 2491 C CA . ASP A 1 353 ? 2.744 -0.004 -52.460 1.00 47.38 353 ASP A CA 1
ATOM 2492 C C . ASP A 1 353 ? 3.280 -1.434 -52.691 1.00 47.38 353 ASP A C 1
ATOM 2494 O O . ASP A 1 353 ? 3.709 -1.852 -53.761 1.00 47.38 353 ASP A O 1
ATOM 2498 N N . LYS A 1 354 ? 3.271 -2.157 -51.567 1.00 50.34 354 LYS A N 1
ATOM 2499 C CA . LYS A 1 354 ? 2.872 -3.548 -51.319 1.00 50.34 354 LYS A CA 1
ATOM 2500 C C . LYS A 1 354 ? 3.242 -4.593 -52.371 1.00 50.34 354 LYS A C 1
ATOM 2502 O O . LYS A 1 354 ? 2.604 -4.742 -53.410 1.00 50.34 354 LYS A O 1
ATOM 2507 N N . GLY A 1 355 ? 4.136 -5.486 -51.945 1.00 53.78 355 GLY A N 1
ATOM 2508 C CA . GLY A 1 355 ? 4.126 -6.863 -52.417 1.00 53.78 355 GLY A CA 1
ATOM 2509 C C . GLY A 1 355 ? 2.716 -7.473 -52.381 1.00 53.78 355 GLY A C 1
ATOM 2510 O O . GLY A 1 355 ? 1.876 -7.093 -51.562 1.00 53.78 355 GLY A O 1
ATOM 2511 N N . VAL A 1 356 ? 2.440 -8.439 -53.254 1.00 58.53 356 VAL A N 1
ATOM 2512 C CA . VAL A 1 356 ? 1.197 -9.207 -53.191 1.00 58.53 356 VAL A CA 1
ATOM 2513 C C . VAL A 1 356 ? 1.271 -10.073 -51.935 1.00 58.53 356 VAL A C 1
ATOM 2515 O O . VAL A 1 356 ? 2.113 -10.965 -51.822 1.00 58.53 356 VAL A O 1
ATOM 2518 N N . LYS A 1 357 ? 0.383 -9.824 -50.964 1.00 58.00 357 LYS A N 1
ATOM 2519 C CA . LYS A 1 357 ? 0.128 -10.801 -49.898 1.00 58.00 357 LYS A CA 1
ATOM 2520 C C . LYS A 1 357 ? -0.347 -12.083 -50.576 1.00 58.00 357 LYS A C 1
ATOM 2522 O O . LYS A 1 357 ? -1.487 -12.164 -51.025 1.00 58.00 357 LYS A O 1
ATOM 2527 N N . ALA A 1 358 ? 0.552 -13.051 -50.699 1.00 66.44 358 ALA A N 1
ATOM 2528 C CA . ALA A 1 358 ? 0.282 -14.287 -51.410 1.00 66.44 358 ALA A CA 1
ATOM 2529 C C . ALA A 1 358 ? -0.631 -15.182 -50.572 1.00 66.44 358 ALA A C 1
ATOM 2531 O O . ALA A 1 358 ? -1.510 -15.850 -51.113 1.00 66.44 358 ALA A O 1
ATOM 2532 N N . MET A 1 359 ? -0.433 -15.177 -49.248 1.00 77.12 359 MET A N 1
ATOM 2533 C CA . MET A 1 359 ? -1.209 -15.975 -48.304 1.00 77.12 359 MET A CA 1
ATOM 2534 C C . MET A 1 359 ? -1.298 -15.270 -46.948 1.00 77.12 359 MET A C 1
ATOM 2536 O O . MET A 1 359 ? -0.296 -14.782 -46.429 1.00 77.12 359 MET A O 1
ATOM 2540 N N . GLU A 1 360 ? -2.489 -15.254 -46.357 1.00 86.25 360 GLU A N 1
ATOM 2541 C CA . GLU A 1 360 ? -2.714 -14.846 -44.971 1.00 86.25 360 GLU A CA 1
ATOM 2542 C C . GLU A 1 360 ? -3.513 -15.947 -44.277 1.00 86.25 360 GLU A C 1
ATOM 2544 O O . GLU A 1 360 ? -4.601 -16.327 -44.708 1.00 86.25 360 GLU A O 1
ATOM 2549 N N . PHE A 1 361 ? -2.935 -16.491 -43.218 1.00 86.81 361 PHE A N 1
ATOM 2550 C CA . PHE A 1 361 ? -3.571 -17.432 -42.322 1.00 86.81 361 PHE A CA 1
ATOM 2551 C C . PHE A 1 361 ? -3.937 -16.699 -41.036 1.00 86.81 361 PHE A C 1
ATOM 2553 O O . PHE A 1 361 ? -3.080 -16.112 -40.381 1.00 86.81 361 PHE A O 1
ATOM 2560 N N . VAL A 1 362 ? -5.208 -16.765 -40.656 1.00 91.19 362 VAL A N 1
ATOM 2561 C CA . VAL A 1 362 ? -5.709 -16.235 -39.388 1.00 91.19 362 VAL A CA 1
ATOM 2562 C C . VAL A 1 362 ? -6.322 -17.397 -38.625 1.00 91.19 362 VAL A C 1
ATOM 2564 O O . VAL A 1 362 ? -7.298 -17.995 -39.080 1.00 91.19 362 VAL A O 1
ATOM 2567 N N . SER A 1 363 ? -5.752 -17.740 -37.473 1.00 89.00 363 SER A N 1
ATOM 2568 C CA . SER A 1 363 ? -6.324 -18.776 -36.620 1.00 89.00 363 SER A CA 1
ATOM 2569 C C . SER A 1 363 ? -7.657 -18.310 -36.026 1.00 89.00 363 SER A C 1
ATOM 2571 O O . SER A 1 363 ? -7.905 -17.111 -35.846 1.00 89.00 363 SER A O 1
ATOM 2573 N N . ALA A 1 364 ? -8.505 -19.261 -35.631 1.00 89.19 364 ALA A N 1
ATOM 2574 C CA . ALA A 1 364 ? -9.545 -18.954 -34.655 1.00 89.19 364 ALA A CA 1
ATOM 2575 C C . ALA A 1 364 ? -8.888 -18.462 -33.346 1.00 89.19 364 ALA A C 1
ATOM 2577 O O . ALA A 1 364 ? -7.763 -18.886 -33.045 1.00 89.19 364 ALA A O 1
ATOM 2578 N N . PRO A 1 365 ? -9.547 -17.582 -32.570 1.00 91.00 365 PRO A N 1
ATOM 2579 C CA . PRO A 1 365 ? -9.089 -17.255 -31.228 1.00 91.00 365 PRO A CA 1
ATOM 2580 C C . PRO A 1 365 ? -9.006 -18.518 -30.367 1.00 91.00 365 PRO A C 1
ATOM 2582 O O . PRO A 1 365 ? -9.913 -19.350 -30.397 1.00 91.00 365 PRO A O 1
ATOM 2585 N N . PHE A 1 366 ? -7.936 -18.655 -29.595 1.00 88.12 366 PHE A N 1
ATOM 2586 C CA . PHE A 1 366 ? -7.728 -19.769 -28.678 1.00 88.12 366 PHE A CA 1
ATOM 2587 C C . PHE A 1 366 ? -7.338 -19.258 -27.292 1.00 88.12 366 PHE A C 1
ATOM 2589 O O . PHE A 1 366 ? -6.699 -18.218 -27.145 1.00 88.12 366 PHE A O 1
ATOM 2596 N N . HIS A 1 367 ? -7.757 -19.991 -26.268 1.00 91.12 367 HIS A N 1
ATOM 2597 C CA . HIS A 1 367 ? -7.478 -19.664 -24.877 1.00 91.12 367 HIS A CA 1
ATOM 2598 C C . HIS A 1 367 ? -6.045 -20.067 -24.520 1.00 91.12 367 HIS A C 1
ATOM 2600 O O . HIS A 1 367 ? -5.647 -21.207 -24.765 1.00 91.12 367 HIS A O 1
ATOM 2606 N N . LEU A 1 368 ? -5.271 -19.139 -23.958 1.00 83.50 368 LEU A N 1
ATOM 2607 C CA . LEU A 1 368 ? -3.931 -19.413 -23.445 1.00 83.50 368 LEU A CA 1
ATOM 2608 C C . LEU A 1 368 ? -4.014 -19.966 -22.022 1.00 83.50 368 LEU A C 1
ATOM 2610 O O . LEU A 1 368 ? -3.475 -21.037 -21.750 1.00 83.50 368 LEU A O 1
ATOM 2614 N N . PHE A 1 369 ? -4.679 -19.236 -21.124 1.00 85.56 369 PHE A N 1
ATOM 2615 C CA . PHE A 1 369 ? -4.846 -19.600 -19.718 1.00 85.56 369 PHE A CA 1
ATOM 2616 C C . PHE A 1 369 ? -5.924 -18.735 -19.046 1.00 85.56 369 PHE A C 1
ATOM 2618 O O . PHE A 1 369 ? -6.111 -17.576 -19.421 1.00 85.56 369 PHE A O 1
ATOM 2625 N N . ASP A 1 370 ? -6.551 -19.274 -17.994 1.00 86.31 370 ASP A N 1
ATOM 2626 C CA . ASP A 1 370 ? -7.364 -18.518 -17.047 1.00 86.31 370 ASP A CA 1
ATOM 2627 C C . ASP A 1 370 ? -6.878 -18.749 -15.615 1.00 86.31 370 ASP A C 1
ATOM 2629 O O . ASP A 1 370 ? -6.682 -19.872 -15.153 1.00 86.31 370 ASP A O 1
ATOM 2633 N N . PHE A 1 371 ? -6.692 -17.656 -14.882 1.00 79.25 371 PHE A N 1
ATOM 2634 C CA . PHE A 1 371 ? -6.388 -17.690 -13.461 1.00 79.25 371 PHE A CA 1
ATOM 2635 C C . PHE A 1 371 ? -7.542 -17.074 -12.695 1.00 79.25 371 PHE A C 1
ATOM 2637 O O . PHE A 1 371 ? -7.876 -15.900 -12.863 1.00 79.25 371 PHE A O 1
ATOM 2644 N N . ARG A 1 372 ? -8.140 -17.870 -11.815 1.00 89.69 372 ARG A N 1
ATOM 2645 C CA . ARG A 1 372 ? -9.200 -17.420 -10.91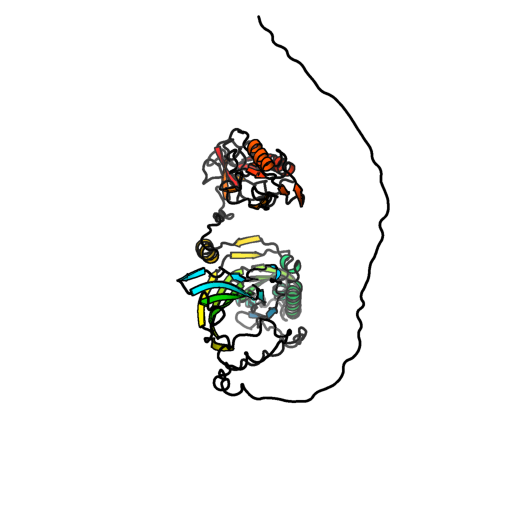8 1.00 89.69 372 ARG A CA 1
ATOM 2646 C C . ARG A 1 372 ? -8.734 -17.587 -9.494 1.00 89.69 372 ARG A C 1
ATOM 2648 O O . ARG A 1 372 ? -8.216 -18.637 -9.118 1.00 89.69 372 ARG A O 1
ATOM 2655 N N . GLY A 1 373 ? -8.972 -16.576 -8.684 1.00 83.94 373 GLY A N 1
ATOM 2656 C CA . GLY A 1 373 ? -8.734 -16.687 -7.260 1.00 83.94 373 GLY A CA 1
ATOM 2657 C C . GLY A 1 373 ? -9.516 -15.652 -6.488 1.00 83.94 373 GLY A C 1
ATOM 2658 O O . GLY A 1 373 ? -10.161 -14.766 -7.045 1.00 83.94 373 GLY A O 1
ATOM 2659 N N . GLY A 1 374 ? -9.468 -15.779 -5.173 1.00 83.12 374 GLY A N 1
ATOM 2660 C CA . GLY A 1 374 ? -10.056 -14.780 -4.311 1.00 83.12 374 GLY A CA 1
ATOM 2661 C C . GLY A 1 374 ? -9.524 -14.854 -2.896 1.00 83.12 374 GLY A C 1
ATOM 2662 O O . GLY A 1 374 ? -9.156 -15.917 -2.398 1.00 83.12 374 GLY A O 1
ATOM 2663 N N . ILE A 1 375 ? -9.492 -13.696 -2.260 1.00 72.56 375 ILE A N 1
ATOM 2664 C CA . ILE A 1 375 ? -9.242 -13.513 -0.844 1.00 72.56 375 ILE A CA 1
ATOM 2665 C C . ILE A 1 375 ? -10.607 -13.574 -0.160 1.00 72.56 375 ILE A C 1
ATOM 2667 O O . ILE A 1 375 ? -11.456 -12.705 -0.363 1.00 72.56 375 ILE A O 1
ATOM 2671 N N . ARG A 1 376 ? -10.823 -14.640 0.612 1.00 65.44 376 ARG A N 1
ATOM 2672 C CA . ARG A 1 376 ? -11.983 -14.820 1.501 1.00 65.44 376 ARG A CA 1
ATOM 2673 C C . ARG A 1 376 ? -11.735 -14.072 2.841 1.00 65.44 376 ARG A C 1
ATOM 2675 O O . ARG A 1 376 ? -10.614 -13.608 3.037 1.00 65.44 376 ARG A O 1
ATOM 2682 N N . PRO A 1 377 ? -12.744 -13.885 3.722 1.00 58.41 377 PRO A N 1
ATOM 2683 C CA . PRO A 1 377 ? -12.896 -12.707 4.581 1.00 58.41 377 PRO A CA 1
ATOM 2684 C C . PRO A 1 377 ? -11.626 -12.214 5.270 1.00 58.41 377 PRO A C 1
ATOM 2686 O O . PRO A 1 377 ? -11.069 -12.914 6.110 1.00 58.41 377 PRO A O 1
ATOM 2689 N N . PHE A 1 378 ? -11.227 -10.975 4.980 1.00 60.09 378 PHE A N 1
ATOM 2690 C CA . PHE A 1 378 ? -10.066 -10.327 5.599 1.00 60.09 378 PHE A CA 1
ATOM 2691 C C . PHE A 1 378 ? -10.461 -9.135 6.484 1.00 60.09 378 PHE A C 1
ATOM 2693 O O . PHE A 1 378 ? -9.869 -8.062 6.415 1.00 60.09 378 PHE A O 1
ATOM 2700 N N . GLY A 1 379 ? -11.468 -9.294 7.340 1.00 55.06 379 GLY A N 1
ATOM 2701 C CA . GLY A 1 379 ? -11.666 -8.352 8.439 1.00 55.06 379 GLY A CA 1
ATOM 2702 C C . GLY A 1 379 ? -13.090 -8.193 8.922 1.00 55.06 379 GLY A C 1
ATOM 2703 O O . GLY A 1 379 ? -14.022 -8.692 8.308 1.00 55.06 379 GLY A O 1
ATOM 2704 N N . VAL A 1 380 ? -13.215 -7.486 10.042 1.00 56.00 380 VAL A N 1
ATOM 2705 C CA . VAL A 1 380 ? -14.473 -7.005 10.616 1.00 56.00 380 VAL A CA 1
ATOM 2706 C C . VAL A 1 380 ? -14.329 -5.496 10.785 1.00 56.00 380 VAL A C 1
ATOM 2708 O O . VAL A 1 380 ? -13.343 -5.029 11.366 1.00 56.00 380 VAL A O 1
ATOM 2711 N N . LEU A 1 381 ? -15.284 -4.741 10.244 1.00 52.00 381 LEU A N 1
ATOM 2712 C CA . LEU A 1 381 ? -15.385 -3.297 10.434 1.00 52.00 381 LEU A CA 1
ATOM 2713 C C . LEU A 1 381 ? -16.475 -3.018 11.473 1.00 52.00 381 LEU A C 1
ATOM 2715 O O . LEU A 1 381 ? -17.652 -3.217 11.187 1.00 52.00 381 LEU A O 1
ATOM 2719 N N . ASP A 1 382 ? -16.082 -2.558 12.661 1.00 52.62 382 ASP A N 1
ATOM 2720 C CA . ASP A 1 382 ? -17.027 -2.148 13.703 1.00 52.62 382 ASP A CA 1
ATOM 2721 C C . ASP A 1 382 ? -17.248 -0.634 13.646 1.00 52.62 382 ASP A C 1
ATOM 2723 O O . ASP A 1 382 ? -16.332 0.169 13.857 1.00 52.62 382 ASP A O 1
ATOM 2727 N N . LEU A 1 383 ? -18.490 -0.243 13.372 1.00 50.81 383 LEU A N 1
ATOM 2728 C CA . LEU A 1 383 ? -18.921 1.150 13.284 1.00 50.81 383 LEU A CA 1
ATOM 2729 C C . LEU A 1 383 ? -19.624 1.559 14.582 1.00 50.81 383 LEU A C 1
ATOM 2731 O O . LEU A 1 383 ? -20.457 0.814 15.099 1.00 50.81 383 LEU A O 1
ATOM 2735 N N . ALA A 1 384 ? -19.287 2.731 15.125 1.00 39.44 384 ALA A N 1
ATOM 2736 C CA . ALA A 1 384 ? -19.852 3.223 16.378 1.00 39.44 384 ALA A CA 1
ATOM 2737 C C . ALA A 1 384 ? -20.796 4.419 16.238 1.00 39.44 384 ALA A C 1
ATOM 2739 O O . ALA A 1 384 ? -20.858 5.115 15.233 1.00 39.44 384 ALA A O 1
ATOM 2740 N N . LYS A 1 385 ? -21.550 4.611 17.320 1.00 41.59 385 LYS A N 1
ATOM 2741 C CA . LYS A 1 385 ? -22.715 5.477 17.498 1.00 41.59 385 LYS A CA 1
ATOM 2742 C C . LYS A 1 385 ? -22.367 6.976 17.556 1.00 41.59 385 LYS A C 1
ATOM 2744 O O . LYS A 1 385 ? -21.566 7.368 18.392 1.00 41.59 385 LYS A O 1
ATOM 2749 N N . GLY A 1 386 ? -23.097 7.804 16.794 1.00 37.47 386 GLY A N 1
ATOM 2750 C CA . GLY A 1 386 ? -23.220 9.259 17.021 1.00 37.47 386 GLY A CA 1
ATOM 2751 C C . GLY A 1 386 ? -22.616 10.178 15.953 1.00 37.47 386 GLY A C 1
ATOM 2752 O O . GLY A 1 386 ? -22.868 11.376 15.974 1.00 37.47 386 GLY A O 1
ATOM 2753 N N . SER A 1 387 ? -21.885 9.623 14.994 1.00 33.22 387 SER A N 1
ATOM 2754 C CA . SER A 1 387 ? -21.368 10.326 13.820 1.00 33.22 387 SER A CA 1
ATOM 2755 C C . SER A 1 387 ? -21.454 9.370 12.630 1.00 33.22 387 SER A C 1
ATOM 2757 O O . SER A 1 387 ? -21.269 8.165 12.839 1.00 33.22 387 SER A O 1
ATOM 2759 N N . PRO A 1 388 ? -21.741 9.834 11.401 1.00 34.28 388 PRO A N 1
ATOM 2760 C CA . PRO A 1 388 ? -21.587 9.003 10.216 1.00 34.28 388 PRO A CA 1
ATOM 2761 C C . PRO A 1 388 ? -20.088 8.727 10.010 1.00 34.28 388 PRO A C 1
ATOM 2763 O O . PRO A 1 388 ? -19.444 9.375 9.188 1.00 34.28 388 PRO A O 1
ATOM 2766 N N . LEU A 1 389 ? -19.505 7.791 10.779 1.00 47.12 389 LEU A N 1
ATOM 2767 C CA . LEU A 1 389 ? -18.183 7.235 10.472 1.00 47.12 389 LEU A CA 1
ATOM 2768 C C . LEU A 1 389 ? -17.137 7.119 11.567 1.00 47.12 389 LEU A C 1
ATOM 2770 O O . LEU A 1 389 ? -15.962 7.144 11.210 1.00 47.12 389 LEU A O 1
ATOM 2774 N N . GLU A 1 390 ? -17.467 6.952 12.847 1.00 40.47 390 GLU A N 1
ATOM 2775 C CA . GLU A 1 390 ? -16.406 6.604 13.801 1.00 40.47 390 GLU A CA 1
ATOM 2776 C C . GLU A 1 390 ? -16.083 5.101 13.711 1.00 40.47 390 GLU A C 1
ATOM 2778 O O . GLU A 1 390 ? -16.807 4.245 14.233 1.00 40.47 390 GLU A O 1
ATOM 2783 N N . VAL A 1 391 ? -15.003 4.771 12.995 1.00 44.72 391 VAL A N 1
ATOM 2784 C CA . VAL A 1 391 ? -14.448 3.413 12.926 1.00 44.72 391 VAL A CA 1
ATOM 2785 C C . VAL A 1 391 ? -13.837 3.086 14.288 1.00 44.72 391 VAL A C 1
ATOM 2787 O O . VAL A 1 391 ? -12.764 3.581 14.626 1.00 44.72 391 VAL A O 1
ATOM 2790 N N . ARG A 1 392 ? -14.506 2.240 15.079 1.00 42.34 392 ARG A N 1
ATOM 2791 C CA . ARG A 1 392 ? -14.038 1.859 16.427 1.00 42.34 392 ARG A CA 1
ATOM 2792 C C . ARG A 1 392 ? -12.798 0.978 16.405 1.00 42.34 392 ARG A C 1
ATOM 2794 O O . ARG A 1 392 ? -12.048 0.915 17.375 1.00 42.34 392 ARG A O 1
ATOM 2801 N N . GLY A 1 393 ? -12.605 0.282 15.297 1.00 42.75 393 GLY A N 1
ATOM 2802 C CA . GLY A 1 393 ? -11.468 -0.576 15.057 1.00 42.75 393 GLY A CA 1
ATOM 2803 C C . GLY A 1 393 ? -11.578 -1.178 13.670 1.00 42.75 393 GLY A C 1
ATOM 2804 O O . GLY A 1 393 ? -12.669 -1.433 13.164 1.00 42.75 393 GLY A O 1
ATOM 2805 N N . SER A 1 394 ? -10.429 -1.402 13.052 1.00 44.03 394 SER A N 1
ATOM 2806 C CA . SER A 1 394 ? -10.337 -2.217 11.854 1.00 44.03 394 SER A CA 1
ATOM 2807 C C . SER A 1 394 ? -9.306 -3.307 12.089 1.00 44.03 394 SER A C 1
ATOM 2809 O O . SER A 1 394 ? -8.176 -3.042 12.503 1.00 44.03 394 SER A O 1
ATOM 2811 N N . LYS A 1 395 ? -9.710 -4.556 11.868 1.00 48.66 395 LYS A N 1
ATOM 2812 C CA . LYS A 1 395 ? -8.796 -5.695 11.827 1.00 48.66 395 LYS A CA 1
ATOM 2813 C C . LYS A 1 395 ? -8.732 -6.158 10.384 1.00 48.66 395 LYS A C 1
ATOM 2815 O O . LYS A 1 395 ? -9.607 -6.891 9.950 1.00 48.66 395 LYS A O 1
ATOM 2820 N N . PHE A 1 396 ? -7.732 -5.690 9.647 1.00 48.91 396 PHE A N 1
ATOM 2821 C CA . PHE A 1 396 ? -7.444 -6.168 8.298 1.00 48.91 396 PHE A CA 1
ATOM 2822 C C . PHE A 1 396 ? -6.215 -7.070 8.369 1.00 48.91 396 PHE A C 1
ATOM 2824 O O . PHE A 1 396 ? -5.127 -6.595 8.696 1.00 48.91 396 PHE A O 1
ATOM 2831 N N . GLY A 1 397 ? -6.392 -8.358 8.092 1.00 46.28 397 GLY A N 1
ATOM 2832 C CA . GLY A 1 397 ? -5.299 -9.319 7.966 1.00 46.28 397 GLY A CA 1
ATOM 2833 C C . GLY A 1 397 ? -5.327 -9.910 6.568 1.00 46.28 397 GLY A C 1
ATOM 2834 O O . GLY A 1 397 ? -6.269 -10.620 6.234 1.00 46.28 397 GLY A O 1
ATOM 2835 N N . LEU A 1 398 ? -4.330 -9.601 5.738 1.00 48.72 398 LEU A N 1
ATOM 2836 C CA . LEU A 1 398 ? -4.103 -10.383 4.524 1.00 48.72 398 LEU A CA 1
ATOM 2837 C C . LEU A 1 398 ? -3.484 -11.717 4.963 1.00 48.72 398 LEU A C 1
ATOM 2839 O O . LEU A 1 398 ? -2.535 -11.676 5.740 1.00 48.72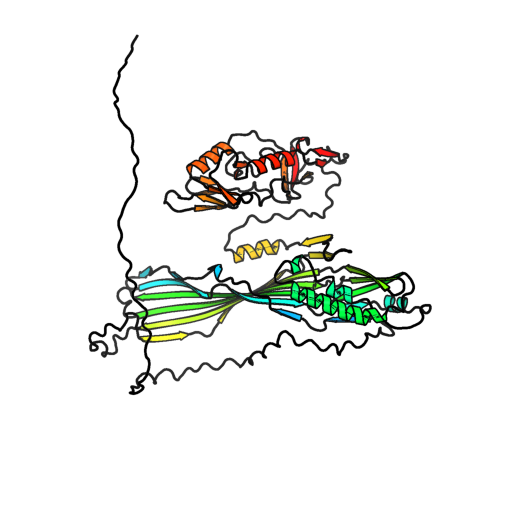 398 LEU A O 1
ATOM 2843 N N . PRO A 1 399 ? -3.976 -12.878 4.502 1.00 54.28 399 PRO A N 1
ATOM 2844 C CA . PRO A 1 399 ? -3.297 -14.141 4.764 1.00 54.28 399 PRO A CA 1
ATOM 2845 C C . PRO A 1 399 ? -1.872 -14.087 4.192 1.00 54.28 399 PRO A C 1
ATOM 2847 O O . PRO A 1 399 ? -1.709 -13.784 3.008 1.00 54.28 399 PRO A O 1
ATOM 2850 N N . ASP A 1 400 ? -0.850 -14.397 4.993 1.00 47.19 400 ASP A N 1
ATOM 2851 C CA . ASP A 1 400 ? 0.572 -14.276 4.608 1.00 47.19 400 ASP A CA 1
ATOM 2852 C C . ASP A 1 400 ? 0.915 -15.037 3.320 1.00 47.19 400 ASP A C 1
ATOM 2854 O O . ASP A 1 400 ? 1.696 -14.572 2.488 1.00 47.19 400 ASP A O 1
ATOM 2858 N N . GLN A 1 401 ? 0.239 -16.167 3.092 1.00 49.59 401 GLN A N 1
ATOM 2859 C CA . GLN A 1 401 ? 0.374 -16.973 1.878 1.00 49.59 401 GLN A CA 1
ATOM 2860 C C . GLN A 1 401 ? -0.021 -16.215 0.599 1.00 49.59 401 GLN A C 1
ATOM 2862 O O . GLN A 1 401 ? 0.511 -16.500 -0.469 1.00 49.59 401 GLN A O 1
ATOM 2867 N N . PHE A 1 402 ? -0.922 -15.231 0.668 1.00 50.38 402 PHE A N 1
ATOM 2868 C CA . PHE A 1 402 ? -1.325 -14.454 -0.506 1.00 50.38 402 PHE A CA 1
ATOM 2869 C C . PHE A 1 402 ? -0.220 -13.487 -0.956 1.00 50.38 402 PHE A C 1
ATOM 2871 O O . PHE A 1 402 ? 0.128 -13.454 -2.137 1.00 50.38 402 PHE A O 1
ATOM 2878 N N . VAL A 1 403 ? 0.372 -12.737 -0.019 1.00 48.31 403 VAL A N 1
ATOM 2879 C CA . VAL A 1 403 ? 1.480 -11.807 -0.316 1.00 48.31 403 VAL A CA 1
ATOM 2880 C C . VAL A 1 403 ? 2.706 -12.578 -0.804 1.00 48.31 403 VAL A C 1
ATOM 2882 O O . VAL A 1 403 ? 3.377 -12.135 -1.734 1.00 48.31 403 VAL A O 1
ATOM 2885 N N . GLN A 1 404 ? 2.967 -13.748 -0.219 1.00 47.22 404 GLN A N 1
ATOM 2886 C CA . GLN A 1 404 ? 4.106 -14.587 -0.583 1.00 47.22 404 GLN A CA 1
ATOM 2887 C C . GLN A 1 404 ? 3.939 -15.300 -1.932 1.00 47.22 404 GLN A C 1
ATOM 2889 O O . GLN A 1 404 ? 4.927 -15.457 -2.638 1.00 47.22 404 GLN A O 1
ATOM 2894 N N . ASN A 1 405 ? 2.723 -15.687 -2.333 1.00 48.25 405 ASN A N 1
ATOM 2895 C CA . ASN A 1 405 ? 2.535 -16.469 -3.562 1.00 48.25 405 ASN A CA 1
ATOM 2896 C C . ASN A 1 405 ? 2.220 -15.608 -4.793 1.00 48.25 405 ASN A C 1
ATOM 2898 O O . ASN A 1 405 ? 2.645 -15.937 -5.897 1.00 48.25 405 ASN A O 1
ATOM 2902 N N . MET A 1 406 ? 1.484 -14.505 -4.641 1.00 44.53 406 MET A N 1
ATOM 2903 C CA . MET A 1 406 ? 0.916 -13.788 -5.792 1.00 44.53 406 MET A CA 1
ATOM 2904 C C . MET A 1 406 ? 1.833 -12.677 -6.325 1.00 44.53 406 MET A C 1
ATOM 2906 O O . MET A 1 406 ? 1.983 -12.521 -7.537 1.00 44.53 406 MET A O 1
ATOM 2910 N N . LEU A 1 407 ? 2.507 -11.940 -5.434 1.00 41.81 407 LEU A N 1
ATOM 2911 C CA . LEU A 1 407 ? 3.420 -10.860 -5.827 1.00 41.81 407 LEU A CA 1
ATOM 2912 C C . LEU A 1 407 ? 4.653 -11.357 -6.609 1.00 41.81 407 LEU A C 1
ATOM 2914 O O . LEU A 1 407 ? 4.980 -10.738 -7.622 1.00 41.81 407 LEU A O 1
ATOM 2918 N N . PRO A 1 408 ? 5.326 -12.457 -6.210 1.00 41.53 408 PRO A N 1
ATOM 2919 C CA . PRO A 1 408 ? 6.498 -12.946 -6.939 1.00 41.53 408 PRO A CA 1
ATOM 2920 C C . PRO A 1 408 ? 6.168 -13.515 -8.324 1.00 41.53 408 PRO A C 1
ATOM 2922 O O . PRO A 1 408 ? 6.975 -13.363 -9.242 1.00 41.53 408 PRO A O 1
ATOM 2925 N N . MET A 1 409 ? 4.979 -14.114 -8.496 1.00 43.22 409 MET A N 1
ATOM 2926 C CA . MET A 1 409 ? 4.499 -14.600 -9.798 1.00 43.22 409 MET A CA 1
ATOM 2927 C C . MET A 1 409 ? 4.135 -13.457 -10.754 1.00 43.22 409 MET A C 1
ATOM 2929 O O . MET A 1 409 ? 4.418 -13.552 -11.944 1.00 43.22 409 MET A O 1
ATOM 2933 N N . ALA A 1 410 ? 3.548 -12.365 -10.255 1.00 37.62 410 ALA A N 1
ATOM 2934 C CA . ALA A 1 410 ? 3.143 -11.232 -11.090 1.00 37.62 410 ALA A CA 1
ATOM 2935 C C . ALA A 1 410 ? 4.297 -10.273 -11.453 1.00 37.62 410 ALA A C 1
ATOM 2937 O O . ALA A 1 410 ? 4.186 -9.532 -12.427 1.00 37.62 410 ALA A O 1
ATOM 2938 N N . LEU A 1 411 ? 5.393 -10.259 -10.681 1.00 37.31 411 LEU A N 1
ATOM 2939 C CA . LEU A 1 411 ? 6.484 -9.278 -10.815 1.00 37.31 411 LEU A CA 1
ATOM 2940 C C . LEU A 1 411 ? 7.845 -9.875 -11.209 1.00 37.31 411 LEU A C 1
ATOM 2942 O O . LEU A 1 411 ? 8.853 -9.177 -11.132 1.00 37.31 411 LEU A O 1
ATOM 2946 N N . GLY A 1 412 ? 7.901 -11.138 -11.640 1.00 33.47 412 GLY A N 1
ATOM 2947 C CA . GLY A 1 412 ? 9.128 -11.715 -12.201 1.00 33.47 412 GLY A CA 1
ATOM 2948 C C . GLY A 1 412 ? 10.301 -11.766 -11.214 1.00 33.47 412 GLY A C 1
ATOM 2949 O O . GLY A 1 412 ? 11.395 -11.306 -11.527 1.00 33.47 412 GLY A O 1
ATOM 2950 N N . GLY A 1 413 ? 10.085 -12.328 -10.020 1.00 30.83 413 GLY A N 1
ATOM 2951 C CA . GLY A 1 413 ? 11.182 -12.771 -9.144 1.00 30.83 413 GLY A CA 1
ATOM 2952 C C . GLY A 1 413 ? 11.892 -11.703 -8.299 1.00 30.83 413 GLY A C 1
ATOM 2953 O O . GLY A 1 413 ? 12.862 -12.026 -7.619 1.00 30.83 413 GLY A O 1
ATOM 2954 N N . GLY A 1 414 ? 11.419 -10.455 -8.272 1.00 32.00 414 GLY A N 1
ATOM 2955 C CA . GLY A 1 414 ? 11.924 -9.445 -7.336 1.00 32.00 414 GLY A CA 1
ATOM 2956 C C . GLY A 1 414 ? 11.270 -9.555 -5.955 1.00 32.00 414 GLY A C 1
ATOM 2957 O O . GLY A 1 414 ? 10.106 -9.191 -5.790 1.00 32.00 414 GLY A O 1
ATOM 2958 N N . THR A 1 415 ? 12.007 -10.006 -4.937 1.00 31.12 415 THR A N 1
ATOM 2959 C CA . THR A 1 415 ? 11.580 -9.901 -3.532 1.00 31.12 415 THR A CA 1
ATOM 2960 C C . THR A 1 415 ? 11.590 -8.437 -3.092 1.00 31.12 415 THR A C 1
ATOM 2962 O O . THR A 1 415 ? 12.642 -7.876 -2.790 1.00 31.12 415 THR A O 1
ATOM 2965 N N . LEU A 1 416 ? 10.416 -7.807 -3.029 1.00 35.03 416 LEU A N 1
ATOM 2966 C CA . LEU A 1 416 ? 10.239 -6.602 -2.216 1.00 35.03 416 LEU A CA 1
ATOM 2967 C C . LEU A 1 416 ? 10.478 -6.974 -0.742 1.00 35.03 416 LEU A C 1
ATOM 2969 O O . LEU A 1 416 ? 10.027 -8.046 -0.330 1.00 35.03 416 LEU A O 1
ATOM 2973 N N . PRO A 1 417 ? 11.138 -6.124 0.068 1.00 40.81 417 PRO A N 1
ATOM 2974 C CA . PRO A 1 417 ? 11.240 -6.354 1.502 1.00 40.81 417 PRO A CA 1
ATOM 2975 C C . PRO A 1 417 ? 9.819 -6.400 2.068 1.00 40.81 417 PRO A C 1
ATOM 2977 O O . PRO A 1 417 ? 9.106 -5.397 2.130 1.00 40.81 417 PRO A O 1
ATOM 2980 N N . THR A 1 418 ? 9.373 -7.611 2.389 1.00 37.81 418 THR A N 1
ATOM 2981 C CA . THR A 1 418 ? 8.021 -7.894 2.852 1.00 37.81 418 THR A CA 1
ATOM 2982 C C . THR A 1 418 ? 7.741 -7.102 4.118 1.00 37.81 418 THR A C 1
ATOM 2984 O O . THR A 1 418 ? 8.565 -7.049 5.034 1.00 37.81 418 THR A O 1
ATOM 2987 N N . ARG A 1 419 ? 6.549 -6.507 4.173 1.00 38.75 419 ARG A N 1
ATOM 2988 C CA . ARG A 1 419 ? 5.966 -5.899 5.367 1.00 38.75 419 ARG A CA 1
ATOM 2989 C C . ARG A 1 419 ? 5.879 -6.984 6.444 1.00 38.75 419 ARG A C 1
ATOM 2991 O O . ARG A 1 419 ? 4.949 -7.776 6.429 1.00 38.75 419 ARG A O 1
ATOM 2998 N N . LYS A 1 420 ? 6.894 -7.054 7.308 1.00 44.44 420 LYS A N 1
ATOM 2999 C CA . LYS A 1 420 ? 6.961 -7.982 8.441 1.00 44.44 420 LYS A CA 1
ATOM 3000 C C . LYS A 1 420 ? 5.692 -7.818 9.275 1.00 44.44 420 LYS A C 1
ATOM 3002 O O . LYS A 1 420 ? 5.285 -6.674 9.501 1.00 44.44 420 LYS A O 1
ATOM 3007 N N . ASP A 1 421 ? 5.083 -8.938 9.658 1.00 38.66 421 ASP A N 1
ATOM 3008 C CA . ASP A 1 421 ? 3.793 -9.022 10.345 1.00 38.66 421 ASP A CA 1
ATOM 3009 C C . ASP A 1 421 ? 3.638 -7.886 11.346 1.00 38.66 421 ASP A C 1
ATOM 3011 O O . ASP A 1 421 ? 4.488 -7.680 12.220 1.00 38.66 421 ASP A O 1
ATOM 3015 N N . ARG A 1 422 ? 2.566 -7.105 11.186 1.00 39.75 422 ARG A N 1
ATOM 3016 C CA . ARG A 1 422 ? 2.203 -6.085 12.164 1.00 39.75 422 ARG A CA 1
ATOM 3017 C C . ARG A 1 422 ? 1.983 -6.852 13.470 1.00 39.75 422 ARG A C 1
ATOM 3019 O O . ARG A 1 422 ? 1.044 -7.645 13.502 1.00 39.75 422 ARG A O 1
ATOM 3026 N N . PRO A 1 423 ? 2.814 -6.679 14.515 1.00 45.34 423 PRO A N 1
ATOM 3027 C CA . PRO A 1 423 ? 2.555 -7.349 15.778 1.00 45.34 423 PRO A CA 1
ATOM 3028 C C . PRO A 1 423 ? 1.149 -6.952 16.203 1.00 45.34 423 PRO A C 1
ATOM 3030 O O . PRO A 1 423 ? 0.821 -5.763 16.143 1.00 45.34 423 PRO A O 1
ATOM 3033 N N . ASP A 1 424 ? 0.326 -7.950 16.533 1.00 43.38 424 ASP A N 1
ATOM 3034 C CA . ASP A 1 424 ? -1.071 -7.779 16.909 1.00 43.38 424 ASP A CA 1
ATOM 3035 C C . ASP A 1 424 ? -1.212 -6.563 17.821 1.00 43.38 424 ASP A C 1
ATOM 3037 O O . ASP A 1 424 ? -0.920 -6.614 19.015 1.00 43.38 424 ASP A O 1
ATOM 3041 N N . SER A 1 425 ? -1.717 -5.454 17.278 1.00 43.03 425 SER A N 1
ATOM 3042 C CA . SER A 1 425 ? -2.019 -4.263 18.072 1.00 43.03 425 SER A CA 1
ATOM 3043 C C . SER A 1 425 ? -3.175 -4.514 19.053 1.00 43.03 425 SER A C 1
ATOM 3045 O O . SER A 1 425 ? -3.554 -3.617 19.798 1.00 43.03 425 SER A O 1
ATOM 3047 N N . GLY A 1 426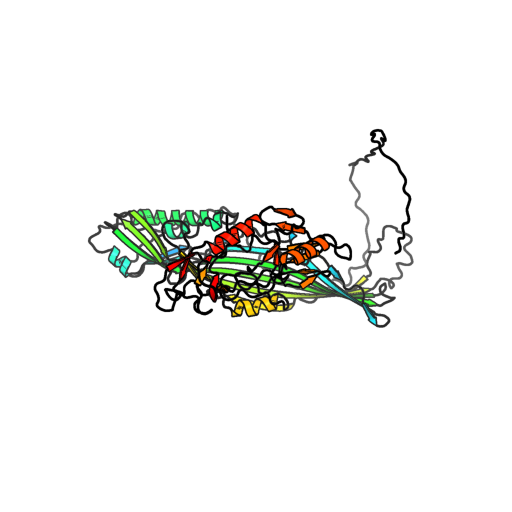 ? -3.755 -5.723 19.033 1.00 40.97 426 GLY A N 1
ATOM 3048 C CA . GLY A 1 426 ? -4.783 -6.209 19.949 1.00 40.97 426 GLY A CA 1
ATOM 3049 C C . GLY A 1 426 ? -4.293 -7.214 20.995 1.00 40.97 426 GLY A C 1
ATOM 3050 O O . GLY A 1 426 ? -5.065 -7.552 21.893 1.00 40.97 426 GLY A O 1
ATOM 3051 N N . GLY A 1 427 ? -3.042 -7.679 20.927 1.00 45.06 427 GLY A N 1
ATOM 3052 C CA . GLY A 1 427 ? -2.444 -8.408 22.036 1.00 45.06 427 GLY A CA 1
ATOM 3053 C C . GLY A 1 427 ? -2.186 -7.409 23.153 1.00 45.06 427 GLY A C 1
ATOM 3054 O O . GLY A 1 427 ? -1.361 -6.513 22.988 1.00 45.06 427 GLY A O 1
ATOM 3055 N N . LYS A 1 428 ? -2.895 -7.521 24.283 1.00 50.72 428 LYS A N 1
ATOM 3056 C CA . LYS A 1 428 ? -2.474 -6.844 25.514 1.00 50.72 428 LYS A CA 1
ATOM 3057 C C . LYS A 1 428 ? -1.059 -7.343 25.797 1.00 50.72 428 LYS A C 1
ATOM 3059 O O . LYS A 1 428 ? -0.896 -8.440 26.325 1.00 50.72 428 LYS A O 1
ATOM 3064 N N . GLY A 1 429 ? -0.051 -6.574 25.383 1.00 57.56 429 GLY A N 1
ATOM 3065 C CA . GLY A 1 429 ? 1.328 -6.815 25.773 1.00 57.56 429 GLY A CA 1
ATOM 3066 C C . GLY A 1 429 ? 1.397 -6.970 27.294 1.00 57.56 429 GLY A C 1
ATOM 3067 O O . GLY A 1 429 ? 0.457 -6.565 27.994 1.00 57.56 429 GLY A O 1
ATOM 3068 N N . PRO A 1 430 ? 2.467 -7.579 27.827 1.00 60.81 430 PRO A N 1
ATOM 3069 C CA . PRO A 1 430 ? 2.640 -7.665 29.270 1.00 60.81 430 PRO A CA 1
ATOM 3070 C C . PRO A 1 430 ? 2.366 -6.286 29.870 1.00 60.81 430 PRO A C 1
ATOM 3072 O O . PRO A 1 430 ? 2.885 -5.289 29.374 1.00 60.81 430 PRO A O 1
ATOM 3075 N N . ALA A 1 431 ? 1.495 -6.229 30.885 1.00 73.38 431 ALA A N 1
ATOM 3076 C CA . ALA A 1 431 ? 0.930 -4.971 31.385 1.00 73.38 431 ALA A CA 1
ATOM 3077 C C . ALA A 1 431 ? 2.003 -3.916 31.722 1.00 73.38 431 ALA A C 1
ATOM 3079 O O . ALA A 1 431 ? 1.724 -2.724 31.681 1.00 73.38 431 ALA A O 1
ATOM 3080 N N . ASN A 1 432 ? 3.233 -4.371 31.994 1.00 90.50 432 ASN A N 1
ATOM 3081 C CA . ASN A 1 432 ? 4.397 -3.565 32.320 1.00 90.50 432 ASN A CA 1
ATOM 3082 C C . ASN A 1 432 ? 5.630 -4.064 31.528 1.00 90.50 432 ASN A C 1
ATOM 3084 O O . ASN A 1 432 ? 6.374 -4.898 32.061 1.00 90.50 432 ASN A O 1
ATOM 3088 N N . PRO A 1 433 ? 5.867 -3.607 30.283 1.00 95.75 433 PRO A N 1
ATOM 3089 C CA . PRO A 1 433 ? 7.000 -4.078 29.493 1.00 95.75 433 PRO A CA 1
ATOM 3090 C C . PRO A 1 433 ? 8.324 -3.643 30.122 1.00 95.75 433 PRO A C 1
ATOM 3092 O O . PRO A 1 433 ? 8.435 -2.533 30.654 1.00 95.75 433 PRO A O 1
ATOM 3095 N N . THR A 1 434 ? 9.339 -4.505 30.083 1.00 97.44 434 THR A N 1
ATOM 3096 C CA . THR A 1 434 ? 10.643 -4.205 30.700 1.00 97.44 434 THR A CA 1
ATOM 3097 C C . THR A 1 434 ? 11.707 -3.782 29.701 1.00 97.44 434 THR A C 1
ATOM 3099 O O . THR A 1 434 ? 12.686 -3.142 30.092 1.00 97.44 434 THR A O 1
ATOM 3102 N N . GLY A 1 435 ? 11.574 -4.161 28.431 1.00 96.94 435 GLY A N 1
ATOM 3103 C CA . GLY A 1 435 ? 12.610 -3.973 27.422 1.00 96.94 435 GLY A CA 1
ATOM 3104 C C . GLY A 1 435 ? 13.851 -4.838 27.648 1.00 96.94 435 GLY A C 1
ATOM 3105 O O . GLY A 1 435 ? 14.880 -4.556 27.048 1.00 96.94 435 GLY A O 1
ATOM 3106 N N . LEU A 1 436 ? 13.834 -5.843 28.530 1.00 97.06 436 LEU A N 1
ATOM 3107 C CA . LEU A 1 436 ? 15.020 -6.684 28.764 1.00 97.06 436 LEU A CA 1
ATOM 3108 C C . LEU A 1 436 ? 15.319 -7.624 27.591 1.00 97.06 436 LEU A C 1
ATOM 3110 O O . LEU A 1 436 ? 16.482 -7.939 27.349 1.00 97.06 436 LEU A O 1
ATOM 3114 N N . THR A 1 437 ? 14.292 -8.045 26.852 1.00 96.75 437 THR A N 1
ATOM 3115 C CA . THR A 1 437 ? 14.424 -8.935 25.692 1.00 96.75 437 THR A CA 1
ATOM 3116 C C . THR A 1 437 ? 13.629 -8.391 24.500 1.00 96.75 437 THR A C 1
ATOM 3118 O O . THR A 1 437 ? 12.729 -7.568 24.693 1.00 96.75 437 THR A O 1
ATOM 3121 N N . PRO A 1 438 ? 13.923 -8.831 23.263 1.00 96.12 438 PRO A N 1
ATOM 3122 C CA . PRO A 1 438 ? 13.132 -8.457 22.093 1.00 96.12 438 PRO A CA 1
ATOM 3123 C C . PRO A 1 438 ? 11.653 -8.863 22.195 1.00 96.12 438 PRO A C 1
ATOM 3125 O O . PRO A 1 438 ? 10.808 -8.266 21.535 1.00 96.12 438 PRO A O 1
ATOM 3128 N N . GLU A 1 439 ? 11.311 -9.899 22.957 1.00 95.25 439 GLU A N 1
ATOM 3129 C CA . GLU A 1 439 ? 9.943 -10.416 23.142 1.00 95.25 439 GLU A CA 1
ATOM 3130 C C . GLU A 1 439 ? 9.128 -9.578 24.134 1.00 95.25 439 GLU A C 1
ATOM 3132 O O . GLU A 1 439 ? 7.902 -9.604 24.080 1.00 95.25 439 GLU A O 1
ATOM 3137 N N . ASP A 1 440 ? 9.802 -8.790 24.974 1.00 95.81 440 ASP A N 1
ATOM 3138 C CA . ASP A 1 440 ? 9.205 -7.855 25.930 1.00 95.81 440 ASP A CA 1
ATOM 3139 C C . ASP A 1 440 ? 9.649 -6.398 25.659 1.00 95.81 440 ASP A C 1
ATOM 3141 O O . ASP A 1 440 ? 10.264 -5.765 26.524 1.00 95.81 440 ASP A O 1
ATOM 3145 N N . PRO A 1 441 ? 9.422 -5.854 24.446 1.00 97.50 441 PRO A N 1
ATOM 3146 C CA . PRO A 1 441 ? 9.913 -4.535 24.076 1.00 97.50 441 PRO A CA 1
ATOM 3147 C C . PRO A 1 441 ? 9.031 -3.422 24.655 1.00 97.50 441 PRO A C 1
ATOM 3149 O O . PRO A 1 441 ? 7.812 -3.550 24.760 1.00 97.50 441 PRO A O 1
ATOM 3152 N N . ILE A 1 442 ? 9.641 -2.278 24.956 1.00 97.69 442 ILE A N 1
ATOM 3153 C CA . ILE A 1 442 ? 8.929 -1.067 25.373 1.00 97.69 442 ILE A CA 1
ATOM 3154 C C . ILE A 1 442 ? 8.315 -0.399 24.127 1.00 97.69 442 ILE A C 1
ATOM 3156 O O . ILE A 1 442 ? 9.048 -0.068 23.192 1.00 97.69 442 ILE A O 1
ATOM 3160 N N . PRO A 1 443 ? 6.992 -0.186 24.057 1.00 96.50 443 PRO A N 1
ATOM 3161 C CA . PRO A 1 443 ? 6.388 0.490 22.914 1.00 96.50 443 PRO A CA 1
ATOM 3162 C C . PRO A 1 443 ? 6.812 1.961 22.866 1.00 96.50 443 PRO A C 1
ATOM 3164 O O . PRO A 1 443 ? 6.840 2.638 23.894 1.00 96.50 443 PRO A O 1
ATOM 3167 N N . MET A 1 444 ? 7.111 2.458 21.667 1.00 97.25 444 MET A N 1
ATOM 3168 C CA . MET A 1 444 ? 7.452 3.861 21.425 1.00 97.25 444 MET A CA 1
ATOM 3169 C C . MET A 1 444 ? 6.847 4.381 20.119 1.00 97.25 444 MET A C 1
ATOM 3171 O O . MET A 1 444 ? 6.527 3.606 19.210 1.00 97.25 444 MET A O 1
ATOM 3175 N N . THR A 1 445 ? 6.748 5.700 20.020 1.00 95.31 445 THR A N 1
ATOM 3176 C CA . THR A 1 445 ? 6.443 6.432 18.790 1.00 95.31 445 THR A CA 1
ATOM 3177 C C . THR A 1 445 ? 7.743 6.807 18.089 1.00 95.31 445 THR A C 1
ATOM 3179 O O . THR A 1 445 ? 8.708 7.228 18.730 1.00 95.31 445 THR A O 1
ATOM 3182 N N . TRP A 1 446 ? 7.789 6.659 16.767 1.00 96.31 446 TRP A N 1
ATOM 3183 C CA . TRP A 1 446 ? 8.929 7.092 15.963 1.00 96.31 446 TRP A CA 1
ATOM 3184 C C . TRP A 1 446 ? 8.643 8.438 15.294 1.00 96.31 446 TRP A C 1
ATOM 3186 O O . TRP A 1 446 ? 7.779 8.536 14.423 1.00 96.31 446 TRP A O 1
ATOM 3196 N N . PHE A 1 447 ? 9.390 9.475 15.671 1.00 95.88 447 PHE A N 1
ATOM 3197 C CA . PHE A 1 447 ? 9.156 10.852 15.216 1.00 95.88 447 PHE A CA 1
ATOM 3198 C C . PHE A 1 447 ? 9.881 11.238 13.909 1.00 95.88 447 PHE A C 1
ATOM 3200 O O . PHE A 1 447 ? 9.981 12.418 13.597 1.00 95.88 447 PHE A O 1
ATOM 3207 N N . LYS A 1 448 ? 10.393 10.270 13.128 1.00 92.19 448 LYS A N 1
ATOM 3208 C CA . LYS A 1 448 ? 10.855 10.491 11.736 1.00 92.19 448 LYS A CA 1
ATOM 3209 C C . LYS A 1 448 ? 9.894 9.775 10.771 1.00 92.19 448 LYS A C 1
ATOM 3211 O O . LYS A 1 448 ? 10.129 8.604 10.453 1.00 92.19 448 LYS A O 1
ATOM 3216 N N . PRO A 1 449 ? 8.764 10.385 10.373 1.00 86.62 449 PRO A N 1
ATOM 3217 C CA . PRO A 1 449 ? 7.784 9.713 9.528 1.00 86.62 449 PRO A CA 1
ATOM 3218 C C . PRO A 1 449 ? 8.341 9.481 8.112 1.00 86.62 449 PRO A C 1
ATOM 3220 O O . PRO A 1 449 ? 9.152 10.242 7.586 1.00 86.62 449 PRO A O 1
ATOM 3223 N N . LEU A 1 450 ? 7.946 8.358 7.505 1.00 88.12 450 LEU A N 1
ATOM 3224 C CA . LEU A 1 450 ? 8.585 7.815 6.294 1.00 88.12 450 LEU A CA 1
ATOM 3225 C C . LEU A 1 450 ? 8.340 8.639 5.020 1.00 88.12 450 LEU A C 1
ATOM 3227 O O . LEU A 1 450 ? 8.988 8.433 3.988 1.00 88.12 450 LEU A O 1
ATOM 3231 N N . ASP A 1 451 ? 7.341 9.506 5.052 1.00 86.00 451 ASP A N 1
ATOM 3232 C CA . ASP A 1 451 ? 6.954 10.420 3.984 1.00 86.00 451 ASP A CA 1
ATOM 3233 C C . ASP A 1 451 ? 7.796 11.701 3.956 1.00 86.00 451 ASP A C 1
ATOM 3235 O O . ASP A 1 451 ? 7.838 12.353 2.918 1.00 86.00 451 ASP A O 1
ATOM 3239 N N . MET A 1 452 ? 8.524 12.014 5.033 1.00 87.25 452 MET A N 1
ATOM 3240 C CA . MET A 1 452 ? 9.457 13.147 5.074 1.00 87.25 452 MET A CA 1
ATOM 3241 C C . MET A 1 452 ? 10.786 12.862 4.376 1.00 87.25 452 MET A C 1
ATOM 3243 O O . MET A 1 452 ? 11.471 13.792 3.949 1.00 87.25 452 MET A O 1
ATOM 3247 N N . TYR A 1 453 ? 11.138 11.587 4.208 1.00 91.25 453 TYR A N 1
ATOM 3248 C CA . TYR A 1 453 ? 12.300 11.203 3.418 1.00 91.25 453 TYR A CA 1
ATOM 3249 C C . TYR A 1 453 ? 12.003 11.338 1.914 1.00 91.25 453 TYR A C 1
ATOM 3251 O O . TYR A 1 453 ? 10.967 10.847 1.438 1.00 91.25 453 TYR A O 1
ATOM 3259 N N . PRO A 1 454 ? 12.920 11.928 1.127 1.00 91.94 454 PRO A N 1
ATOM 3260 C CA . PRO A 1 454 ? 12.787 11.976 -0.319 1.00 91.94 454 PRO A CA 1
ATOM 3261 C C . PRO A 1 454 ? 12.807 10.558 -0.894 1.00 91.94 454 PRO A C 1
ATOM 3263 O O . PRO A 1 454 ? 13.574 9.698 -0.459 1.00 91.94 454 PRO A O 1
ATOM 3266 N N . LYS A 1 455 ? 11.955 10.299 -1.893 1.00 91.56 455 LYS A N 1
ATOM 3267 C CA . LYS A 1 455 ? 11.831 8.958 -2.493 1.00 91.56 455 LYS A CA 1
ATOM 3268 C C . LYS A 1 455 ? 12.993 8.584 -3.408 1.00 91.56 455 LYS A C 1
ATOM 3270 O O . LYS A 1 455 ? 13.226 7.396 -3.643 1.00 91.56 455 LYS A O 1
ATOM 3275 N N . ALA A 1 456 ? 13.701 9.590 -3.906 1.00 93.06 456 ALA A N 1
ATOM 3276 C CA . ALA A 1 456 ? 14.861 9.418 -4.751 1.00 93.06 456 ALA A CA 1
ATOM 3277 C C . ALA A 1 456 ? 15.828 10.604 -4.642 1.00 93.06 456 ALA A C 1
ATOM 3279 O O . ALA A 1 456 ? 15.420 11.729 -4.346 1.00 93.06 456 ALA A O 1
ATOM 3280 N N . VAL A 1 457 ? 17.087 10.322 -4.948 1.00 93.62 457 VAL A N 1
ATOM 3281 C CA . VAL A 1 457 ? 18.167 11.274 -5.219 1.00 93.62 457 VAL A CA 1
ATOM 3282 C C . VAL A 1 457 ? 18.421 11.251 -6.726 1.00 93.62 457 VAL A C 1
ATOM 3284 O O . VAL A 1 457 ? 18.300 10.200 -7.353 1.00 93.62 457 VAL A O 1
ATOM 3287 N N . THR A 1 458 ? 18.725 12.387 -7.346 1.00 93.56 458 THR A N 1
ATOM 3288 C CA . THR A 1 458 ? 19.022 12.444 -8.787 1.00 93.56 458 THR A CA 1
ATOM 3289 C C . THR A 1 458 ? 20.452 12.899 -9.018 1.00 93.56 458 THR A C 1
ATOM 3291 O O . THR A 1 458 ? 20.837 13.937 -8.499 1.00 93.56 458 THR A O 1
ATOM 3294 N N . ILE A 1 459 ? 21.199 12.172 -9.843 1.00 92.44 459 ILE A N 1
ATOM 3295 C CA . ILE A 1 459 ? 22.454 12.626 -10.447 1.00 92.44 459 ILE A CA 1
ATOM 3296 C C . ILE A 1 459 ? 22.077 13.278 -11.785 1.00 92.44 459 ILE A C 1
ATOM 3298 O O . ILE A 1 459 ? 21.575 12.578 -12.668 1.00 92.44 459 ILE A O 1
ATOM 3302 N N . PRO A 1 460 ? 22.244 14.599 -11.970 1.00 90.44 460 PRO A N 1
ATOM 3303 C CA . PRO A 1 460 ? 21.837 15.278 -13.201 1.00 90.44 460 PRO A CA 1
ATOM 3304 C C . PRO A 1 460 ? 22.588 14.783 -14.438 1.00 90.44 460 PRO A C 1
ATOM 3306 O O . PRO A 1 460 ? 22.019 14.767 -15.529 1.00 90.44 460 PRO A O 1
ATOM 3309 N N . LYS A 1 461 ? 23.859 14.405 -14.261 1.00 91.00 461 LYS A N 1
ATOM 3310 C CA . LYS A 1 461 ? 24.739 13.861 -15.296 1.00 91.00 461 LYS A CA 1
ATOM 3311 C C . LYS A 1 461 ? 25.675 12.833 -14.670 1.00 91.00 461 LYS A C 1
ATOM 3313 O O . LYS A 1 461 ? 26.502 13.200 -13.843 1.00 91.00 461 LYS A O 1
ATOM 3318 N N . ASP A 1 462 ? 25.527 11.577 -15.060 1.00 90.69 462 ASP A N 1
ATOM 3319 C CA . ASP A 1 462 ? 26.472 10.506 -14.749 1.00 90.69 462 ASP A CA 1
ATOM 3320 C C . ASP A 1 462 ? 27.788 10.681 -15.529 1.00 90.69 462 ASP A C 1
ATOM 3322 O O . ASP A 1 462 ? 27.935 11.602 -16.345 1.00 90.69 462 ASP A O 1
ATOM 3326 N N . ARG A 1 463 ? 28.741 9.761 -15.349 1.00 88.25 463 ARG A N 1
ATOM 3327 C CA . ARG A 1 463 ? 30.001 9.732 -16.127 1.00 88.25 463 ARG A CA 1
ATOM 3328 C C . ARG A 1 463 ? 29.811 9.676 -17.650 1.00 88.25 463 ARG A C 1
ATOM 3330 O O . ARG A 1 463 ? 30.755 9.953 -18.387 1.00 88.25 463 ARG A O 1
ATOM 3337 N N . LYS A 1 464 ? 28.622 9.314 -18.139 1.00 90.69 464 LYS A N 1
ATOM 3338 C CA . LYS A 1 464 ? 28.249 9.262 -19.564 1.00 90.69 464 LYS A CA 1
ATOM 3339 C C . LYS A 1 464 ? 27.403 10.468 -20.002 1.00 90.69 464 LYS A C 1
ATOM 3341 O O . LYS A 1 464 ? 26.999 10.526 -21.161 1.00 90.69 464 LYS A O 1
ATOM 3346 N N . GLY A 1 465 ? 27.137 11.423 -19.111 1.00 91.62 465 GLY A N 1
ATOM 3347 C CA . GLY A 1 465 ? 26.321 12.609 -19.364 1.00 91.62 465 GLY A CA 1
ATOM 3348 C C . GLY A 1 465 ? 24.804 12.398 -19.277 1.00 91.62 465 GLY A C 1
ATOM 3349 O O . GLY A 1 465 ? 24.063 13.320 -19.620 1.00 91.62 465 GLY A O 1
ATOM 3350 N N . ASN A 1 466 ? 24.326 11.235 -18.824 1.00 91.94 466 ASN A N 1
ATOM 3351 C CA . ASN A 1 466 ? 22.902 10.918 -18.694 1.00 91.94 466 ASN A CA 1
ATOM 3352 C C . ASN A 1 466 ? 22.393 11.183 -17.269 1.00 91.94 466 ASN A C 1
ATOM 3354 O O . ASN A 1 466 ? 23.112 10.930 -16.305 1.00 91.94 466 ASN A O 1
ATOM 3358 N N . PRO A 1 467 ? 21.143 11.638 -17.091 1.00 93.44 467 PRO A N 1
ATOM 3359 C CA . PRO A 1 467 ? 20.558 11.755 -15.762 1.00 93.44 467 PRO A CA 1
ATOM 3360 C C . PRO A 1 467 ? 20.248 10.372 -15.170 1.00 93.44 467 PRO A C 1
ATOM 3362 O O . PRO A 1 467 ? 19.660 9.520 -15.840 1.00 93.44 467 PRO A O 1
ATOM 3365 N N . ILE A 1 468 ? 20.565 10.172 -13.889 1.00 94.25 468 ILE A N 1
ATOM 3366 C CA . ILE A 1 468 ? 20.225 8.958 -13.134 1.00 94.25 468 ILE A CA 1
ATOM 3367 C C . ILE A 1 468 ? 19.347 9.325 -11.940 1.00 94.25 468 ILE A C 1
ATOM 3369 O O . ILE A 1 468 ? 19.678 10.206 -11.153 1.00 94.25 468 ILE A O 1
ATOM 3373 N N . THR A 1 469 ? 18.244 8.600 -11.754 1.00 94.75 469 THR A N 1
ATOM 3374 C CA . THR A 1 469 ? 17.417 8.680 -10.542 1.00 94.75 469 THR A CA 1
ATOM 3375 C C . THR A 1 469 ? 17.640 7.446 -9.674 1.00 94.75 469 THR A C 1
ATOM 3377 O O . THR A 1 469 ? 17.374 6.315 -10.084 1.00 94.75 469 THR A O 1
ATOM 3380 N N . ILE A 1 470 ? 18.091 7.672 -8.447 1.00 94.00 470 ILE A N 1
ATOM 3381 C CA . ILE A 1 470 ? 18.458 6.653 -7.468 1.00 94.00 470 ILE A CA 1
ATOM 3382 C C . ILE A 1 470 ? 17.380 6.606 -6.393 1.00 94.00 470 ILE A C 1
ATOM 3384 O O . ILE A 1 470 ? 17.134 7.591 -5.703 1.00 94.00 470 ILE A O 1
ATOM 3388 N N . ARG A 1 471 ? 16.706 5.465 -6.255 1.00 93.62 471 ARG A N 1
ATOM 3389 C CA . ARG A 1 471 ? 15.691 5.260 -5.212 1.00 93.62 471 ARG A CA 1
ATOM 3390 C C . ARG A 1 471 ? 16.354 4.938 -3.875 1.00 93.62 471 ARG A C 1
ATOM 3392 O O . ARG A 1 471 ? 17.454 4.407 -3.852 1.00 93.62 471 ARG A O 1
ATOM 3399 N N . MET A 1 472 ? 15.633 5.186 -2.782 1.00 92.62 472 MET A N 1
ATOM 3400 C CA . MET A 1 472 ? 16.089 4.858 -1.421 1.00 92.62 472 MET A CA 1
ATOM 3401 C C . MET A 1 472 ? 16.358 3.367 -1.163 1.00 92.62 472 MET A C 1
ATOM 3403 O O . MET A 1 472 ? 17.047 3.054 -0.205 1.00 92.62 472 MET A O 1
ATOM 3407 N N . PHE A 1 473 ? 15.827 2.460 -1.991 1.00 91.50 473 PHE A N 1
ATOM 3408 C CA . PHE A 1 473 ? 16.022 1.013 -1.871 1.00 91.50 473 PHE A CA 1
ATOM 3409 C C . PHE A 1 473 ? 16.300 0.365 -3.232 1.00 91.50 473 PHE A C 1
ATOM 3411 O O . PHE A 1 473 ? 15.701 0.795 -4.230 1.00 91.50 473 PHE A O 1
ATOM 3418 N N . PRO A 1 474 ? 17.058 -0.747 -3.258 1.00 94.12 474 PRO A N 1
ATOM 3419 C CA . PRO A 1 474 ? 17.956 -1.211 -2.185 1.00 94.12 474 PRO A CA 1
ATOM 3420 C C . PRO A 1 474 ? 19.221 -0.336 -2.104 1.00 94.12 474 PRO A C 1
ATOM 3422 O O . PRO A 1 474 ? 19.435 0.496 -2.991 1.00 94.12 474 PRO A O 1
ATOM 3425 N N . HIS A 1 475 ? 20.062 -0.534 -1.087 1.00 95.06 475 HIS A N 1
ATOM 3426 C CA . HIS A 1 475 ? 21.436 -0.030 -1.120 1.00 95.06 475 HIS A CA 1
ATOM 3427 C C . HIS A 1 475 ? 22.218 -0.713 -2.248 1.00 95.06 475 HIS A C 1
ATOM 3429 O O . HIS A 1 475 ? 22.123 -1.928 -2.447 1.00 95.06 475 HIS A O 1
ATOM 3435 N N . ARG A 1 476 ? 22.957 0.077 -3.028 1.00 96.12 476 ARG A N 1
ATOM 3436 C CA . ARG A 1 476 ? 23.784 -0.394 -4.145 1.00 96.12 476 ARG A CA 1
ATOM 3437 C C . ARG A 1 476 ? 24.768 0.682 -4.590 1.00 96.12 476 ARG A C 1
ATOM 3439 O O . ARG A 1 476 ? 24.521 1.871 -4.405 1.00 96.12 476 ARG A O 1
ATOM 3446 N N . GLU A 1 477 ? 25.805 0.256 -5.295 1.00 97.19 477 GLU A N 1
ATOM 3447 C CA . GLU A 1 477 ? 26.701 1.163 -6.004 1.00 97.19 477 GLU A CA 1
ATOM 3448 C C . GLU A 1 477 ? 26.042 1.668 -7.304 1.00 97.19 477 GLU A C 1
ATOM 3450 O O . GLU A 1 477 ? 25.520 0.886 -8.109 1.00 97.19 477 GLU A O 1
ATOM 3455 N N . VAL A 1 478 ? 26.052 2.984 -7.526 1.00 94.69 478 VAL A N 1
ATOM 3456 C CA . VAL A 1 478 ? 25.569 3.637 -8.751 1.00 94.69 478 VAL A CA 1
ATOM 3457 C C . VAL A 1 478 ? 26.585 4.681 -9.197 1.00 94.69 478 VAL A C 1
ATOM 3459 O O . VAL A 1 478 ? 26.788 5.675 -8.518 1.00 94.69 478 VAL A O 1
ATOM 3462 N N . ASP A 1 479 ? 27.207 4.474 -10.357 1.00 94.31 479 ASP A N 1
ATOM 3463 C CA . ASP A 1 479 ? 28.228 5.385 -10.908 1.00 94.31 479 ASP A CA 1
ATOM 3464 C C . ASP A 1 479 ? 29.437 5.635 -9.970 1.00 94.31 479 ASP A C 1
ATOM 3466 O O . ASP A 1 479 ? 30.095 6.675 -10.030 1.00 94.31 479 ASP A O 1
ATOM 3470 N N . GLY A 1 480 ? 29.760 4.653 -9.117 1.00 94.81 480 GLY A N 1
ATOM 3471 C CA . GLY A 1 480 ? 30.814 4.745 -8.099 1.00 94.81 480 GLY A CA 1
ATOM 3472 C C . GLY A 1 480 ? 30.387 5.401 -6.782 1.00 94.81 480 GLY A C 1
ATOM 3473 O O . GLY A 1 480 ? 31.243 5.664 -5.941 1.00 94.81 480 GLY A O 1
ATOM 3474 N N . LEU A 1 481 ? 29.093 5.677 -6.608 1.00 95.75 481 LEU A N 1
ATOM 3475 C CA . LEU A 1 481 ? 28.495 6.138 -5.359 1.00 95.75 481 LEU A CA 1
ATOM 3476 C C . LEU A 1 481 ? 27.750 4.979 -4.687 1.00 95.75 481 LEU A C 1
ATOM 3478 O O . LEU A 1 481 ? 26.766 4.491 -5.242 1.00 95.75 481 LEU A O 1
ATOM 3482 N N . ASP A 1 482 ? 28.170 4.574 -3.490 1.00 97.44 482 ASP A N 1
ATOM 3483 C CA . ASP A 1 482 ? 27.397 3.659 -2.644 1.00 97.44 482 ASP A CA 1
ATOM 3484 C C . ASP A 1 482 ? 26.231 4.409 -1.997 1.00 97.44 482 ASP A C 1
ATOM 3486 O O . ASP A 1 482 ? 26.431 5.385 -1.274 1.00 97.44 482 ASP A O 1
ATOM 3490 N N . ILE A 1 483 ? 24.999 4.009 -2.315 1.00 96.38 483 ILE A N 1
ATOM 3491 C CA . ILE A 1 483 ? 23.801 4.763 -1.942 1.00 96.38 483 ILE A CA 1
ATOM 3492 C C . ILE A 1 483 ? 22.563 3.876 -1.837 1.00 96.38 483 ILE A C 1
ATOM 3494 O O . ILE A 1 483 ? 22.356 2.928 -2.594 1.00 96.38 483 ILE A O 1
ATOM 3498 N N . GLY A 1 484 ? 21.684 4.252 -0.915 1.00 94.19 484 GLY A N 1
ATOM 3499 C CA . GLY A 1 484 ? 20.440 3.561 -0.607 1.00 94.19 484 GLY A CA 1
ATOM 3500 C C . GLY A 1 484 ? 20.487 3.028 0.813 1.00 94.19 484 GLY A C 1
ATOM 3501 O O . GLY A 1 484 ? 21.503 3.089 1.490 1.00 94.19 484 GLY A O 1
ATOM 3502 N N . VAL A 1 485 ? 19.362 2.531 1.287 1.00 93.81 485 VAL A N 1
ATOM 3503 C CA . VAL A 1 485 ? 19.228 2.002 2.639 1.00 93.81 485 VAL A CA 1
ATOM 3504 C C . VAL A 1 485 ? 18.789 0.561 2.512 1.00 93.81 485 VAL A C 1
ATOM 3506 O O . VAL A 1 485 ? 17.974 0.244 1.655 1.00 93.81 485 VAL A O 1
ATOM 3509 N N . ASP A 1 486 ? 19.295 -0.309 3.375 1.00 87.62 486 ASP A N 1
ATOM 3510 C CA . ASP A 1 486 ? 18.845 -1.698 3.423 1.00 87.62 486 ASP A CA 1
ATOM 3511 C C . ASP A 1 486 ? 17.977 -1.930 4.664 1.00 87.62 486 ASP A C 1
ATOM 3513 O O . ASP A 1 486 ? 16.894 -1.370 4.859 1.00 87.62 486 ASP A O 1
ATOM 3517 N N . GLN A 1 487 ? 18.480 -2.770 5.558 1.00 90.38 487 GLN A N 1
ATOM 3518 C CA . GLN A 1 487 ? 17.790 -3.306 6.711 1.00 90.38 487 GLN A CA 1
ATOM 3519 C C . GLN A 1 487 ? 17.542 -2.288 7.816 1.00 90.38 487 GLN A C 1
ATOM 3521 O O . GLN A 1 487 ? 16.949 -2.673 8.819 1.00 90.38 487 GLN A O 1
ATOM 3526 N N . TYR A 1 488 ? 17.982 -1.033 7.701 1.00 94.44 488 TYR A N 1
ATOM 3527 C CA . TYR A 1 488 ? 17.886 -0.030 8.770 1.00 94.44 488 TYR A CA 1
ATOM 3528 C C . TYR A 1 488 ? 16.626 0.830 8.718 1.00 94.44 488 TYR A C 1
ATOM 3530 O O . TYR A 1 488 ? 16.315 1.522 9.684 1.00 94.44 488 TYR A O 1
ATOM 3538 N N . TRP A 1 489 ? 15.823 0.706 7.664 1.00 93.38 489 TRP A N 1
ATOM 3539 C CA . TRP A 1 489 ? 14.604 1.496 7.543 1.00 93.38 489 TRP A CA 1
ATOM 3540 C C . TRP A 1 489 ? 13.573 1.205 8.649 1.00 93.38 489 TRP A C 1
ATOM 3542 O O . TRP A 1 489 ? 13.256 0.033 8.903 1.00 93.38 489 TRP A O 1
ATOM 3552 N N . PRO A 1 490 ? 13.018 2.225 9.331 1.00 92.38 490 PRO A N 1
ATOM 3553 C CA . PRO A 1 490 ? 12.044 2.005 10.387 1.00 92.38 490 PRO A CA 1
ATOM 3554 C C . PRO A 1 490 ? 10.703 1.533 9.810 1.00 92.38 490 PRO A C 1
ATOM 3556 O O . PRO A 1 490 ? 10.261 1.961 8.746 1.00 92.38 490 PRO A O 1
ATOM 3559 N N . TYR A 1 491 ? 10.020 0.649 10.536 1.00 90.88 491 TYR A N 1
ATOM 3560 C CA . TYR A 1 491 ? 8.658 0.202 10.232 1.00 90.88 491 TYR A CA 1
ATOM 3561 C C . TYR A 1 491 ? 7.919 -0.123 11.535 1.00 90.88 491 TYR A C 1
ATOM 3563 O O . TYR A 1 491 ? 8.545 -0.435 12.549 1.00 90.88 491 TYR A O 1
ATOM 3571 N N . VAL A 1 492 ? 6.584 -0.064 11.520 1.00 87.69 492 VAL A N 1
ATOM 3572 C CA . VAL A 1 492 ? 5.768 -0.457 12.682 1.00 87.69 492 VAL A CA 1
ATOM 3573 C C . VAL A 1 492 ? 6.016 -1.927 13.009 1.00 87.69 492 VAL A C 1
ATOM 3575 O O . VAL A 1 492 ? 5.907 -2.781 12.138 1.00 87.69 492 VAL A O 1
ATOM 3578 N N . GLY A 1 493 ? 6.326 -2.219 14.266 1.00 89.69 493 GLY A N 1
ATOM 3579 C CA . GLY A 1 493 ? 6.697 -3.546 14.745 1.00 89.69 493 GLY A CA 1
ATOM 3580 C C . GLY A 1 493 ? 8.199 -3.815 14.735 1.00 89.69 493 GLY A C 1
ATOM 3581 O O . GLY A 1 493 ? 8.636 -4.815 15.309 1.00 89.69 493 GLY A O 1
ATOM 3582 N N . ARG A 1 494 ? 9.014 -2.925 14.152 1.00 93.56 494 ARG A N 1
ATOM 3583 C CA . ARG A 1 494 ? 10.472 -3.032 14.226 1.00 93.56 494 ARG A CA 1
ATOM 3584 C C . ARG A 1 494 ? 10.914 -2.943 15.682 1.00 93.56 494 ARG A C 1
ATOM 3586 O O . ARG A 1 494 ? 10.613 -1.969 16.373 1.00 93.56 494 ARG A O 1
ATOM 3593 N N . LYS A 1 495 ? 11.649 -3.963 16.118 1.00 96.62 495 LYS A N 1
ATOM 3594 C CA . LYS A 1 495 ? 12.269 -4.022 17.439 1.00 96.62 495 LYS A CA 1
ATOM 3595 C C . LYS A 1 495 ? 13.672 -3.434 17.357 1.00 96.62 495 LYS A C 1
ATOM 3597 O O . LYS A 1 495 ? 14.459 -3.865 16.516 1.00 96.62 495 LYS A O 1
ATOM 3602 N N . ILE A 1 496 ? 13.974 -2.460 18.204 1.00 96.69 496 ILE A N 1
ATOM 3603 C CA . ILE A 1 496 ? 15.255 -1.744 18.219 1.00 96.69 496 ILE A CA 1
ATOM 3604 C C . ILE A 1 496 ? 15.837 -1.749 19.626 1.00 96.69 496 ILE A C 1
ATOM 3606 O O . ILE A 1 496 ? 15.098 -1.753 20.610 1.00 96.69 496 ILE A O 1
ATOM 3610 N N . ARG A 1 497 ? 17.165 -1.768 19.735 1.00 97.06 497 ARG A N 1
ATOM 3611 C CA . ARG A 1 497 ? 17.864 -1.785 21.022 1.00 97.06 497 ARG A CA 1
ATOM 3612 C C . ARG A 1 497 ? 18.606 -0.474 21.213 1.00 97.06 497 ARG A C 1
ATOM 3614 O O . ARG A 1 497 ? 19.325 -0.023 20.331 1.00 97.06 497 ARG A O 1
ATOM 3621 N N . LYS A 1 498 ? 18.474 0.115 22.396 1.00 96.50 498 LYS A N 1
ATOM 3622 C CA . LYS A 1 498 ? 19.215 1.320 22.778 1.00 96.50 498 LYS A CA 1
ATOM 3623 C C . LYS A 1 498 ? 20.666 0.964 23.122 1.00 96.50 498 LYS A C 1
ATOM 3625 O O . LYS A 1 498 ? 20.922 0.551 24.254 1.00 96.50 498 LYS A O 1
ATOM 3630 N N . THR A 1 499 ? 21.606 1.079 22.185 1.00 89.44 499 THR A N 1
ATOM 3631 C CA . THR A 1 499 ? 23.024 0.690 22.384 1.00 89.44 499 THR A CA 1
ATOM 3632 C C . THR A 1 499 ? 23.999 1.872 22.403 1.00 89.44 499 THR A C 1
ATOM 3634 O O . THR A 1 499 ? 25.033 1.760 23.050 1.00 89.44 499 THR A O 1
ATOM 3637 N N . GLN A 1 500 ? 23.634 3.024 21.825 1.00 86.38 500 GLN A N 1
ATOM 3638 C CA . GLN A 1 500 ? 24.482 4.214 21.636 1.00 86.38 500 GLN A CA 1
ATOM 3639 C C . GLN A 1 500 ? 25.865 3.899 21.046 1.00 86.38 500 GLN A C 1
ATOM 3641 O O . GLN A 1 500 ? 26.838 3.672 21.768 1.00 86.38 500 GLN A O 1
ATOM 3646 N N . ARG A 1 501 ? 25.959 3.970 19.719 1.00 90.75 501 ARG A N 1
ATOM 3647 C CA . ARG A 1 501 ? 27.231 3.912 18.995 1.00 90.75 501 ARG A CA 1
ATOM 3648 C C . ARG A 1 501 ? 27.940 5.273 19.000 1.00 90.75 501 ARG A C 1
ATOM 3650 O O . ARG A 1 501 ? 27.269 6.310 19.021 1.00 90.75 501 ARG A O 1
ATOM 3657 N N . PRO A 1 502 ? 29.284 5.298 19.010 1.00 91.25 502 PRO A N 1
ATOM 3658 C CA . PRO A 1 502 ? 30.030 6.528 18.780 1.00 91.25 502 PRO A CA 1
ATOM 3659 C C . PRO A 1 502 ? 29.804 7.018 17.343 1.00 91.25 502 PRO A C 1
ATOM 3661 O O . PRO A 1 502 ? 29.631 6.217 16.428 1.00 91.25 502 PRO A O 1
ATOM 3664 N N . ARG A 1 503 ? 29.823 8.339 17.148 1.00 92.25 503 ARG A N 1
ATOM 3665 C CA . ARG A 1 503 ? 29.777 8.956 15.816 1.00 92.25 503 ARG A CA 1
ATOM 3666 C C . ARG A 1 503 ? 31.164 8.846 15.168 1.00 92.25 503 ARG A C 1
ATOM 3668 O O . ARG A 1 503 ? 32.140 9.300 15.760 1.00 92.25 503 ARG A O 1
ATOM 3675 N N . GLY A 1 504 ? 31.239 8.235 13.991 1.00 91.69 504 GLY A N 1
ATOM 3676 C CA . GLY A 1 504 ? 32.448 7.986 13.195 1.00 91.69 504 GLY A CA 1
ATOM 3677 C C . GLY A 1 504 ? 32.640 8.936 12.005 1.00 91.69 504 GLY A C 1
ATOM 3678 O O . GLY A 1 504 ? 33.711 8.951 11.407 1.00 91.69 504 GLY A O 1
ATOM 3679 N N . GLY A 1 505 ? 31.647 9.769 11.681 1.00 93.50 505 GLY A N 1
ATOM 3680 C CA . GLY A 1 505 ? 31.728 10.758 10.602 1.00 93.50 505 GLY A CA 1
ATOM 3681 C C . GLY A 1 505 ? 31.255 10.250 9.238 1.00 93.50 505 GLY A C 1
ATOM 3682 O O . GLY A 1 505 ? 31.540 10.912 8.235 1.00 93.50 505 GLY A O 1
ATOM 3683 N N . GLY A 1 506 ? 30.521 9.132 9.200 1.00 94.00 506 GLY A N 1
ATOM 3684 C CA . GLY A 1 506 ? 29.916 8.581 7.984 1.00 94.00 506 GLY A CA 1
ATOM 3685 C C . GLY A 1 506 ? 29.033 9.600 7.270 1.00 94.00 506 GLY A C 1
ATOM 3686 O O . GLY A 1 506 ? 29.211 9.820 6.077 1.00 94.00 506 GLY A O 1
ATOM 3687 N N . GLU A 1 507 ? 28.202 10.338 8.018 1.00 93.31 507 GLU A N 1
ATOM 3688 C CA . GLU A 1 507 ? 27.388 11.459 7.503 1.00 93.31 507 GLU A CA 1
ATOM 3689 C C . GLU A 1 507 ? 28.211 12.450 6.659 1.00 93.31 507 GLU A C 1
ATOM 3691 O O . GLU A 1 507 ? 27.821 12.821 5.555 1.00 93.31 507 GLU A O 1
ATOM 3696 N N . LYS A 1 508 ? 29.385 12.867 7.162 1.00 92.69 508 LYS A N 1
ATOM 3697 C CA . LYS A 1 508 ? 30.251 13.843 6.480 1.00 92.69 508 LYS A CA 1
ATOM 3698 C C . LYS A 1 508 ? 30.898 13.256 5.235 1.00 92.69 508 LYS A C 1
ATOM 3700 O O . LYS A 1 508 ? 31.080 13.980 4.260 1.00 92.69 508 LYS A O 1
ATOM 3705 N N . LYS A 1 509 ? 31.304 11.984 5.285 1.00 94.62 509 LYS A N 1
ATOM 3706 C CA . LYS A 1 509 ? 31.845 11.282 4.117 1.00 94.62 509 LYS A CA 1
ATOM 3707 C C . LYS A 1 509 ? 30.765 11.175 3.042 1.00 94.62 509 LYS A C 1
ATOM 3709 O O . LYS A 1 509 ? 30.982 11.662 1.943 1.00 94.62 509 LYS A O 1
ATOM 3714 N N . PHE A 1 510 ? 29.595 10.655 3.397 1.00 95.06 510 PHE A N 1
ATOM 3715 C CA . PHE A 1 510 ? 28.490 10.452 2.469 1.00 95.06 510 PHE A CA 1
ATOM 3716 C C . PHE A 1 510 ? 27.974 11.767 1.864 1.00 95.06 510 PHE A C 1
ATOM 3718 O O . PHE A 1 510 ? 27.721 11.832 0.667 1.00 95.06 510 PHE A O 1
ATOM 3725 N N . ALA A 1 511 ? 27.907 12.852 2.645 1.00 93.19 511 ALA A N 1
ATOM 3726 C CA . ALA A 1 511 ? 27.581 14.180 2.121 1.00 93.19 511 ALA A CA 1
ATOM 3727 C C . ALA A 1 511 ? 28.584 14.660 1.054 1.00 93.19 511 ALA A C 1
ATOM 3729 O O . ALA A 1 511 ? 28.165 15.146 0.006 1.00 93.19 511 ALA A O 1
ATOM 3730 N N . ARG A 1 512 ? 29.897 14.480 1.284 1.00 93.06 512 ARG A N 1
ATOM 3731 C CA . ARG A 1 512 ? 30.923 14.788 0.268 1.00 93.06 512 ARG A CA 1
ATOM 3732 C C . ARG A 1 512 ? 30.784 13.903 -0.962 1.00 93.06 512 ARG A C 1
ATOM 3734 O O . ARG A 1 512 ? 30.963 14.396 -2.068 1.00 93.06 512 ARG A O 1
ATOM 3741 N N . ASP A 1 513 ? 30.470 12.624 -0.773 1.00 94.62 513 ASP A N 1
ATOM 3742 C CA . ASP A 1 513 ? 30.289 11.687 -1.880 1.00 94.62 513 ASP A CA 1
ATOM 3743 C C . ASP A 1 513 ? 29.082 12.117 -2.743 1.00 94.62 513 ASP A C 1
ATOM 3745 O O . ASP A 1 513 ? 29.195 12.185 -3.966 1.00 94.62 513 ASP A O 1
ATOM 3749 N N . LEU A 1 514 ? 27.961 12.524 -2.134 1.00 93.62 514 LEU A N 1
ATOM 3750 C CA . LEU A 1 514 ? 26.799 13.079 -2.844 1.00 93.62 514 LEU A CA 1
ATOM 3751 C C . LEU A 1 514 ? 27.125 14.375 -3.598 1.00 93.62 514 LEU A C 1
ATOM 3753 O O . LEU A 1 514 ? 26.718 14.535 -4.753 1.00 93.62 514 LEU A O 1
ATOM 3757 N N . GLU A 1 515 ? 27.860 15.289 -2.962 1.00 92.38 515 GLU A N 1
ATOM 3758 C CA . GLU A 1 515 ? 28.295 16.556 -3.559 1.00 92.38 515 GLU A CA 1
ATOM 3759 C C . GLU A 1 515 ? 29.244 16.326 -4.746 1.00 92.38 515 GLU A C 1
ATOM 3761 O O . GLU A 1 515 ? 29.049 16.912 -5.811 1.00 92.38 515 GLU A O 1
ATOM 3766 N N . ALA A 1 516 ? 30.209 15.410 -4.613 1.00 92.81 516 ALA A N 1
ATOM 3767 C CA . ALA A 1 516 ? 31.153 15.055 -5.672 1.00 92.81 516 ALA A CA 1
ATOM 3768 C C . ALA A 1 516 ? 30.464 14.466 -6.917 1.00 92.81 516 ALA A C 1
ATOM 3770 O O . ALA A 1 516 ? 30.934 14.673 -8.035 1.00 92.81 516 ALA A O 1
ATOM 3771 N N . HIS A 1 517 ? 29.329 13.784 -6.736 1.00 93.62 517 HIS A N 1
ATOM 3772 C CA . HIS A 1 517 ? 28.497 13.268 -7.829 1.00 93.62 517 HIS A CA 1
ATOM 3773 C C . HIS A 1 517 ? 27.453 14.288 -8.325 1.00 93.62 517 HIS A C 1
ATOM 3775 O O . HIS A 1 517 ? 26.617 13.960 -9.166 1.00 93.62 517 HIS A O 1
ATOM 3781 N N . GLY A 1 518 ? 27.463 15.523 -7.809 1.00 92.56 518 GLY A N 1
ATOM 3782 C CA . GLY A 1 518 ? 26.518 16.573 -8.194 1.00 92.56 518 GLY A CA 1
ATOM 3783 C C . GLY A 1 518 ? 25.062 16.209 -7.900 1.00 92.56 518 GLY A C 1
ATOM 3784 O O . GLY A 1 518 ? 24.167 16.625 -8.637 1.00 92.56 518 GLY A O 1
ATOM 3785 N N . CYS A 1 519 ? 24.818 15.391 -6.875 1.00 92.19 519 CYS A N 1
ATOM 3786 C CA . CYS A 1 519 ? 23.492 14.873 -6.581 1.00 92.19 519 CYS A CA 1
ATOM 3787 C C . CYS A 1 519 ? 22.527 15.993 -6.147 1.00 92.19 519 CYS A C 1
ATOM 3789 O O . CYS A 1 519 ? 22.887 16.929 -5.433 1.00 92.19 519 CYS A O 1
ATOM 3791 N N . GLU A 1 520 ? 21.259 15.850 -6.520 1.00 90.38 520 GLU A N 1
ATOM 3792 C CA . GLU A 1 520 ? 20.178 16.778 -6.193 1.00 90.38 520 GLU A CA 1
ATOM 3793 C C . GLU A 1 520 ? 18.990 16.032 -5.577 1.00 90.38 520 GLU A C 1
ATOM 3795 O O . GLU A 1 520 ? 18.612 14.942 -6.025 1.00 90.38 520 GLU A O 1
ATOM 3800 N N . VAL A 1 521 ? 18.344 16.654 -4.588 1.00 86.12 521 VAL A N 1
ATOM 3801 C CA . VAL A 1 521 ? 17.149 16.117 -3.919 1.00 86.12 521 VAL A CA 1
ATOM 3802 C C . VAL A 1 521 ? 15.995 17.100 -3.973 1.00 86.12 521 VAL A C 1
ATOM 3804 O O . VAL A 1 521 ? 16.173 18.312 -3.876 1.00 86.12 521 VAL A O 1
ATOM 3807 N N . VAL A 1 522 ? 14.786 16.555 -4.104 1.00 81.62 522 VAL A N 1
ATOM 3808 C CA . VAL A 1 522 ? 13.537 17.284 -3.882 1.00 81.62 522 VAL A CA 1
ATOM 3809 C C . VAL A 1 522 ? 12.944 16.802 -2.564 1.00 81.62 522 VAL A C 1
ATOM 3811 O O . VAL A 1 522 ? 12.454 15.675 -2.474 1.00 81.62 522 VAL A O 1
ATOM 3814 N N . PHE A 1 523 ? 12.999 17.649 -1.538 1.00 79.81 523 PHE A N 1
ATOM 3815 C CA . PHE A 1 523 ? 12.400 17.334 -0.244 1.00 79.81 523 PHE A CA 1
ATOM 3816 C C . PHE A 1 523 ? 10.871 17.459 -0.315 1.00 79.81 523 PHE A C 1
ATOM 3818 O O . PHE A 1 523 ? 10.381 18.492 -0.785 1.00 79.81 523 PHE A O 1
ATOM 3825 N N . PRO A 1 524 ? 10.104 16.468 0.179 1.00 74.38 524 PRO A N 1
ATOM 3826 C CA . PRO A 1 524 ? 8.639 16.507 0.163 1.00 74.38 524 PRO A CA 1
ATOM 3827 C C . PRO A 1 524 ? 8.047 17.722 0.889 1.00 74.38 524 PRO A C 1
ATOM 3829 O O . PRO A 1 524 ? 7.033 18.263 0.461 1.00 74.38 524 PRO A O 1
ATOM 3832 N N . THR A 1 525 ? 8.698 18.172 1.964 1.00 70.50 525 THR A N 1
ATOM 3833 C CA . THR A 1 525 ? 8.238 19.274 2.822 1.00 70.50 525 THR A CA 1
ATOM 3834 C C . THR A 1 525 ? 8.348 20.647 2.162 1.00 70.50 525 THR A C 1
ATOM 3836 O O . THR A 1 525 ? 7.509 21.510 2.408 1.00 70.50 525 THR A O 1
ATOM 3839 N N . VAL A 1 526 ? 9.359 20.857 1.313 1.00 71.25 526 VAL A N 1
ATOM 3840 C CA . VAL A 1 526 ? 9.655 22.167 0.703 1.00 71.25 526 VAL A CA 1
ATOM 3841 C C . VAL A 1 526 ? 9.312 22.198 -0.792 1.00 71.25 526 VAL A C 1
ATOM 3843 O O . VAL A 1 526 ? 9.145 23.275 -1.363 1.00 71.25 526 VAL A O 1
ATOM 3846 N N . GLY A 1 527 ? 9.233 21.038 -1.454 1.00 72.06 527 GLY A N 1
ATOM 3847 C CA . GLY A 1 527 ? 8.941 20.914 -2.889 1.00 72.06 527 GLY A CA 1
ATOM 3848 C C . GLY A 1 527 ? 10.001 21.529 -3.812 1.00 72.06 527 GLY A C 1
ATOM 3849 O O . GLY A 1 527 ? 9.792 21.617 -5.020 1.00 72.06 527 GLY A O 1
ATOM 3850 N N . LYS A 1 528 ? 11.138 21.976 -3.266 1.00 71.19 528 LYS A N 1
ATOM 3851 C CA . LYS A 1 528 ? 12.225 22.615 -4.013 1.00 71.19 528 LYS A CA 1
ATOM 3852 C C . LYS A 1 528 ? 13.396 21.658 -4.166 1.00 71.19 528 LYS A C 1
ATOM 3854 O O . LYS A 1 528 ? 13.770 20.971 -3.216 1.00 71.19 528 LYS A O 1
ATOM 3859 N N . ARG A 1 529 ? 13.987 21.667 -5.361 1.00 75.00 529 ARG A N 1
ATOM 3860 C CA . ARG A 1 529 ? 15.252 20.991 -5.640 1.00 75.00 529 ARG A CA 1
ATOM 3861 C C . ARG A 1 529 ? 16.375 21.733 -4.921 1.00 75.00 529 ARG A C 1
ATOM 3863 O O . ARG A 1 529 ? 16.455 22.957 -5.031 1.00 75.00 529 ARG A O 1
ATOM 3870 N N . ARG A 1 530 ? 17.200 21.015 -4.166 1.00 73.56 530 ARG A N 1
ATOM 3871 C CA . ARG A 1 530 ? 18.362 21.567 -3.463 1.00 73.56 530 ARG A CA 1
ATOM 3872 C C . ARG A 1 530 ? 19.582 20.686 -3.705 1.00 73.56 530 ARG A C 1
ATOM 3874 O O . ARG A 1 530 ? 19.451 19.466 -3.817 1.00 73.56 530 ARG A O 1
ATOM 3881 N N . GLN A 1 531 ? 20.740 21.334 -3.793 1.00 72.06 531 GLN A N 1
ATOM 3882 C CA . GLN A 1 531 ? 22.026 20.679 -3.579 1.00 72.06 531 GLN A CA 1
ATOM 3883 C C . GLN A 1 531 ? 22.198 20.432 -2.081 1.00 72.06 531 GLN A C 1
ATOM 3885 O O . GLN A 1 531 ? 21.649 21.173 -1.263 1.00 72.06 531 GLN A O 1
ATOM 3890 N N . PHE A 1 532 ? 22.906 19.363 -1.744 1.00 67.88 532 PHE A N 1
ATOM 3891 C CA . PHE A 1 532 ? 23.115 18.956 -0.363 1.00 67.88 532 PHE A CA 1
ATOM 3892 C C . PHE A 1 532 ? 23.997 19.948 0.385 1.00 67.88 532 PHE A C 1
ATOM 3894 O O . PHE A 1 532 ? 25.024 20.379 -0.132 1.00 67.88 532 PHE A O 1
ATOM 3901 N N . ASP A 1 533 ? 23.635 20.234 1.631 1.00 65.88 533 ASP A N 1
ATOM 3902 C CA . ASP A 1 533 ? 24.607 20.635 2.636 1.00 65.88 533 ASP A CA 1
ATOM 3903 C C . ASP A 1 533 ? 24.820 19.485 3.637 1.00 65.88 533 ASP A C 1
ATOM 3905 O O . ASP A 1 533 ? 24.031 18.539 3.719 1.00 65.88 533 ASP A O 1
ATOM 3909 N N . PHE A 1 534 ? 25.908 19.546 4.410 1.00 57.25 534 PHE A N 1
ATOM 3910 C CA . PHE A 1 534 ? 26.243 18.528 5.417 1.00 57.25 534 PHE A CA 1
ATOM 3911 C C . PHE A 1 534 ? 25.143 18.286 6.460 1.00 57.25 534 PHE A C 1
ATOM 3913 O O . PHE A 1 534 ? 25.230 17.322 7.217 1.00 57.25 534 PHE A O 1
ATOM 3920 N N . THR A 1 535 ? 24.160 19.178 6.576 1.00 59.22 535 THR A N 1
ATOM 3921 C CA . THR A 1 535 ? 23.149 19.151 7.635 1.00 59.22 535 THR A CA 1
ATOM 3922 C C . THR A 1 535 ? 21.840 18.490 7.226 1.00 59.22 535 THR A C 1
ATOM 3924 O O . THR A 1 535 ? 20.974 18.302 8.081 1.00 59.22 535 THR A O 1
ATOM 3927 N N . ASP A 1 536 ? 21.761 18.059 5.967 1.00 72.62 536 ASP A N 1
ATOM 3928 C CA . ASP A 1 536 ? 20.620 17.361 5.379 1.00 72.62 536 ASP A CA 1
ATOM 3929 C C . ASP A 1 536 ? 20.837 15.840 5.229 1.00 72.62 536 ASP A C 1
ATOM 3931 O O . ASP A 1 536 ? 20.006 15.163 4.626 1.00 72.62 536 ASP A O 1
ATOM 3935 N N . ILE A 1 537 ? 21.935 15.284 5.759 1.00 91.00 537 ILE A N 1
ATOM 3936 C CA . ILE A 1 537 ? 22.228 13.839 5.776 1.00 91.00 537 ILE A CA 1
ATOM 3937 C C . ILE A 1 537 ? 22.095 13.302 7.195 1.00 91.00 537 ILE A C 1
ATOM 3939 O O . ILE A 1 537 ? 22.647 13.880 8.131 1.00 91.00 537 ILE A O 1
ATOM 3943 N N . ASP A 1 538 ? 21.380 12.190 7.353 1.00 89.69 538 ASP A N 1
ATOM 3944 C CA . ASP A 1 538 ? 21.045 11.668 8.670 1.00 89.69 538 ASP A CA 1
ATOM 3945 C C . ASP A 1 538 ? 20.946 10.141 8.704 1.00 89.69 538 ASP A C 1
ATOM 3947 O O . ASP A 1 538 ? 20.659 9.488 7.694 1.00 89.69 538 ASP A O 1
ATOM 3951 N N . HIS A 1 539 ? 21.143 9.576 9.895 1.00 95.44 539 HIS A N 1
ATOM 3952 C CA . HIS A 1 539 ? 20.908 8.161 10.153 1.00 95.44 539 HIS A CA 1
ATOM 3953 C C . HIS A 1 539 ? 19.411 7.853 10.148 1.00 95.44 539 HIS A C 1
ATOM 3955 O O . HIS A 1 539 ? 18.641 8.319 11.000 1.00 95.44 539 HIS A O 1
ATOM 3961 N N . VAL A 1 540 ? 19.003 6.982 9.229 1.00 95.00 540 VAL A N 1
ATOM 3962 C CA . VAL A 1 540 ? 17.634 6.467 9.143 1.00 95.00 540 VAL A CA 1
ATOM 3963 C C . VAL A 1 540 ? 17.251 5.741 10.432 1.00 95.00 540 VAL A C 1
ATOM 3965 O O . VAL A 1 540 ? 16.192 6.005 11.008 1.00 95.00 540 VAL A O 1
ATOM 3968 N N . LEU A 1 541 ? 18.139 4.878 10.928 1.00 94.88 541 LEU A N 1
ATOM 3969 C CA . LEU A 1 541 ? 18.127 4.386 12.298 1.00 94.88 541 LEU A CA 1
ATOM 3970 C C . LEU A 1 541 ? 19.234 5.087 13.081 1.00 94.88 541 LEU A C 1
ATOM 3972 O O . LEU A 1 541 ? 20.410 4.821 12.864 1.00 94.88 541 LEU A O 1
ATOM 3976 N N . ASP A 1 542 ? 18.852 5.971 13.998 1.00 92.50 542 ASP A N 1
ATOM 3977 C CA . ASP A 1 542 ? 19.792 6.784 14.777 1.00 92.50 542 ASP A CA 1
ATOM 3978 C C . ASP A 1 542 ? 20.895 5.948 15.462 1.00 92.50 542 ASP A C 1
ATOM 3980 O O . ASP A 1 542 ? 20.651 4.811 15.882 1.00 92.50 542 ASP A O 1
ATOM 3984 N N . LEU A 1 543 ? 22.085 6.524 15.674 1.00 92.81 543 LEU A N 1
ATOM 3985 C CA . LEU A 1 543 ? 23.212 5.846 16.352 1.00 92.81 543 LEU A CA 1
ATOM 3986 C C . LEU A 1 543 ? 22.852 5.395 17.774 1.00 92.81 543 LEU A C 1
ATOM 3988 O O . LEU A 1 543 ? 23.431 4.457 18.332 1.00 92.81 543 LEU A O 1
ATOM 3992 N N . PHE A 1 544 ? 21.865 6.057 18.375 1.00 92.81 544 PHE A N 1
ATOM 3993 C CA . PHE A 1 544 ? 21.288 5.680 19.659 1.00 92.81 544 PHE A CA 1
ATOM 3994 C C . PHE A 1 544 ? 20.610 4.298 19.645 1.00 92.81 544 PHE A C 1
ATOM 3996 O O . PHE A 1 544 ? 20.529 3.644 20.689 1.00 92.81 544 PHE A O 1
ATOM 4003 N N . TRP A 1 545 ? 20.177 3.847 18.467 1.00 93.88 545 TRP A N 1
ATOM 4004 C CA . TRP A 1 545 ? 19.382 2.646 18.204 1.00 93.88 545 TRP A CA 1
ATOM 4005 C C . TRP A 1 545 ? 20.145 1.544 17.461 1.00 93.88 545 TRP A C 1
ATOM 4007 O O . TRP A 1 545 ? 19.527 0.688 16.830 1.00 93.88 545 TRP A O 1
ATOM 4017 N N . ASP A 1 546 ? 21.474 1.559 17.552 1.00 93.25 546 ASP A N 1
ATOM 4018 C CA . ASP A 1 546 ? 22.378 0.589 16.923 1.00 93.25 546 ASP A CA 1
ATOM 4019 C C . ASP A 1 546 ? 22.497 0.671 15.393 1.00 93.25 546 ASP A C 1
ATOM 4021 O O . ASP A 1 546 ? 23.046 -0.240 14.772 1.00 93.25 546 ASP A O 1
ATOM 4025 N N . GLY A 1 547 ? 22.021 1.750 14.767 1.00 94.50 547 GLY A N 1
ATOM 4026 C CA . GLY A 1 547 ? 22.293 1.984 13.350 1.00 94.50 547 GLY A CA 1
ATOM 4027 C C . GLY A 1 547 ? 23.787 2.235 13.103 1.00 94.50 547 GLY A C 1
ATOM 4028 O O . GLY A 1 547 ? 24.428 2.893 13.928 1.00 94.50 547 GLY A O 1
ATOM 4029 N N . PRO A 1 548 ? 24.385 1.697 12.026 1.00 95.25 548 PRO A N 1
ATOM 4030 C CA . PRO A 1 548 ? 25.767 1.995 11.672 1.00 95.25 548 PRO A CA 1
ATOM 4031 C C . PRO A 1 548 ? 25.922 3.444 11.188 1.00 95.25 548 PRO A C 1
ATOM 4033 O O . PRO A 1 548 ? 24.954 4.076 10.765 1.00 95.25 548 PRO A O 1
ATOM 4036 N N . ASP A 1 549 ? 27.147 3.967 11.272 1.00 95.75 549 ASP A N 1
ATOM 4037 C CA . ASP A 1 549 ? 27.508 5.295 10.762 1.00 95.75 549 ASP A CA 1
ATOM 4038 C C . ASP A 1 549 ? 28.182 5.178 9.387 1.00 95.75 549 ASP A C 1
ATOM 4040 O O . ASP A 1 549 ? 29.360 5.500 9.236 1.00 95.75 549 ASP A O 1
ATOM 4044 N N . ASP A 1 550 ? 27.445 4.648 8.412 1.00 96.00 550 ASP A N 1
ATOM 4045 C CA . ASP A 1 550 ? 27.884 4.435 7.030 1.00 96.00 550 ASP A CA 1
ATOM 4046 C C . ASP A 1 550 ? 26.713 4.587 6.041 1.00 96.00 550 ASP A C 1
ATOM 4048 O O . ASP A 1 550 ? 25.548 4.689 6.440 1.00 96.00 550 ASP A O 1
ATOM 4052 N N . GLU A 1 551 ? 27.024 4.618 4.746 1.00 95.50 551 GLU A N 1
ATOM 4053 C CA . GLU A 1 551 ? 26.076 4.791 3.638 1.00 95.50 551 GLU A CA 1
ATOM 4054 C C . GLU A 1 551 ? 24.862 3.845 3.668 1.00 95.50 551 GLU A C 1
ATOM 4056 O O . GLU A 1 551 ? 23.793 4.231 3.202 1.00 95.50 551 GLU A O 1
ATOM 4061 N N . THR A 1 552 ? 24.954 2.666 4.295 1.00 96.31 552 THR A N 1
ATOM 4062 C CA . THR A 1 552 ? 23.845 1.693 4.348 1.00 96.31 552 THR A CA 1
ATOM 4063 C C . THR A 1 552 ? 22.688 2.130 5.254 1.00 96.31 552 THR A C 1
ATOM 4065 O O . THR A 1 552 ? 21.588 1.565 5.192 1.00 96.31 552 THR A O 1
ATOM 4068 N N . ASN A 1 553 ? 22.928 3.123 6.116 1.00 96.94 553 ASN A N 1
ATOM 4069 C CA . ASN A 1 553 ? 21.979 3.678 7.081 1.00 96.94 553 ASN A CA 1
ATOM 4070 C C . ASN A 1 553 ? 21.821 5.201 6.946 1.00 96.94 553 ASN A C 1
ATOM 4072 O O . ASN A 1 553 ? 21.153 5.825 7.772 1.00 96.94 553 ASN A O 1
ATOM 4076 N N . LEU A 1 554 ? 22.411 5.815 5.923 1.00 96.25 554 LEU A N 1
ATOM 4077 C CA . LEU A 1 554 ? 22.326 7.253 5.701 1.00 96.25 554 LEU A CA 1
ATOM 4078 C C . LEU A 1 554 ? 21.351 7.559 4.569 1.00 96.25 554 LEU A C 1
ATOM 4080 O O . LEU A 1 554 ? 21.412 6.984 3.484 1.00 96.25 554 LEU A O 1
ATOM 4084 N N . TRP A 1 555 ? 20.441 8.496 4.813 1.00 96.25 555 TRP A N 1
ATOM 4085 C CA . TRP A 1 555 ? 19.563 9.016 3.770 1.00 96.25 555 TRP A CA 1
ATOM 4086 C C . TRP A 1 555 ? 19.284 10.498 4.004 1.00 96.25 555 TRP A C 1
ATOM 4088 O O . TRP A 1 555 ? 19.284 10.942 5.156 1.00 96.25 555 TRP A O 1
ATOM 4098 N N . PRO A 1 556 ? 19.024 11.283 2.947 1.00 94.44 556 PRO A N 1
ATOM 4099 C CA . PRO A 1 556 ? 18.721 12.688 3.132 1.00 94.44 556 PRO A CA 1
ATOM 4100 C C . PRO A 1 556 ? 17.444 12.917 3.940 1.00 94.44 556 PRO A C 1
ATOM 4102 O O . PRO A 1 556 ? 16.408 12.304 3.671 1.00 94.44 556 PRO A O 1
ATOM 4105 N N . LEU A 1 557 ? 17.494 13.844 4.888 1.00 91.94 557 LEU A N 1
ATOM 4106 C CA . LEU A 1 557 ? 16.355 14.307 5.670 1.00 91.94 557 LEU A CA 1
ATOM 4107 C C . LEU A 1 557 ? 16.556 15.785 5.994 1.00 91.94 557 LEU A C 1
ATOM 4109 O O . LEU A 1 557 ? 17.635 16.189 6.407 1.00 91.94 557 LEU A O 1
ATOM 4113 N N . GLU A 1 558 ? 15.506 16.589 5.836 1.00 88.56 558 GLU A N 1
ATOM 4114 C CA . GLU A 1 558 ? 15.578 18.025 6.107 1.00 88.56 558 GLU A CA 1
ATOM 4115 C C . GLU A 1 558 ? 16.058 18.298 7.542 1.00 88.56 558 GLU A C 1
ATOM 4117 O O . GLU A 1 558 ? 15.458 17.812 8.510 1.00 88.56 558 GLU A O 1
ATOM 4122 N N . ARG A 1 559 ? 17.096 19.129 7.690 1.00 87.06 559 ARG A N 1
ATOM 4123 C CA . ARG A 1 559 ? 17.739 19.425 8.980 1.00 87.06 559 ARG A CA 1
ATOM 4124 C C . ARG A 1 559 ? 16.770 19.748 10.118 1.00 87.06 559 ARG A C 1
ATOM 4126 O O . ARG A 1 559 ? 16.888 19.187 11.206 1.00 87.06 559 ARG A O 1
ATOM 4133 N N . ALA A 1 560 ? 15.843 20.682 9.896 1.00 86.69 560 ALA A N 1
ATOM 4134 C CA . ALA A 1 560 ? 14.915 21.139 10.934 1.00 86.69 560 ALA A CA 1
ATOM 4135 C C . ALA A 1 560 ? 14.024 19.988 11.422 1.00 86.69 560 ALA A C 1
ATOM 4137 O O . ALA A 1 560 ? 13.862 19.777 12.624 1.00 86.69 560 ALA A O 1
ATOM 4138 N N . THR A 1 561 ? 13.524 19.198 10.474 1.00 88.94 561 THR A N 1
ATOM 4139 C CA . THR A 1 561 ? 12.742 17.990 10.726 1.00 88.94 561 THR A CA 1
ATOM 4140 C C . THR A 1 561 ? 13.553 16.966 11.515 1.00 88.94 561 THR A C 1
ATOM 4142 O O . THR A 1 561 ? 13.070 16.453 12.525 1.00 88.94 561 THR A O 1
ATOM 4145 N N . ASN A 1 562 ? 14.802 16.712 11.118 1.00 89.31 562 ASN A N 1
ATOM 4146 C CA . ASN A 1 562 ? 15.673 15.774 11.819 1.00 89.31 562 ASN A CA 1
ATOM 4147 C C . ASN A 1 562 ? 15.949 16.204 13.273 1.00 89.31 562 ASN A C 1
ATOM 4149 O O . ASN A 1 562 ? 15.786 15.418 14.207 1.00 89.31 562 ASN A O 1
ATOM 4153 N N . GLN A 1 563 ? 16.311 17.471 13.487 1.00 89.75 563 GLN A N 1
ATOM 4154 C CA . GLN A 1 563 ? 16.602 18.003 14.823 1.00 89.75 563 GLN A CA 1
ATOM 4155 C C . GLN A 1 563 ? 15.388 17.911 15.757 1.00 89.75 563 GLN A C 1
ATOM 4157 O O . GLN A 1 563 ? 15.521 17.492 16.913 1.00 89.75 563 GLN A O 1
ATOM 4162 N N . LEU A 1 564 ? 14.199 18.252 15.252 1.00 91.38 564 LEU A N 1
ATOM 4163 C CA . LEU A 1 564 ? 12.952 18.112 16.002 1.00 91.38 564 LEU A CA 1
ATOM 4164 C C . LEU A 1 564 ? 12.662 16.641 16.316 1.00 91.38 564 LEU A C 1
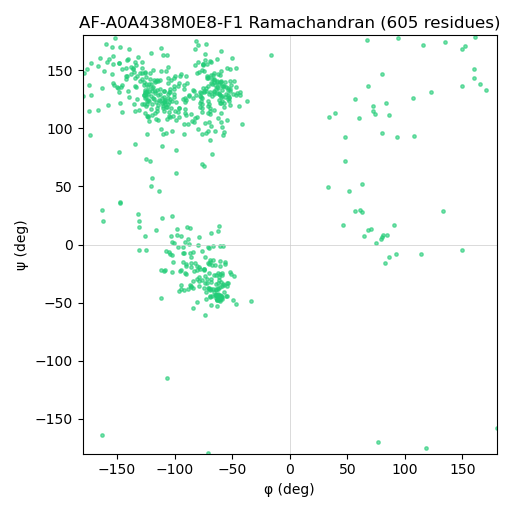ATOM 4166 O O . LEU A 1 564 ? 12.381 16.309 17.468 1.00 91.38 564 LEU A O 1
ATOM 4170 N N . ALA A 1 565 ? 12.796 15.752 15.332 1.00 92.25 565 ALA A N 1
ATOM 4171 C CA . ALA A 1 565 ? 12.564 14.324 15.505 1.00 92.25 565 ALA A CA 1
ATOM 4172 C C . ALA A 1 565 ? 13.497 13.688 16.540 1.00 92.25 565 ALA A C 1
ATOM 4174 O O . ALA A 1 565 ? 13.035 12.927 17.392 1.00 92.25 565 ALA A O 1
ATOM 4175 N N . GLY A 1 566 ? 14.791 14.019 16.513 1.00 90.75 566 GLY A N 1
ATOM 4176 C CA . GLY A 1 566 ? 15.762 13.554 17.505 1.00 90.75 566 GLY A CA 1
ATOM 4177 C C . GLY A 1 566 ? 15.370 13.974 18.924 1.00 90.75 566 GLY A C 1
ATOM 4178 O O . GLY A 1 566 ? 15.319 13.142 19.832 1.00 90.75 566 GLY A O 1
ATOM 4179 N N . SER A 1 567 ? 14.996 15.244 19.105 1.00 93.00 567 SER A N 1
ATOM 4180 C CA . SER A 1 567 ? 14.534 15.766 20.398 1.00 93.00 567 SER A CA 1
ATOM 4181 C C . SER A 1 567 ? 13.238 15.095 20.873 1.00 93.00 567 SER A C 1
ATOM 4183 O O . SER A 1 567 ? 13.157 14.622 22.011 1.00 93.00 567 SER A O 1
ATOM 4185 N N . ARG A 1 568 ? 12.230 14.972 19.998 1.00 95.25 568 ARG A N 1
ATOM 4186 C CA . ARG A 1 568 ? 10.945 14.315 20.303 1.00 95.25 568 ARG A CA 1
ATOM 4187 C C . ARG A 1 568 ? 11.123 12.840 20.644 1.00 95.25 568 ARG A C 1
ATOM 4189 O O . ARG A 1 568 ? 10.560 12.367 21.629 1.00 95.25 568 ARG A O 1
ATOM 4196 N N . ASN A 1 569 ? 11.967 12.129 19.896 1.00 94.44 569 ASN A N 1
ATOM 4197 C CA . ASN A 1 569 ? 12.273 10.729 20.169 1.00 94.44 569 ASN A CA 1
ATOM 4198 C C . ASN A 1 569 ? 12.828 10.535 21.584 1.00 94.44 569 ASN A C 1
ATOM 4200 O O . ASN A 1 569 ? 12.440 9.575 22.242 1.00 94.44 569 ASN A O 1
ATOM 4204 N N . LEU A 1 570 ? 13.696 11.432 22.060 1.00 93.94 570 LEU A N 1
ATOM 4205 C CA . LEU A 1 570 ? 14.307 11.342 23.390 1.00 93.94 570 LEU A CA 1
ATOM 4206 C C . LEU A 1 570 ? 13.396 11.839 24.522 1.00 93.94 570 LEU A C 1
ATOM 4208 O O . LEU A 1 570 ? 13.515 11.357 25.649 1.00 93.94 570 LEU A O 1
ATOM 4212 N N . THR A 1 571 ? 12.509 12.794 24.248 1.00 96.75 571 THR A N 1
ATOM 4213 C CA . THR A 1 571 ? 11.656 13.430 25.268 1.00 96.75 571 THR A CA 1
ATOM 4214 C C . THR A 1 571 ? 10.292 12.768 25.438 1.00 96.75 571 THR A C 1
ATOM 4216 O O . THR A 1 571 ? 9.655 12.996 26.463 1.00 96.75 571 THR A O 1
ATOM 4219 N N . GLN A 1 572 ? 9.854 11.921 24.497 1.00 97.25 572 GLN A N 1
ATOM 4220 C CA . GLN A 1 572 ? 8.597 11.180 24.632 1.00 97.25 572 GLN A CA 1
ATOM 4221 C C . GLN A 1 572 ? 8.571 10.337 25.913 1.00 97.25 572 GLN A C 1
ATOM 4223 O O . GLN A 1 572 ? 9.563 9.694 26.268 1.00 97.25 572 GLN A O 1
ATOM 4228 N N . GLU A 1 573 ? 7.424 10.302 26.585 1.00 97.75 573 GLU A N 1
ATOM 4229 C CA . GLU A 1 573 ? 7.227 9.427 27.734 1.00 97.75 573 GLU A CA 1
ATOM 4230 C C . GLU A 1 573 ? 6.876 8.012 27.279 1.00 97.75 573 GLU A C 1
ATOM 4232 O O . GLU A 1 573 ? 5.946 7.798 26.502 1.00 97.75 573 GLU A O 1
ATOM 4237 N N . VAL A 1 574 ? 7.601 7.028 27.805 1.00 96.69 574 VAL A N 1
ATOM 4238 C CA . VAL A 1 574 ? 7.274 5.610 27.653 1.00 96.69 574 VAL A CA 1
ATOM 4239 C C . VAL A 1 574 ? 6.941 5.006 29.009 1.00 96.69 574 VAL A C 1
ATOM 4241 O O . VAL A 1 574 ? 7.572 5.321 30.018 1.00 96.69 574 VAL A O 1
ATOM 4244 N N . VAL A 1 575 ? 5.945 4.123 29.039 1.00 96.06 575 VAL A N 1
ATOM 4245 C CA . VAL A 1 575 ? 5.529 3.410 30.251 1.00 96.06 575 VAL A CA 1
ATOM 4246 C C . VAL A 1 575 ? 6.209 2.047 30.276 1.00 96.06 575 VAL A C 1
ATOM 4248 O O . VAL A 1 575 ? 6.000 1.227 29.382 1.00 96.06 575 VAL A O 1
ATOM 4251 N N . TRP A 1 576 ? 7.044 1.806 31.285 1.00 97.44 576 TRP A N 1
ATOM 4252 C CA . TRP A 1 576 ? 7.850 0.585 31.388 1.00 97.44 576 TRP A CA 1
ATOM 4253 C C . TRP A 1 576 ? 8.193 0.252 32.845 1.00 97.44 576 TRP A C 1
ATOM 4255 O O . TRP A 1 576 ? 8.124 1.116 33.723 1.00 97.44 576 TRP A O 1
ATOM 4265 N N . ALA A 1 577 ? 8.594 -0.992 33.115 1.00 97.44 577 ALA A N 1
ATOM 4266 C CA . ALA A 1 577 ? 9.063 -1.438 34.429 1.00 97.44 577 ALA A CA 1
ATOM 4267 C C . ALA A 1 577 ? 10.554 -1.800 34.418 1.00 97.44 577 ALA A C 1
ATOM 4269 O O . ALA A 1 577 ? 11.064 -2.431 33.495 1.00 97.44 577 ALA A O 1
ATOM 4270 N N . LEU A 1 578 ? 11.267 -1.465 35.499 1.00 96.81 578 LEU A N 1
ATOM 4271 C CA . LEU A 1 578 ? 12.712 -1.717 35.607 1.00 96.81 578 LEU A CA 1
ATOM 4272 C C . LEU A 1 578 ? 13.071 -3.212 35.505 1.00 96.81 578 LEU A C 1
ATOM 4274 O O . LEU A 1 578 ? 14.100 -3.575 34.920 1.00 96.81 578 LEU A O 1
ATOM 4278 N N . ARG A 1 579 ? 12.209 -4.058 36.076 1.00 96.38 579 ARG A N 1
ATOM 4279 C CA . ARG A 1 579 ? 12.312 -5.520 36.149 1.00 96.38 579 ARG A CA 1
ATOM 4280 C C . ARG A 1 579 ? 10.933 -6.152 35.964 1.00 96.38 579 ARG A C 1
ATOM 4282 O O . ARG A 1 579 ? 9.920 -5.502 36.221 1.00 96.38 579 ARG A O 1
ATOM 4289 N N . LYS A 1 580 ? 10.901 -7.427 35.576 1.00 94.25 580 LYS A N 1
ATOM 4290 C CA . LYS A 1 580 ? 9.659 -8.194 35.401 1.00 94.25 580 LYS A CA 1
ATOM 4291 C C . LYS A 1 580 ? 8.872 -8.232 36.716 1.00 94.25 580 LYS A C 1
ATOM 4293 O O . LYS A 1 580 ? 9.457 -8.454 37.773 1.00 94.25 580 LYS A O 1
ATOM 4298 N N . GLY A 1 581 ? 7.568 -7.965 36.650 1.00 91.56 581 GLY A N 1
ATOM 4299 C CA . GLY A 1 581 ? 6.701 -7.850 37.832 1.00 91.56 581 GLY A CA 1
ATOM 4300 C C . GLY A 1 581 ? 6.867 -6.552 38.637 1.00 91.56 581 GLY A C 1
ATOM 4301 O O . GLY A 1 581 ? 6.196 -6.381 39.649 1.00 91.56 581 GLY A O 1
ATOM 4302 N N . GLY A 1 582 ? 7.743 -5.631 38.216 1.00 93.19 582 GLY A N 1
ATOM 4303 C CA . GLY A 1 582 ? 7.855 -4.304 38.820 1.00 93.19 582 GLY A CA 1
ATOM 4304 C C . GLY A 1 582 ? 6.694 -3.378 38.447 1.00 93.19 582 GLY A C 1
ATOM 4305 O O . GLY A 1 582 ? 5.975 -3.617 37.475 1.00 93.19 582 GLY A O 1
ATOM 4306 N N . GLN A 1 583 ? 6.545 -2.290 39.207 1.00 95.44 583 GLN A N 1
ATOM 4307 C CA . GLN A 1 583 ? 5.605 -1.216 38.891 1.00 95.44 583 GLN A CA 1
ATOM 4308 C C . GLN A 1 583 ? 6.062 -0.484 37.623 1.00 95.44 583 GLN A C 1
ATOM 4310 O O . GLN A 1 583 ? 7.221 -0.064 37.531 1.00 95.44 583 GLN A O 1
ATOM 4315 N N . ALA A 1 584 ? 5.161 -0.342 36.649 1.00 95.62 584 ALA A N 1
ATOM 4316 C CA . ALA A 1 584 ? 5.428 0.489 35.487 1.00 95.62 584 ALA A CA 1
ATOM 4317 C C . ALA A 1 584 ? 5.405 1.970 35.867 1.00 95.62 584 ALA A C 1
ATOM 4319 O O . ALA A 1 584 ? 4.595 2.407 36.686 1.00 95.62 584 ALA A O 1
ATOM 4320 N N . ARG A 1 585 ? 6.295 2.741 35.251 1.00 95.69 585 ARG A N 1
ATOM 4321 C CA . ARG A 1 585 ? 6.383 4.189 35.419 1.00 95.69 585 ARG A CA 1
ATOM 4322 C C . ARG A 1 585 ? 6.529 4.867 34.058 1.00 95.69 585 ARG A C 1
ATOM 4324 O O . ARG A 1 585 ? 7.217 4.310 33.197 1.00 95.69 585 ARG A O 1
ATOM 4331 N N . PRO A 1 586 ? 5.925 6.048 33.860 1.00 96.94 586 PRO A N 1
ATOM 4332 C CA . PRO A 1 586 ? 6.280 6.904 32.741 1.00 96.94 586 PRO A CA 1
ATOM 4333 C C . PRO A 1 586 ? 7.729 7.371 32.922 1.00 96.94 586 PRO A C 1
ATOM 4335 O O . PRO A 1 586 ? 8.192 7.643 34.033 1.00 96.94 586 PRO A O 1
ATOM 4338 N N . THR A 1 587 ? 8.507 7.374 31.852 1.00 98.06 587 THR A N 1
ATOM 4339 C CA . THR A 1 587 ? 9.885 7.876 31.853 1.00 98.06 587 THR A CA 1
ATOM 4340 C C . THR A 1 587 ? 10.182 8.443 30.472 1.00 98.06 587 THR A C 1
ATOM 4342 O O . THR A 1 587 ? 9.882 7.762 29.489 1.00 98.06 587 THR A O 1
ATOM 4345 N N . PRO A 1 588 ? 10.805 9.630 30.362 1.00 98.06 588 PRO A N 1
ATOM 4346 C CA . PRO A 1 588 ? 11.322 10.103 29.086 1.00 98.06 588 PRO A CA 1
ATOM 4347 C C . PRO A 1 588 ? 12.246 9.053 28.464 1.00 98.06 588 PRO A C 1
ATOM 4349 O O . PRO A 1 588 ? 13.130 8.517 29.139 1.00 98.06 588 PRO A O 1
ATOM 4352 N N . LEU A 1 589 ? 12.070 8.749 27.183 1.00 96.94 589 LEU A N 1
ATOM 4353 C CA . LEU A 1 589 ? 12.800 7.684 26.493 1.00 96.94 589 LEU A CA 1
ATOM 4354 C C . LEU A 1 589 ? 14.328 7.838 26.618 1.00 96.94 589 LEU A C 1
ATOM 4356 O O . LEU A 1 589 ? 15.063 6.854 26.774 1.00 96.94 589 LEU A O 1
ATOM 4360 N N . GLY A 1 590 ? 14.823 9.077 26.609 1.00 95.94 590 GLY A N 1
ATOM 4361 C CA . GLY A 1 590 ? 16.228 9.416 26.827 1.00 95.94 590 GLY A CA 1
ATOM 4362 C C . GLY A 1 590 ? 16.759 8.931 28.181 1.00 95.94 590 GLY A C 1
ATOM 4363 O O . GLY A 1 590 ? 17.886 8.436 28.240 1.00 95.94 590 GLY A O 1
ATOM 4364 N N . ALA A 1 591 ? 15.925 8.956 29.225 1.00 97.50 591 ALA A N 1
ATOM 4365 C CA . ALA A 1 591 ? 16.253 8.545 30.592 1.00 97.50 591 ALA A CA 1
ATOM 4366 C C . ALA A 1 591 ? 16.076 7.036 30.861 1.00 97.50 591 ALA A C 1
ATOM 4368 O O . ALA A 1 591 ? 16.533 6.534 31.890 1.00 97.50 591 ALA A O 1
ATOM 4369 N N . VAL A 1 592 ? 15.458 6.278 29.948 1.00 97.31 592 VAL A N 1
ATOM 4370 C CA . VAL A 1 592 ? 15.432 4.807 30.043 1.00 97.31 592 VAL A CA 1
ATOM 4371 C C . VAL A 1 592 ? 16.873 4.275 29.955 1.00 97.31 592 VAL A C 1
ATOM 4373 O O . VAL A 1 592 ? 17.617 4.728 29.085 1.00 97.31 592 VAL A O 1
ATOM 4376 N N . PRO A 1 593 ? 17.319 3.324 30.796 1.00 97.12 593 PRO A N 1
ATOM 4377 C CA . PRO A 1 593 ? 18.673 2.779 30.715 1.00 97.12 593 PRO A CA 1
ATOM 4378 C C . PRO A 1 593 ? 19.020 2.242 29.319 1.00 97.12 593 PRO A C 1
ATOM 4380 O O . PRO A 1 593 ? 18.149 1.786 28.575 1.00 97.12 593 PRO A O 1
ATOM 4383 N N . ARG A 1 594 ? 20.311 2.262 28.967 1.00 96.69 594 ARG A N 1
ATOM 4384 C CA . ARG A 1 594 ? 20.803 1.570 27.765 1.00 96.69 594 ARG A CA 1
ATOM 4385 C C . ARG A 1 594 ? 20.516 0.064 27.855 1.00 96.69 594 ARG A C 1
ATOM 4387 O O . ARG A 1 594 ? 20.217 -0.467 28.923 1.00 96.69 594 ARG A O 1
ATOM 4394 N N . ASN A 1 595 ? 20.648 -0.624 26.726 1.00 96.56 595 ASN A N 1
ATOM 4395 C CA . ASN A 1 595 ? 20.385 -2.052 26.558 1.00 96.56 595 ASN A CA 1
ATOM 4396 C C . ASN A 1 595 ? 18.930 -2.463 26.805 1.00 96.56 595 ASN A C 1
ATOM 4398 O O . ASN A 1 595 ? 18.669 -3.605 27.170 1.00 96.56 595 ASN A O 1
ATOM 4402 N N . ARG A 1 596 ? 17.988 -1.543 26.575 1.00 97.56 596 ARG A N 1
ATOM 4403 C CA . ARG A 1 596 ? 16.560 -1.855 26.526 1.00 97.56 596 ARG A CA 1
ATOM 4404 C C . ARG A 1 596 ? 16.080 -1.969 25.083 1.00 97.56 596 ARG A C 1
ATOM 4406 O O . ARG A 1 596 ? 16.557 -1.244 24.207 1.00 97.56 596 ARG A O 1
ATOM 4413 N N . TRP A 1 597 ? 15.170 -2.906 24.861 1.00 98.00 597 TRP A N 1
ATOM 4414 C CA . TRP A 1 597 ? 14.466 -3.146 23.614 1.00 98.00 597 TRP A CA 1
ATOM 4415 C C . TRP A 1 597 ? 13.197 -2.314 23.556 1.00 98.00 597 TRP A C 1
ATOM 4417 O O . TRP A 1 597 ? 12.464 -2.205 24.539 1.00 98.00 597 TRP A O 1
ATOM 4427 N N . PHE A 1 598 ? 12.940 -1.766 22.380 1.00 97.75 598 PHE A N 1
ATOM 4428 C CA . PHE A 1 598 ? 11.775 -0.964 22.064 1.00 97.75 598 PHE A CA 1
ATOM 4429 C C . PHE A 1 598 ? 11.110 -1.498 20.804 1.00 97.75 598 PHE A C 1
ATOM 4431 O O . PHE A 1 598 ? 11.765 -2.153 19.994 1.00 97.75 598 PHE A O 1
ATOM 4438 N N . VAL A 1 599 ? 9.823 -1.217 20.630 1.00 96.31 599 VAL A N 1
ATOM 4439 C CA . VAL A 1 599 ? 9.082 -1.525 19.404 1.00 96.31 599 VAL A CA 1
ATOM 4440 C C . VAL A 1 599 ? 8.402 -0.268 18.883 1.00 96.31 599 VAL A C 1
ATOM 4442 O O . VAL A 1 599 ? 7.698 0.417 19.626 1.00 96.31 599 VAL A O 1
ATOM 4445 N N . ILE A 1 600 ? 8.606 0.035 17.601 1.00 95.88 600 ILE A N 1
ATOM 4446 C CA . ILE A 1 600 ? 7.928 1.154 16.940 1.00 95.88 600 ILE A CA 1
ATOM 4447 C C . ILE A 1 600 ? 6.450 0.793 16.800 1.00 95.88 600 ILE A C 1
ATOM 4449 O O . ILE A 1 600 ? 6.104 -0.125 16.057 1.00 95.88 600 ILE A O 1
ATOM 4453 N N . ARG A 1 601 ? 5.567 1.492 17.509 1.00 93.25 601 ARG A N 1
ATOM 4454 C CA . ARG A 1 601 ? 4.117 1.255 17.440 1.00 93.25 601 ARG A CA 1
ATOM 4455 C C . ARG A 1 601 ? 3.462 2.076 16.335 1.00 93.25 601 ARG A C 1
ATOM 4457 O O . ARG A 1 601 ? 2.546 1.602 15.666 1.00 93.25 601 ARG A O 1
ATOM 4464 N N . ASP A 1 602 ? 3.928 3.302 16.164 1.00 90.00 602 ASP A N 1
ATOM 4465 C CA . ASP A 1 602 ? 3.389 4.276 15.228 1.00 90.00 602 ASP A CA 1
ATOM 4466 C C . ASP A 1 602 ? 4.469 5.289 14.815 1.00 90.00 602 ASP A C 1
ATOM 4468 O O . ASP A 1 602 ? 5.580 5.306 15.356 1.00 90.00 602 ASP A O 1
ATOM 4472 N N . PHE A 1 603 ? 4.132 6.090 13.806 1.00 91.19 603 PHE A N 1
ATOM 4473 C CA . PHE A 1 603 ? 4.924 7.215 13.327 1.00 91.19 603 PHE A CA 1
ATOM 4474 C C . PHE A 1 603 ? 4.149 8.501 13.587 1.00 91.19 603 PHE A C 1
ATOM 4476 O O . PHE A 1 603 ? 2.932 8.526 13.390 1.00 91.19 603 PHE A O 1
ATOM 4483 N N . GLN A 1 604 ? 4.845 9.560 13.988 1.00 90.12 604 GLN A N 1
ATOM 4484 C CA . GLN A 1 604 ? 4.253 10.885 14.158 1.00 90.12 604 GLN A CA 1
ATOM 4485 C C . GLN A 1 604 ? 5.151 11.959 13.551 1.00 90.12 604 GLN A C 1
ATOM 4487 O O . GLN A 1 604 ? 6.374 11.823 13.540 1.00 90.12 604 GLN A O 1
ATOM 4492 N N . ASP A 1 605 ? 4.524 13.018 13.045 1.00 88.38 605 ASP A N 1
ATOM 4493 C CA . ASP A 1 605 ? 5.215 14.241 12.644 1.00 88.38 605 ASP A CA 1
ATOM 4494 C C . ASP A 1 605 ? 5.814 14.908 13.898 1.00 88.38 605 ASP A C 1
ATOM 4496 O O . ASP A 1 605 ? 5.118 15.017 14.911 1.00 88.38 605 ASP A O 1
ATOM 4500 N N . PRO A 1 606 ? 7.098 15.305 13.889 1.00 88.25 606 PRO A N 1
ATOM 4501 C CA . PRO A 1 606 ? 7.725 15.929 15.051 1.00 88.25 606 PRO A CA 1
ATOM 4502 C C . PRO A 1 606 ? 7.288 17.383 15.322 1.00 88.25 606 PRO A C 1
ATOM 4504 O O . PRO A 1 606 ? 7.657 17.914 16.381 1.00 88.25 606 PRO A O 1
ATOM 4507 N N . ARG A 1 607 ? 6.569 18.027 14.390 1.00 83.56 607 ARG A N 1
ATOM 4508 C CA . ARG A 1 607 ? 6.173 19.448 14.442 1.00 83.56 607 ARG A CA 1
ATOM 4509 C C . ARG A 1 607 ? 4.993 19.730 15.364 1.00 83.56 607 ARG A C 1
ATOM 4511 O O . ARG A 1 607 ? 4.022 18.945 15.369 1.00 83.56 607 ARG A O 1
#